Protein AF-0000000074320125 (afdb_homodimer)

Radius of gyration: 31.52 Å; Cα contacts (8 Å, |Δi|>4): 1262; chains: 2; bounding box: 64×93×79 Å

Solvent-accessible surface area (backbone atoms only — not comparable to full-atom values): 26001 Å² total; per-residue (Å²): 129,78,73,54,54,69,70,62,51,50,62,44,65,35,90,92,53,78,64,46,33,68,49,50,44,39,50,60,65,47,46,61,33,33,66,76,58,35,41,43,56,43,52,69,43,10,40,33,32,27,31,62,89,90,48,43,53,56,49,69,42,56,91,44,94,81,51,91,60,44,51,33,33,36,29,40,39,84,85,78,52,28,42,30,40,23,42,62,89,63,49,52,49,35,26,41,39,74,89,41,27,29,9,39,56,24,87,75,44,86,29,42,35,16,33,67,40,74,50,74,35,41,54,58,77,34,73,77,43,68,54,70,43,65,26,60,36,44,80,39,79,74,44,69,78,37,59,41,35,46,35,37,43,38,34,38,37,30,30,46,83,96,70,54,40,22,18,37,38,43,31,45,38,39,32,74,24,29,84,46,95,52,50,70,52,72,50,61,12,23,12,84,56,78,46,43,28,74,46,76,49,78,50,67,38,48,72,45,13,32,38,30,36,25,22,65,34,59,71,61,83,64,34,22,32,36,38,29,24,27,72,74,57,85,63,36,79,50,68,82,70,56,70,76,69,78,121,129,81,77,47,42,65,70,62,52,44,62,43,42,33,77,92,53,78,66,45,76,67,50,56,49,44,53,62,68,15,34,79,43,50,79,87,48,41,45,46,69,44,97,90,68,37,76,43,70,54,53,31,87,90,31,43,23,34,34,20,35,25,74,38,86,82,51,90,59,45,42,31,34,36,27,42,41,86,87,78,60,29,41,31,39,22,30,61,86,63,50,51,35,36,27,41,41,89,88,65,25,31,8,40,51,23,88,74,44,89,40,61,72,24,64,67,67,48,79,40,58,74,41,77,42,30,54,60,42,69,53,69,43,65,26,59,35,44,83,40,78,73,45,67,78,38,60,39,35,47,35,36,41,40,39,38,37,34,68,45,87,94,70,56,41,28,21,40,39,43,32,45,40,32,29,33,25,28,85,35,52,48,36,71,51,76,49,80,45,64,35,86,55,78,48,41,30,74,49,73,48,79,50,67,40,47,74,46,12,32,38,29,39,24,22,64,35,59,71,62,83,96,43,49,31,41,40,29,24,20,34,56,57,86,60,35,71,25,69,80,8,50,56,80,72,82,120

Sequence (494 aa):
MPLQNRETLRGFFRKGNLPTENNFNDLIDSVINRVDDGISKTTDEGLMLSPIGTSEKLVSFYKSIEDKSPAWSFNVNRGNSNLNINNRLGDSIMTLQHDGKVGINNENPEEELDVDGTVGMKSRKGKLHTGKIPADGKWHPVVSELNGCHAFEVVAGAGKKKTGKYALIHALALSTFGKSKSKIRITQAYYGVRCNMIRLRWTGTTYNYQLEMRTRCDYGGDFYVNYHIAGMWDDTFMDDSLGLKDEMPLQNRETLRGFFRKGNLPTENNFNDLIDSVINRVDDGISKTTDEGLMLSPIGTSEKLVSFYKSIEDKSPAWSFNVNRGNSNLNINNRLGDSIMTLQHDGKVGINNENPEEELDVDGTVGMKSRKGKLHTGKIPADGKWHPVVSELNGCHAFEVVAGAGKKKTGKYALIHALALSTFGKSKSKIRITQAYYGVRCNMIRLRWTGTTYNYQLEMRTRCDYGGDFYVNYHIAGMWDDTFMDDSLGLKDE

Structure (mmCIF, N/CA/C/O backbone):
data_AF-0000000074320125-model_v1
#
loop_
_entity.id
_entity.type
_entity.pdbx_description
1 polymer Adhesin
#
loop_
_atom_site.group_PDB
_atom_site.id
_atom_site.type_symbol
_atom_site.label_atom_id
_atom_site.label_alt_id
_atom_site.label_comp_id
_atom_site.label_asym_id
_atom_site.label_entity_id
_atom_site.label_seq_id
_atom_site.pdbx_PDB_ins_code
_atom_site.Cartn_x
_atom_site.Cartn_y
_atom_site.Cartn_z
_atom_site.occupancy
_atom_site.B_iso_or_equiv
_atom_site.auth_seq_id
_atom_site.auth_comp_id
_atom_site.auth_asym_id
_atom_site.auth_atom_id
_atom_site.pdbx_PDB_model_num
ATOM 1 N N . MET A 1 1 ? 16.578 -41.219 -22.578 1 59.53 1 MET A N 1
ATOM 2 C CA . MET A 1 1 ? 16.703 -40.969 -24.016 1 59.53 1 MET A CA 1
ATOM 3 C C . MET A 1 1 ? 16.484 -39.5 -24.328 1 59.53 1 MET A C 1
ATOM 5 O O . MET A 1 1 ? 15.758 -38.812 -23.609 1 59.53 1 MET A O 1
ATOM 9 N N . PRO A 1 2 ? 17.312 -39.031 -25.312 1 66.12 2 PRO A N 1
ATOM 10 C CA . PRO A 1 2 ? 17.219 -37.594 -25.594 1 66.12 2 PRO A CA 1
ATOM 11 C C . PRO A 1 2 ? 15.836 -37.188 -26.078 1 66.12 2 PRO A C 1
ATOM 13 O O . PRO A 1 2 ? 15.141 -37.969 -26.734 1 66.12 2 PRO A O 1
ATOM 16 N N . LEU A 1 3 ? 15.289 -36.156 -25.703 1 77.12 3 LEU A N 1
ATOM 17 C CA . LEU A 1 3 ? 14.055 -35.562 -26.172 1 77.12 3 LEU A CA 1
ATOM 18 C C . LEU A 1 3 ? 14.133 -35.25 -27.672 1 77.12 3 LEU A C 1
ATOM 20 O O . LEU A 1 3 ? 15.188 -34.875 -28.188 1 77.12 3 LEU A O 1
ATOM 24 N N . GLN A 1 4 ? 13.102 -35.719 -28.422 1 78.12 4 GLN A N 1
ATOM 25 C CA . GLN A 1 4 ? 13.055 -35.531 -29.859 1 78.12 4 GLN A CA 1
ATOM 26 C C . GLN A 1 4 ? 12.102 -34.406 -30.234 1 78.12 4 GLN A C 1
ATOM 28 O O . GLN A 1 4 ? 11.094 -34.188 -29.562 1 78.12 4 GLN A O 1
ATOM 33 N N . ASN A 1 5 ? 12.523 -33.656 -31.297 1 78.12 5 ASN A N 1
ATOM 34 C CA . ASN A 1 5 ? 11.633 -32.625 -31.797 1 78.12 5 ASN A CA 1
ATOM 35 C C . ASN A 1 5 ? 10.5 -33.188 -32.625 1 78.12 5 ASN A C 1
ATOM 37 O O . ASN A 1 5 ? 10.484 -34.406 -32.906 1 78.12 5 ASN A O 1
ATOM 41 N N . ARG A 1 6 ? 9.57 -32.312 -32.969 1 78 6 ARG A N 1
ATOM 42 C CA . ARG A 1 6 ? 8.367 -32.75 -33.688 1 78 6 ARG A CA 1
ATOM 43 C C . ARG A 1 6 ? 8.719 -33.344 -35.062 1 78 6 ARG A C 1
ATOM 45 O O . ARG A 1 6 ? 8.133 -34.344 -35.469 1 78 6 ARG A O 1
ATOM 52 N N . GLU A 1 7 ? 9.625 -32.75 -35.781 1 81.38 7 GLU A N 1
ATOM 53 C CA . GLU A 1 7 ? 10.008 -33.219 -37.094 1 81.38 7 GLU A CA 1
ATOM 54 C C . GLU A 1 7 ? 10.562 -34.656 -37.031 1 81.38 7 GLU A C 1
ATOM 56 O O . GLU A 1 7 ? 10.18 -35.5 -37.844 1 81.38 7 GLU A O 1
ATOM 61 N N . THR A 1 8 ? 11.406 -34.844 -36.094 1 84.44 8 THR A N 1
ATOM 62 C CA . THR A 1 8 ? 11.992 -36.188 -35.906 1 84.44 8 THR A CA 1
ATOM 63 C C . THR A 1 8 ? 10.914 -37.219 -35.562 1 84.44 8 THR A C 1
ATOM 65 O O . THR A 1 8 ? 10.898 -38.312 -36.094 1 84.44 8 THR A O 1
ATOM 68 N N . LEU A 1 9 ? 9.977 -36.844 -34.688 1 85.88 9 LEU A N 1
ATOM 69 C CA . LEU A 1 9 ? 8.914 -37.75 -34.25 1 85.88 9 LEU A CA 1
ATOM 70 C C . LEU A 1 9 ? 7.984 -38.094 -35.406 1 85.88 9 LEU A C 1
ATOM 72 O O . LEU A 1 9 ? 7.605 -39.25 -35.594 1 85.88 9 LEU A O 1
ATOM 76 N N . ARG A 1 10 ? 7.695 -37.125 -36.188 1 86.56 10 ARG A N 1
ATOM 77 C CA . ARG A 1 10 ? 6.852 -37.375 -37.344 1 86.56 10 ARG A CA 1
ATOM 78 C C . ARG A 1 10 ? 7.492 -38.375 -38.281 1 86.56 10 ARG A C 1
ATOM 80 O O . ARG A 1 10 ? 6.797 -39.188 -38.906 1 86.56 10 ARG A O 1
ATOM 87 N N . GLY A 1 11 ? 8.719 -38.344 -38.344 1 85.12 11 GLY A N 1
ATOM 88 C CA . GLY A 1 11 ? 9.445 -39.25 -39.219 1 85.12 11 GLY A CA 1
ATOM 89 C C . GLY A 1 11 ? 9.305 -40.719 -38.812 1 85.12 11 GLY A C 1
ATOM 90 O O . GLY A 1 11 ? 9.258 -41.594 -39.656 1 85.12 11 GLY A O 1
ATOM 91 N N . PHE A 1 12 ? 9.102 -41 -37.531 1 85 12 PHE A N 1
ATOM 92 C CA . PHE A 1 12 ? 8.969 -42.375 -37.031 1 85 12 PHE A CA 1
ATOM 93 C C . PHE A 1 12 ? 7.637 -42.969 -37.469 1 85 12 PHE A C 1
ATOM 95 O O . PHE A 1 12 ? 7.516 -44.188 -37.594 1 85 12 PHE A O 1
ATOM 102 N N . PHE A 1 13 ? 6.691 -42.188 -37.719 1 84.5 13 PHE A N 1
ATOM 103 C CA . PHE A 1 13 ? 5.328 -42.688 -37.875 1 84.5 13 PHE A CA 1
ATOM 104 C C . PHE A 1 13 ? 4.793 -42.406 -39.281 1 84.5 13 PHE A C 1
ATOM 106 O O . PHE A 1 13 ? 3.576 -42.375 -39.469 1 84.5 13 PHE A O 1
ATOM 113 N N . ARG A 1 14 ? 5.586 -42.094 -40.156 1 85.5 14 ARG A N 1
ATOM 114 C CA . ARG A 1 14 ? 5.191 -41.875 -41.531 1 85.5 14 ARG A CA 1
ATOM 115 C C . ARG A 1 14 ? 4.57 -43.156 -42.125 1 85.5 14 ARG A C 1
ATOM 117 O O . ARG A 1 14 ? 4.902 -44.25 -41.719 1 85.5 14 ARG A O 1
ATOM 124 N N . LYS A 1 15 ? 3.707 -42.844 -43.062 1 85.88 15 LYS A N 1
ATOM 125 C CA . LYS A 1 15 ? 3.094 -43.969 -43.75 1 85.88 15 LYS A CA 1
ATOM 126 C C . LYS A 1 15 ? 4.152 -44.938 -44.312 1 85.88 15 LYS A C 1
ATOM 128 O O . LYS A 1 15 ? 5.141 -44.5 -44.906 1 85.88 15 LYS A O 1
ATOM 133 N N . GLY A 1 16 ? 3.965 -46.281 -44.062 1 84.06 16 GLY A N 1
ATOM 134 C CA . GLY A 1 16 ? 4.891 -47.312 -44.531 1 84.06 16 GLY A CA 1
ATOM 135 C C . GLY A 1 16 ? 5.93 -47.688 -43.5 1 84.06 16 GLY A C 1
ATOM 136 O O . GLY A 1 16 ? 6.559 -48.75 -43.625 1 84.06 16 GLY A O 1
ATOM 137 N N . ASN A 1 17 ? 6.094 -46.812 -42.531 1 81.5 17 ASN A N 1
ATOM 138 C CA . ASN A 1 17 ? 7.043 -47.125 -41.469 1 81.5 17 ASN A CA 1
ATOM 139 C C . ASN A 1 17 ? 6.406 -48.031 -40.406 1 81.5 17 ASN A C 1
ATOM 141 O O . ASN A 1 17 ? 5.184 -48 -40.219 1 81.5 17 ASN A O 1
ATOM 145 N N . LEU A 1 18 ? 7.195 -48.875 -39.812 1 82.75 18 LEU A N 1
ATOM 146 C CA . LEU A 1 18 ? 6.793 -49.656 -38.656 1 82.75 18 LEU A CA 1
ATOM 147 C C . LEU A 1 18 ? 7.465 -49.125 -37.375 1 82.75 18 LEU A C 1
ATOM 149 O O . LEU A 1 18 ? 8.594 -49.5 -37.062 1 82.75 18 LEU A O 1
ATOM 153 N N . PRO A 1 19 ? 6.727 -48.188 -36.719 1 84.69 19 PRO A N 1
ATOM 154 C CA . PRO A 1 19 ? 7.336 -47.625 -35.531 1 84.69 19 PRO A CA 1
ATOM 155 C C . PRO A 1 19 ? 7.773 -48.688 -34.531 1 84.69 19 PRO A C 1
ATOM 157 O O . PRO A 1 19 ? 7.078 -49.688 -34.344 1 84.69 19 PRO A O 1
ATOM 160 N N . THR A 1 20 ? 9.008 -48.562 -34.031 1 85.94 20 THR A N 1
ATOM 161 C CA . THR A 1 20 ? 9.586 -49.5 -33.062 1 85.94 20 THR A CA 1
ATOM 162 C C . THR A 1 20 ? 9.25 -49.094 -31.641 1 85.94 20 THR A C 1
ATOM 164 O O . THR A 1 20 ? 8.695 -48.031 -31.406 1 85.94 20 THR A O 1
ATOM 167 N N . GLU A 1 21 ? 9.578 -50 -30.781 1 87.44 21 GLU A N 1
ATOM 168 C CA . GLU A 1 21 ? 9.461 -49.719 -29.359 1 87.44 21 GLU A CA 1
ATOM 169 C C . GLU A 1 21 ? 10.203 -48.438 -28.984 1 87.44 21 GLU A C 1
ATOM 171 O O . GLU A 1 21 ? 9.68 -47.625 -28.234 1 87.44 21 GLU A O 1
ATOM 176 N N . ASN A 1 22 ? 11.406 -48.25 -29.562 1 88 22 ASN A N 1
ATOM 177 C CA . ASN A 1 22 ? 12.211 -47.062 -29.25 1 88 22 ASN A CA 1
ATOM 178 C C . ASN A 1 22 ? 11.547 -45.781 -29.75 1 88 22 ASN A C 1
ATOM 180 O O . ASN A 1 22 ? 11.625 -44.75 -29.109 1 88 22 ASN A O 1
ATOM 184 N N . ASN A 1 23 ? 10.812 -45.875 -30.875 1 87.25 23 ASN A N 1
ATOM 185 C CA . ASN A 1 23 ? 10.117 -44.719 -31.406 1 87.25 23 ASN A CA 1
ATOM 186 C C . ASN A 1 23 ? 8.977 -44.25 -30.5 1 87.25 23 ASN A C 1
ATOM 188 O O . ASN A 1 23 ? 8.789 -43.062 -30.266 1 87.25 23 ASN A O 1
ATOM 192 N N . PHE A 1 24 ? 8.273 -45.25 -30.016 1 86.81 24 PHE A N 1
ATOM 193 C CA . PHE A 1 24 ? 7.18 -44.938 -29.109 1 86.81 24 PHE A CA 1
ATOM 194 C C . PHE A 1 24 ? 7.711 -44.375 -27.797 1 86.81 24 PHE A C 1
ATOM 196 O O . PHE A 1 24 ? 7.137 -43.438 -27.234 1 86.81 24 PHE A O 1
ATOM 203 N N . ASN A 1 25 ? 8.82 -44.938 -27.344 1 86.88 25 ASN A N 1
ATOM 204 C CA . ASN A 1 25 ? 9.445 -44.375 -26.125 1 86.88 25 ASN A CA 1
ATOM 205 C C . ASN A 1 25 ? 9.875 -42.938 -26.328 1 86.88 25 ASN A C 1
ATOM 207 O O . ASN A 1 25 ? 9.68 -42.094 -25.438 1 86.88 25 ASN A O 1
ATOM 211 N N . ASP A 1 26 ? 10.422 -42.656 -27.453 1 84.31 26 ASP A N 1
ATOM 212 C CA . ASP A 1 26 ? 10.82 -41.281 -27.781 1 84.31 26 ASP A CA 1
ATOM 213 C C . ASP A 1 26 ? 9.617 -40.344 -27.781 1 84.31 26 ASP A C 1
ATO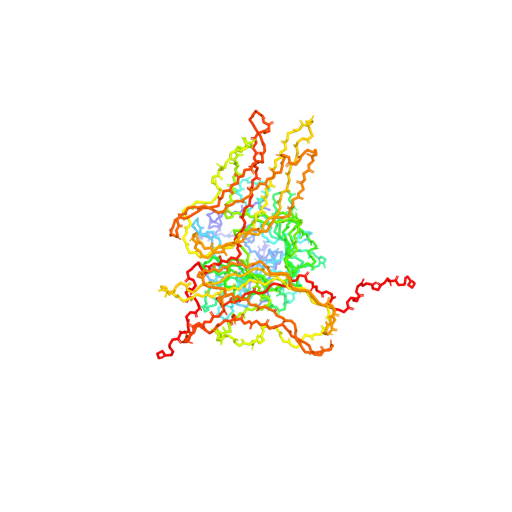M 215 O O . ASP A 1 26 ? 9.711 -39.219 -27.281 1 84.31 26 ASP A O 1
ATOM 219 N N . LEU A 1 27 ? 8.531 -40.781 -28.344 1 84.25 27 LEU A N 1
ATOM 220 C CA . LEU A 1 27 ? 7.316 -39.969 -28.375 1 84.25 27 LEU A CA 1
ATOM 221 C C . LEU A 1 27 ? 6.809 -39.719 -26.953 1 84.25 27 LEU A C 1
ATOM 223 O O . LEU A 1 27 ? 6.547 -38.562 -26.578 1 84.25 27 LEU A O 1
ATOM 227 N N . ILE A 1 28 ? 6.746 -40.75 -26.156 1 82.88 28 ILE A N 1
ATOM 228 C CA . ILE A 1 28 ? 6.215 -40.656 -24.797 1 82.88 28 ILE A CA 1
ATOM 229 C C . ILE A 1 28 ? 7.082 -39.75 -23.953 1 82.88 28 ILE A C 1
ATOM 231 O O . ILE A 1 28 ? 6.566 -38.938 -23.156 1 82.88 28 ILE A O 1
ATOM 235 N N . ASP A 1 29 ? 8.344 -39.781 -24.219 1 80.38 29 ASP A N 1
ATOM 236 C CA . ASP A 1 29 ? 9.266 -39 -23.406 1 80.38 29 ASP A CA 1
ATOM 237 C C . ASP A 1 29 ? 9.281 -37.531 -23.859 1 80.38 29 ASP A C 1
ATOM 239 O O . ASP A 1 29 ? 9.68 -36.656 -23.094 1 80.38 29 ASP A O 1
ATOM 243 N N . SER A 1 30 ? 8.836 -37.25 -25.109 1 76.25 30 SER A N 1
ATOM 244 C CA . SER A 1 30 ? 8.977 -35.906 -25.672 1 76.25 30 SER A CA 1
ATOM 245 C C . SER A 1 30 ? 7.711 -35.094 -25.469 1 76.25 30 SER A C 1
ATOM 247 O O . SER A 1 30 ? 7.656 -33.938 -25.844 1 76.25 30 SER A O 1
ATOM 249 N N . VAL A 1 31 ? 6.668 -35.656 -24.938 1 76 31 VAL A N 1
ATOM 250 C CA . VAL A 1 31 ? 5.441 -34.906 -24.656 1 76 31 VAL A CA 1
ATOM 251 C C . VAL A 1 31 ? 5.281 -34.75 -23.141 1 76 31 VAL A C 1
ATOM 253 O O . VAL A 1 31 ? 5.898 -35.469 -22.359 1 76 31 VAL A O 1
ATOM 256 N N . ILE A 1 32 ? 4.496 -33.656 -22.719 1 74.81 32 ILE A N 1
ATOM 257 C CA . ILE A 1 32 ? 4.219 -33.406 -21.312 1 74.81 32 ILE A CA 1
ATOM 258 C C . ILE A 1 32 ? 3.189 -34.438 -20.812 1 74.81 32 ILE A C 1
ATOM 260 O O . ILE A 1 32 ? 2.09 -34.531 -21.359 1 74.81 32 ILE A O 1
ATOM 264 N N . ASN A 1 33 ? 3.662 -35.344 -19.922 1 75 33 ASN A N 1
ATOM 265 C CA . ASN A 1 33 ? 2.781 -36.312 -19.281 1 75 33 ASN A CA 1
ATOM 266 C C . ASN A 1 33 ? 2.086 -35.719 -18.062 1 75 33 ASN A C 1
ATOM 268 O O . ASN A 1 33 ? 2.744 -35.219 -17.156 1 75 33 ASN A O 1
ATOM 272 N N . ARG A 1 34 ? 0.823 -35.812 -17.938 1 71.75 34 ARG A N 1
ATOM 273 C CA . ARG A 1 34 ? 0.018 -35.219 -16.891 1 71.75 34 ARG A CA 1
ATOM 274 C C . ARG A 1 34 ? 0.398 -35.75 -15.523 1 71.75 34 ARG A C 1
ATOM 276 O O . ARG A 1 34 ? 0.386 -35.031 -14.531 1 71.75 34 ARG A O 1
ATOM 283 N N . VAL A 1 35 ? 0.644 -36.969 -15.438 1 68.69 35 VAL A N 1
ATOM 284 C CA . VAL A 1 35 ? 0.928 -37.625 -14.172 1 68.69 35 VAL A CA 1
ATOM 285 C C . VAL A 1 35 ? 2.381 -37.406 -13.773 1 68.69 35 VAL A C 1
ATOM 287 O O . VAL A 1 35 ? 2.654 -36.875 -12.688 1 68.69 35 VAL A O 1
ATOM 290 N N . ASP A 1 36 ? 3.293 -37.656 -14.727 1 70.25 36 ASP A N 1
ATOM 291 C CA . ASP A 1 36 ? 4.719 -37.625 -14.406 1 70.25 36 ASP A CA 1
ATOM 292 C C . ASP A 1 36 ? 5.223 -36.188 -14.289 1 70.25 36 ASP A C 1
ATOM 294 O O . ASP A 1 36 ? 6.145 -35.906 -13.523 1 70.25 36 ASP A O 1
ATOM 298 N N . ASP A 1 37 ? 4.551 -35.312 -15.031 1 71.56 37 ASP A N 1
ATOM 299 C CA . ASP A 1 37 ? 5.109 -33.969 -15.07 1 71.56 37 ASP A CA 1
ATOM 300 C C . ASP A 1 37 ? 4.293 -33.031 -14.211 1 71.56 37 ASP A C 1
ATOM 302 O O . ASP A 1 37 ? 4.633 -31.844 -14.086 1 71.56 37 ASP A O 1
ATOM 306 N N . GLY A 1 38 ? 3.352 -33.531 -13.547 1 66.38 38 GLY A N 1
ATOM 307 C CA . GLY A 1 38 ? 2.607 -32.75 -12.594 1 66.38 38 GLY A CA 1
ATOM 308 C C . GLY A 1 38 ? 1.889 -31.562 -13.234 1 66.38 38 GLY A C 1
ATOM 309 O O . GLY A 1 38 ? 1.827 -30.484 -12.656 1 66.38 38 GLY A O 1
ATOM 310 N N . ILE A 1 39 ? 1.689 -31.609 -14.461 1 73.12 39 ILE A N 1
ATOM 311 C CA . ILE A 1 39 ? 0.948 -30.578 -15.18 1 73.12 39 ILE A CA 1
ATOM 312 C C . ILE A 1 39 ? -0.377 -31.156 -15.68 1 73.12 39 ILE A C 1
ATOM 314 O O . ILE A 1 39 ? -0.409 -32.219 -16.281 1 73.12 39 ILE A O 1
ATOM 318 N N . SER A 1 40 ? -1.355 -30.703 -15.125 1 72.94 40 SER A N 1
ATOM 319 C CA . SER A 1 40 ? -2.678 -31.062 -15.625 1 72.94 40 SER A CA 1
ATOM 320 C C . SER A 1 40 ? -3.576 -29.844 -15.758 1 72.94 40 SER A C 1
ATOM 322 O O . SER A 1 40 ? -3.258 -28.766 -15.242 1 72.94 40 SER A O 1
ATOM 324 N N . LYS A 1 41 ? -4.43 -29.859 -16.672 1 73.31 41 LYS A N 1
ATOM 325 C CA . LYS A 1 41 ? -5.426 -28.797 -16.812 1 73.31 41 LYS A CA 1
ATOM 326 C C . LYS A 1 41 ? -6.844 -29.359 -16.703 1 73.31 41 LYS A C 1
ATOM 328 O O . LYS A 1 41 ? -7.152 -30.391 -17.312 1 73.31 41 LYS A O 1
ATOM 333 N N . THR A 1 42 ? -7.52 -28.844 -15.812 1 74.31 42 THR A N 1
ATOM 334 C CA . THR A 1 42 ? -8.922 -29.234 -15.695 1 74.31 42 THR A CA 1
ATOM 335 C C . THR A 1 42 ? -9.828 -28.016 -15.875 1 74.31 42 THR A C 1
ATOM 337 O O . THR A 1 42 ? -9.367 -26.875 -15.812 1 74.31 42 THR A O 1
ATOM 340 N N . THR A 1 43 ? -11.094 -28.25 -16.172 1 73.25 43 THR A N 1
ATOM 341 C CA . THR A 1 43 ? -12.07 -27.172 -16.344 1 73.25 43 THR A CA 1
ATOM 342 C C . THR A 1 43 ? -12.258 -26.422 -15.031 1 73.25 43 THR A C 1
ATOM 344 O O . THR A 1 43 ? -12.477 -25.203 -15.039 1 73.25 43 THR A O 1
ATOM 347 N N . ASP A 1 44 ? -12.062 -27.078 -13.914 1 78.62 44 ASP A N 1
ATOM 348 C CA . ASP A 1 44 ? -12.375 -26.484 -12.617 1 78.62 44 ASP A CA 1
ATOM 349 C C . ASP A 1 44 ? -11.172 -25.75 -12.047 1 78.62 44 ASP A C 1
ATOM 351 O O . ASP A 1 44 ? -11.32 -24.703 -11.414 1 78.62 44 ASP A O 1
ATOM 355 N N . GLU A 1 45 ? -9.953 -26.266 -12.359 1 81.81 45 GLU A N 1
ATOM 356 C CA . GLU A 1 45 ? -8.789 -25.734 -11.656 1 81.81 45 GLU A CA 1
ATOM 357 C C . GLU A 1 45 ? -7.84 -25.031 -12.617 1 81.81 45 GLU A C 1
ATOM 359 O O . GLU A 1 45 ? -6.863 -24.406 -12.188 1 81.81 45 GLU A O 1
ATOM 364 N N . GLY A 1 46 ? -8.141 -25.016 -13.914 1 80.31 46 GLY A N 1
ATOM 365 C CA . GLY A 1 46 ? -7.176 -24.516 -14.883 1 80.31 46 GLY A CA 1
ATOM 366 C C . GLY A 1 46 ? -5.902 -25.344 -14.93 1 80.31 46 GLY A C 1
ATOM 367 O O . GLY A 1 46 ? -5.945 -26.578 -14.844 1 80.31 46 GLY A O 1
ATOM 368 N N . LEU A 1 47 ? -4.809 -24.641 -15.203 1 82 47 LEU A N 1
ATOM 369 C CA . LEU A 1 47 ? -3.521 -25.328 -15.18 1 82 47 LEU A CA 1
ATOM 370 C C . LEU A 1 47 ? -3.123 -25.688 -13.75 1 82 47 LEU A C 1
ATOM 372 O O . LEU A 1 47 ? -3.088 -24.828 -12.875 1 82 47 LEU A O 1
ATOM 376 N N . MET A 1 48 ? -2.941 -26.906 -13.523 1 83.12 48 MET A N 1
ATOM 377 C CA . MET A 1 48 ? -2.566 -27.391 -12.195 1 83.12 48 MET A CA 1
ATOM 378 C C . MET A 1 48 ? -1.066 -27.656 -12.117 1 83.12 48 MET A C 1
ATOM 380 O O . MET A 1 48 ? -0.522 -28.406 -12.93 1 83.12 48 MET A O 1
ATOM 384 N N . LEU A 1 49 ? -0.423 -26.984 -11.219 1 85.5 49 LEU A N 1
ATOM 385 C CA . LEU A 1 49 ? 1.017 -27.141 -11.047 1 85.5 49 LEU A CA 1
ATOM 386 C C . LEU A 1 49 ? 1.346 -27.594 -9.625 1 85.5 49 LEU A C 1
ATOM 388 O O . LEU A 1 49 ? 0.795 -27.062 -8.656 1 85.5 49 LEU A O 1
ATOM 392 N N . SER A 1 50 ? 2.113 -28.547 -9.477 1 83.25 50 SER A N 1
ATOM 393 C CA . SER A 1 50 ? 2.637 -29.016 -8.195 1 83.25 50 SER A CA 1
ATOM 394 C C . SER A 1 50 ? 4.137 -29.281 -8.273 1 83.25 50 SER A C 1
ATOM 396 O O . SER A 1 50 ? 4.652 -29.641 -9.336 1 83.25 50 SER A O 1
ATOM 398 N N . PRO A 1 51 ? 4.773 -28.953 -7.082 1 80.12 51 PRO A N 1
ATOM 399 C CA . PRO A 1 51 ? 6.195 -29.312 -7.109 1 80.12 51 PRO A CA 1
ATOM 400 C C . PRO A 1 51 ? 6.43 -30.812 -7.262 1 80.12 51 PRO A C 1
ATOM 402 O O . PRO A 1 51 ? 5.574 -31.609 -6.883 1 80.12 51 PRO A O 1
ATOM 405 N N . ILE A 1 52 ? 7.492 -31.094 -7.922 1 73.75 52 ILE A N 1
ATOM 406 C CA . ILE A 1 52 ? 7.863 -32.5 -8.102 1 73.75 52 ILE A CA 1
ATOM 407 C C . ILE A 1 52 ? 9.109 -32.812 -7.277 1 73.75 52 ILE A C 1
ATOM 409 O O . ILE A 1 52 ? 10.062 -32.031 -7.27 1 73.75 52 ILE A O 1
ATOM 413 N N . GLY A 1 53 ? 9.047 -34 -6.594 1 74.38 53 GLY A N 1
ATOM 414 C CA . GLY A 1 53 ? 10.195 -34.406 -5.812 1 74.38 53 GLY A CA 1
ATOM 415 C C . GLY A 1 53 ? 10.438 -33.562 -4.586 1 74.38 53 GLY A C 1
ATOM 416 O O . GLY A 1 53 ? 9.516 -33.312 -3.805 1 74.38 53 GLY A O 1
ATOM 417 N N . THR A 1 54 ? 11.773 -33.062 -4.469 1 79.62 54 THR A N 1
ATOM 418 C CA . THR A 1 54 ? 12.156 -32.312 -3.279 1 79.62 54 THR A CA 1
ATOM 419 C C . THR A 1 54 ? 12.07 -30.828 -3.529 1 79.62 54 THR A C 1
ATOM 421 O O . THR A 1 54 ? 12.172 -30.031 -2.596 1 79.62 54 THR A O 1
ATOM 424 N N . SER A 1 55 ? 11.844 -30.516 -4.805 1 81.75 55 SER A N 1
ATOM 425 C CA . SER A 1 55 ? 11.805 -29.109 -5.141 1 81.75 55 SER A CA 1
ATOM 426 C C . SER A 1 55 ? 10.469 -28.484 -4.73 1 81.75 55 SER A C 1
ATOM 428 O O . SER A 1 55 ? 9.445 -29.156 -4.707 1 81.75 55 SER A O 1
ATOM 430 N N . GLU A 1 56 ? 10.5 -27.203 -4.336 1 87.19 56 GLU A N 1
ATOM 431 C CA . GLU A 1 56 ? 9.305 -26.438 -3.98 1 87.19 56 GLU A CA 1
ATOM 432 C C . GLU A 1 56 ? 8.883 -25.5 -5.109 1 87.19 56 GLU A C 1
ATOM 434 O O . GLU A 1 56 ? 7.898 -24.781 -4.984 1 87.19 56 GLU A O 1
ATOM 439 N N . LYS A 1 57 ? 9.562 -25.562 -6.211 1 88 57 LYS A N 1
ATOM 440 C CA . LYS A 1 57 ? 9.312 -24.656 -7.324 1 88 57 LYS A CA 1
ATOM 441 C C . LYS A 1 57 ? 8.086 -25.094 -8.125 1 88 57 LYS A C 1
ATOM 443 O O . LYS A 1 57 ? 7.918 -26.281 -8.398 1 88 57 LYS A O 1
ATOM 448 N N . LEU A 1 58 ? 7.277 -24.094 -8.398 1 86.94 58 LEU A N 1
ATOM 449 C CA . LEU A 1 58 ? 6.086 -24.344 -9.211 1 86.94 58 LEU A CA 1
ATOM 450 C C . LEU A 1 58 ? 6.316 -23.922 -10.656 1 86.94 58 LEU A C 1
ATOM 452 O O . LEU A 1 58 ? 6.039 -24.688 -11.586 1 86.94 58 LEU A O 1
ATOM 456 N N . VAL A 1 59 ? 6.82 -22.766 -10.852 1 87.44 59 VAL A N 1
ATOM 457 C CA . VAL A 1 59 ? 7.141 -22.203 -12.164 1 87.44 59 VAL A CA 1
ATOM 458 C C . VAL A 1 59 ? 8.422 -21.375 -12.07 1 87.44 59 VAL A C 1
ATOM 460 O O . VAL A 1 59 ? 8.633 -20.656 -11.086 1 87.44 59 VAL A O 1
ATOM 463 N N . SER A 1 60 ? 9.25 -21.547 -13.086 1 89.5 60 SER A N 1
ATOM 464 C CA . SER A 1 60 ? 10.492 -20.781 -13.18 1 89.5 60 SER A CA 1
ATOM 465 C C . SER A 1 60 ? 10.539 -19.969 -14.469 1 89.5 60 SER A C 1
ATOM 467 O O . SER A 1 60 ? 10.141 -20.453 -15.531 1 89.5 60 SER A O 1
ATOM 469 N N . PHE A 1 61 ? 10.922 -18.781 -14.367 1 88.69 61 PHE A N 1
ATOM 470 C CA . PHE A 1 61 ? 11.062 -17.875 -15.508 1 88.69 61 PHE A CA 1
ATOM 471 C C . PHE A 1 61 ? 12.531 -17.641 -15.844 1 88.69 61 PHE A C 1
ATOM 473 O O . PHE A 1 61 ? 13.305 -17.219 -14.977 1 88.69 61 PHE A O 1
ATOM 480 N N . TYR A 1 62 ? 12.867 -17.938 -17.078 1 86.75 62 TYR A N 1
ATOM 481 C CA . TYR A 1 62 ? 14.242 -17.781 -17.547 1 86.75 62 TYR A CA 1
ATOM 482 C C . TYR A 1 62 ? 14.344 -16.625 -18.531 1 86.75 62 TYR A C 1
ATOM 484 O O . TYR A 1 62 ? 13.398 -16.328 -19.266 1 86.75 62 TYR A O 1
ATOM 492 N N . LYS A 1 63 ? 15.492 -15.836 -18.391 1 85.19 63 LYS A N 1
ATOM 493 C CA . LYS A 1 63 ? 15.727 -14.773 -19.375 1 85.19 63 LYS A CA 1
ATOM 494 C C . LYS A 1 63 ? 15.953 -15.352 -20.766 1 85.19 63 LYS A C 1
ATOM 496 O O . LYS A 1 63 ? 15.508 -14.766 -21.766 1 85.19 63 LYS A O 1
ATOM 501 N N . SER A 1 64 ? 16.688 -16.422 -20.781 1 78.56 64 SER A N 1
ATOM 502 C CA . SER A 1 64 ? 16.969 -17.156 -22.016 1 78.56 64 SER A CA 1
ATOM 503 C C . SER A 1 64 ? 17 -18.656 -21.781 1 78.56 64 SER A C 1
ATOM 505 O O . SER A 1 64 ? 17.234 -19.109 -20.672 1 78.56 64 SER A O 1
ATOM 507 N N . ILE A 1 65 ? 16.656 -19.406 -22.797 1 72.69 65 ILE A N 1
ATOM 508 C CA . ILE A 1 65 ? 16.625 -20.859 -22.703 1 72.69 65 ILE A CA 1
ATOM 509 C C . ILE A 1 65 ? 18.016 -21.391 -22.375 1 72.69 65 ILE A C 1
ATOM 511 O O . ILE A 1 65 ? 18.172 -22.516 -21.906 1 72.69 65 ILE A O 1
ATOM 515 N N . GLU A 1 66 ? 18.953 -20.516 -22.609 1 77.5 66 GLU A N 1
ATOM 516 C CA . GLU A 1 66 ? 20.344 -20.938 -22.406 1 77.5 66 GLU A CA 1
ATOM 517 C C . GLU A 1 66 ? 20.75 -20.781 -20.953 1 77.5 66 GLU A C 1
ATOM 519 O O . GLU A 1 66 ? 21.766 -21.344 -20.516 1 77.5 66 GLU A O 1
ATOM 524 N N . ASP A 1 67 ? 19.906 -20.156 -20.203 1 83.81 67 ASP A N 1
ATOM 525 C CA . ASP A 1 67 ? 20.281 -19.875 -18.828 1 83.81 67 ASP A CA 1
ATOM 526 C C . ASP A 1 67 ? 20.219 -21.125 -17.953 1 83.81 67 ASP A C 1
ATOM 528 O O . ASP A 1 67 ? 19.328 -21.953 -18.125 1 83.81 67 ASP A O 1
ATOM 532 N N . LYS A 1 68 ? 21.141 -21.281 -17.125 1 83.62 68 LYS A N 1
ATOM 533 C CA . LYS A 1 68 ? 21.219 -22.453 -16.25 1 83.62 68 LYS A CA 1
ATOM 534 C C . LYS A 1 68 ? 20.312 -22.281 -15.039 1 83.62 68 LYS A C 1
ATOM 536 O O . LYS A 1 68 ? 19.875 -23.281 -14.453 1 83.62 68 LYS A O 1
ATOM 541 N N . SER A 1 69 ? 20.141 -20.984 -14.68 1 87.25 69 SER A N 1
ATOM 542 C CA . SER A 1 69 ? 19.312 -20.734 -13.508 1 87.25 69 SER A CA 1
ATOM 543 C C . SER A 1 69 ? 18.203 -19.75 -13.82 1 87.25 69 SER A C 1
ATOM 545 O O . SER A 1 69 ? 18.375 -18.859 -14.664 1 87.25 69 SER A O 1
ATOM 547 N N . PRO A 1 70 ? 17.078 -20 -13.242 1 90.94 70 PRO A N 1
ATOM 548 C CA . PRO A 1 70 ? 15.961 -19.094 -13.516 1 90.94 70 PRO A CA 1
ATOM 549 C C . PRO A 1 70 ? 16.188 -17.688 -12.969 1 90.94 70 PRO A C 1
ATOM 551 O O . PRO A 1 70 ? 16.844 -17.531 -11.93 1 90.94 70 PRO A O 1
ATOM 554 N N . ALA A 1 71 ? 15.727 -16.672 -13.688 1 92.69 71 ALA A N 1
ATOM 555 C CA . ALA A 1 71 ? 15.727 -15.289 -13.203 1 92.69 71 ALA A CA 1
ATOM 556 C C . ALA A 1 71 ? 14.766 -15.117 -12.039 1 92.69 71 ALA A C 1
ATOM 558 O O . ALA A 1 71 ? 15.047 -14.375 -11.094 1 92.69 71 ALA A O 1
ATOM 559 N N . TRP A 1 72 ? 13.562 -15.766 -12.117 1 93.88 72 TRP A N 1
ATOM 560 C CA . TRP A 1 72 ? 12.539 -15.75 -11.078 1 93.88 72 TRP A CA 1
ATOM 561 C C . TRP A 1 72 ? 11.883 -17.125 -10.938 1 93.88 72 TRP A C 1
ATOM 563 O O . TRP A 1 72 ? 11.891 -17.922 -11.875 1 93.88 72 TRP A O 1
ATOM 573 N N . SER A 1 73 ? 11.328 -17.375 -9.758 1 93.75 73 SER A N 1
ATOM 574 C CA . SER A 1 73 ? 10.547 -18.594 -9.578 1 93.75 73 SER A CA 1
ATOM 575 C C . SER A 1 73 ? 9.414 -18.391 -8.586 1 93.75 73 SER A C 1
ATOM 577 O O . SER A 1 73 ? 9.508 -17.547 -7.684 1 93.75 73 SER A O 1
ATOM 579 N N . PHE A 1 74 ? 8.312 -19.094 -8.789 1 93.44 74 PHE A N 1
ATOM 580 C CA . PHE A 1 74 ? 7.223 -19.234 -7.828 1 93.44 74 PHE A CA 1
ATOM 581 C C . PHE A 1 74 ? 7.328 -20.562 -7.082 1 93.44 74 PHE A C 1
ATOM 583 O O . PHE A 1 74 ? 7.426 -21.625 -7.699 1 93.44 74 PHE A O 1
ATOM 590 N N . ASN A 1 75 ? 7.297 -20.406 -5.766 1 93 75 ASN A N 1
ATOM 591 C CA . ASN A 1 75 ? 7.473 -21.578 -4.926 1 93 75 ASN A CA 1
ATOM 592 C C . ASN A 1 75 ? 6.375 -21.688 -3.873 1 93 75 ASN A C 1
ATOM 594 O O . ASN A 1 75 ? 5.883 -20.672 -3.379 1 93 75 ASN A O 1
ATOM 598 N N . VAL A 1 76 ? 6.008 -22.906 -3.57 1 92.81 76 VAL A N 1
ATOM 599 C CA . VAL A 1 76 ? 5.117 -23.156 -2.441 1 92.81 76 VAL A CA 1
ATOM 600 C C . VAL A 1 76 ? 5.871 -23.891 -1.337 1 92.81 76 VAL A C 1
ATOM 602 O O . VAL A 1 76 ? 6.449 -24.953 -1.571 1 92.81 76 VAL A O 1
ATOM 605 N N . ASN A 1 77 ? 5.883 -23.25 -0.241 1 90 77 ASN A N 1
ATOM 606 C CA . ASN A 1 77 ? 6.594 -23.859 0.876 1 90 77 ASN A CA 1
ATOM 607 C C . ASN A 1 77 ? 5.906 -25.125 1.348 1 90 77 ASN A C 1
ATOM 609 O O . ASN A 1 77 ? 4.691 -25.141 1.56 1 90 77 ASN A O 1
ATOM 613 N N . ARG A 1 78 ? 6.645 -26.141 1.604 1 83.75 78 ARG A N 1
ATOM 614 C CA . ARG A 1 78 ? 6.098 -27.438 1.963 1 83.75 78 ARG A CA 1
ATOM 615 C C . ARG A 1 78 ? 5.523 -27.422 3.377 1 83.75 78 ARG A C 1
ATOM 617 O O . ARG A 1 78 ? 4.539 -28.109 3.662 1 83.75 78 ARG A O 1
ATOM 624 N N . GLY A 1 79 ? 6.133 -26.672 4.195 1 84.62 79 GLY A N 1
ATOM 625 C CA . GLY A 1 79 ? 5.734 -26.656 5.594 1 84.62 79 GLY A CA 1
ATOM 626 C C . GLY A 1 79 ? 4.492 -25.812 5.848 1 84.62 79 GLY A C 1
ATOM 627 O O . GLY A 1 79 ? 3.516 -26.297 6.418 1 84.62 79 GLY A O 1
ATOM 628 N N . ASN A 1 80 ? 4.461 -24.641 5.344 1 88.06 80 ASN A N 1
ATOM 629 C CA . ASN A 1 80 ? 3.387 -23.719 5.703 1 88.06 80 ASN A CA 1
ATOM 630 C C . ASN A 1 80 ? 2.551 -23.328 4.488 1 88.06 80 ASN A C 1
ATOM 632 O O . ASN A 1 80 ? 1.581 -22.578 4.609 1 88.06 80 ASN A O 1
ATOM 636 N N . SER A 1 81 ? 2.916 -23.844 3.23 1 90 81 SER A N 1
ATOM 637 C CA . SER A 1 81 ? 2.184 -23.625 1.986 1 90 81 SER A CA 1
ATOM 638 C C . SER A 1 81 ? 2.186 -22.156 1.578 1 90 81 SER A C 1
ATOM 640 O O . SER A 1 81 ? 1.335 -21.734 0.801 1 90 81 SER A O 1
ATOM 642 N N . ASN A 1 82 ? 3.102 -21.375 2.176 1 94.75 82 ASN A N 1
ATOM 643 C CA . ASN A 1 82 ? 3.217 -19.984 1.723 1 94.75 82 ASN A CA 1
ATOM 644 C C . ASN A 1 82 ? 3.643 -19.922 0.259 1 94.75 82 ASN A C 1
ATOM 646 O O . ASN A 1 82 ? 4.395 -20.766 -0.218 1 94.75 82 ASN A O 1
ATOM 650 N N . LEU A 1 83 ? 3.109 -18.984 -0.449 1 95.69 83 LEU A N 1
ATOM 651 C CA . LEU A 1 83 ? 3.551 -18.703 -1.812 1 95.69 83 LEU A CA 1
ATOM 652 C C . LEU A 1 83 ? 4.68 -17.688 -1.823 1 95.69 83 LEU A C 1
ATOM 654 O O . LEU A 1 83 ? 4.535 -16.594 -1.28 1 95.69 83 LEU A O 1
ATOM 658 N N . ASN A 1 84 ? 5.754 -18.078 -2.439 1 96.31 84 ASN A N 1
ATOM 659 C CA . ASN A 1 84 ? 6.922 -17.203 -2.486 1 96.31 84 ASN A CA 1
ATOM 660 C C . ASN A 1 84 ? 7.324 -16.875 -3.924 1 96.31 84 ASN A C 1
ATOM 662 O O . ASN A 1 84 ? 7.266 -17.75 -4.797 1 96.31 84 ASN A O 1
ATOM 666 N N . ILE A 1 85 ? 7.672 -15.695 -4.176 1 95.81 85 ILE A N 1
ATOM 667 C CA . ILE A 1 85 ? 8.336 -15.266 -5.398 1 95.81 85 ILE A CA 1
ATOM 668 C C . ILE A 1 85 ? 9.82 -15.016 -5.125 1 95.81 85 ILE A C 1
ATOM 670 O O . ILE A 1 85 ? 10.172 -14.102 -4.375 1 95.81 85 ILE A O 1
ATOM 674 N N . ASN A 1 86 ? 10.656 -15.789 -5.766 1 95.12 86 ASN A N 1
ATOM 675 C CA . ASN A 1 86 ? 12.078 -15.781 -5.449 1 95.12 86 ASN A CA 1
ATOM 676 C C . ASN A 1 86 ? 12.906 -15.234 -6.605 1 95.12 86 ASN A C 1
ATOM 678 O O . ASN A 1 86 ? 12.578 -15.453 -7.773 1 95.12 86 ASN A O 1
ATOM 682 N N . ASN A 1 87 ? 13.969 -14.5 -6.219 1 93.94 87 ASN A N 1
ATOM 683 C CA . ASN A 1 87 ? 14.883 -14.008 -7.246 1 93.94 87 ASN A CA 1
ATOM 684 C C . ASN A 1 87 ? 15.93 -15.055 -7.609 1 93.94 87 ASN A C 1
ATOM 686 O O . ASN A 1 87 ? 15.836 -16.203 -7.18 1 93.94 87 ASN A O 1
ATOM 690 N N . ARG A 1 88 ? 16.797 -14.719 -8.43 1 90.81 88 ARG A N 1
ATOM 691 C CA . ARG A 1 88 ? 17.797 -15.625 -8.977 1 90.81 88 ARG A CA 1
ATOM 692 C C . ARG A 1 88 ? 18.672 -16.219 -7.871 1 90.81 88 ARG A C 1
ATOM 694 O O . ARG A 1 88 ? 19.156 -17.344 -7.992 1 90.81 88 ARG A O 1
ATOM 701 N N . LEU A 1 89 ? 18.859 -15.461 -6.789 1 91.62 89 LEU A N 1
ATOM 702 C CA . LEU A 1 89 ? 19.719 -15.898 -5.688 1 91.62 89 LEU A CA 1
ATOM 703 C C . LEU A 1 89 ? 18.953 -16.797 -4.723 1 91.62 89 LEU A C 1
ATOM 705 O O . LEU A 1 89 ? 19.531 -17.359 -3.793 1 91.62 89 LEU A O 1
ATOM 709 N N . GLY A 1 90 ? 17.625 -16.922 -4.957 1 89.31 90 GLY A N 1
ATOM 710 C CA . GLY A 1 90 ? 16.812 -17.766 -4.102 1 89.31 90 GLY A CA 1
ATOM 711 C C . GLY A 1 90 ? 16.156 -17.016 -2.959 1 89.31 90 GLY A C 1
ATOM 712 O O . GLY A 1 90 ? 15.484 -17.609 -2.109 1 89.31 90 GLY A O 1
ATOM 713 N N . ASP A 1 91 ? 16.422 -15.664 -2.949 1 93.19 91 ASP A N 1
ATOM 714 C CA . ASP A 1 91 ? 15.773 -14.844 -1.921 1 93.19 91 ASP A CA 1
ATOM 715 C C . ASP A 1 91 ? 14.289 -14.656 -2.221 1 93.19 91 ASP A C 1
ATOM 717 O O . ASP A 1 91 ? 13.906 -14.43 -3.369 1 93.19 91 ASP A O 1
ATOM 721 N N . SER A 1 92 ? 13.5 -14.781 -1.168 1 95.19 92 SER A N 1
ATOM 722 C CA . SER A 1 92 ? 12.078 -14.5 -1.343 1 95.19 92 SER A CA 1
ATOM 723 C C . SER A 1 92 ? 11.805 -13 -1.284 1 95.19 92 SER A C 1
ATOM 725 O O . SER A 1 92 ? 11.914 -12.383 -0.223 1 95.19 92 SER A O 1
ATOM 727 N N . ILE A 1 93 ? 11.414 -12.438 -2.355 1 96.19 93 ILE A N 1
ATOM 728 C CA . ILE A 1 93 ? 11.156 -11 -2.449 1 96.19 93 ILE A CA 1
ATOM 729 C C . ILE A 1 93 ? 9.734 -10.695 -1.993 1 96.19 93 ILE A C 1
ATOM 731 O O . ILE A 1 93 ? 9.477 -9.648 -1.394 1 96.19 93 ILE A O 1
ATOM 735 N N . MET A 1 94 ? 8.82 -11.633 -2.232 1 96.38 94 MET A N 1
ATOM 736 C CA . MET A 1 94 ? 7.43 -11.508 -1.812 1 96.38 94 MET A CA 1
ATOM 737 C C . MET A 1 94 ? 6.91 -12.836 -1.265 1 96.38 94 MET A C 1
ATOM 739 O O . MET A 1 94 ? 7.199 -13.898 -1.82 1 96.38 94 MET A O 1
ATOM 743 N N . THR A 1 95 ? 6.23 -12.719 -0.228 1 97.44 95 THR A N 1
ATOM 744 C CA . THR A 1 95 ? 5.641 -13.891 0.407 1 97.44 95 THR A CA 1
ATOM 745 C C . THR A 1 95 ? 4.16 -13.664 0.688 1 97.44 95 THR A C 1
ATOM 747 O O . THR A 1 95 ? 3.773 -12.625 1.224 1 97.44 95 THR A O 1
ATOM 750 N N . LEU A 1 96 ? 3.291 -14.578 0.304 1 96.69 96 LEU A N 1
ATOM 751 C CA . LEU A 1 96 ? 1.87 -14.57 0.633 1 96.69 96 LEU A CA 1
ATOM 752 C C . LEU A 1 96 ? 1.521 -15.727 1.567 1 96.69 96 LEU A C 1
ATOM 754 O O . LEU A 1 96 ? 1.84 -16.875 1.28 1 96.69 96 LEU A O 1
ATOM 758 N N . GLN A 1 97 ? 0.86 -15.406 2.609 1 96.06 97 GLN A N 1
ATOM 759 C CA . GLN A 1 97 ? 0.431 -16.406 3.58 1 96.06 97 GLN A CA 1
ATOM 760 C C . GLN A 1 97 ? -1.069 -16.656 3.477 1 96.06 97 GLN A C 1
ATOM 762 O O . GLN A 1 97 ? -1.837 -15.766 3.119 1 96.06 97 GLN A O 1
ATOM 767 N N . HIS A 1 98 ? -1.414 -17.797 3.893 1 92.38 98 HIS A N 1
ATOM 768 C CA . HIS A 1 98 ? -2.799 -18.25 3.766 1 92.38 98 HIS A CA 1
ATOM 769 C C . HIS A 1 98 ? -3.729 -17.391 4.621 1 92.38 98 HIS A C 1
ATOM 771 O O . HIS A 1 98 ? -4.906 -17.234 4.297 1 92.38 98 HIS A O 1
ATOM 777 N N . ASP A 1 99 ? -3.227 -16.875 5.656 1 92.62 99 ASP A N 1
ATOM 778 C CA . ASP A 1 99 ? -4.082 -16.125 6.57 1 92.62 99 ASP A CA 1
ATOM 779 C C . ASP A 1 99 ? -4.219 -14.672 6.125 1 92.62 99 ASP A C 1
ATOM 781 O O . ASP A 1 99 ? -4.723 -13.828 6.871 1 92.62 99 ASP A O 1
ATOM 785 N N . GLY A 1 100 ? -3.682 -14.336 4.988 1 93.31 100 GLY A N 1
ATOM 786 C CA . GLY A 1 100 ? -3.973 -13.047 4.379 1 93.31 100 GLY A CA 1
ATOM 787 C C . GLY A 1 100 ? -2.846 -12.039 4.539 1 93.31 100 GLY A C 1
ATOM 788 O O . GLY A 1 100 ? -3.035 -10.844 4.305 1 93.31 100 GLY A O 1
ATOM 789 N N . LYS A 1 101 ? -1.704 -12.5 4.941 1 96 101 LYS A N 1
ATOM 790 C CA . LYS A 1 101 ? -0.582 -11.594 5.137 1 96 101 LYS A CA 1
ATOM 791 C C . LYS A 1 101 ? 0.383 -11.641 3.955 1 96 101 LYS A C 1
ATOM 793 O O . LYS A 1 101 ? 0.645 -12.719 3.408 1 96 101 LYS A O 1
ATOM 798 N N . VAL A 1 102 ? 0.836 -10.5 3.566 1 97.44 102 VAL A N 1
ATOM 799 C CA . VAL A 1 102 ? 1.772 -10.352 2.457 1 97.44 102 VAL A CA 1
ATOM 800 C C . VAL A 1 102 ? 3.059 -9.695 2.949 1 97.44 102 VAL A C 1
ATOM 802 O O . VAL A 1 102 ? 3.016 -8.664 3.623 1 97.44 102 VAL A O 1
ATOM 805 N N . GLY A 1 103 ? 4.176 -10.242 2.629 1 97.75 103 GLY A N 1
ATOM 806 C CA . GLY A 1 103 ? 5.465 -9.703 3.025 1 97.75 103 GLY A CA 1
ATOM 807 C C . GLY A 1 103 ? 6.324 -9.281 1.846 1 97.75 103 GLY A C 1
ATOM 808 O O . GLY A 1 103 ? 6.398 -9.992 0.84 1 97.75 103 GLY A O 1
ATOM 809 N N . ILE A 1 104 ? 6.918 -8.172 1.898 1 96.44 104 ILE A N 1
ATOM 810 C CA . ILE A 1 104 ? 7.941 -7.738 0.953 1 96.44 104 ILE A CA 1
ATOM 811 C C . ILE A 1 104 ? 9.3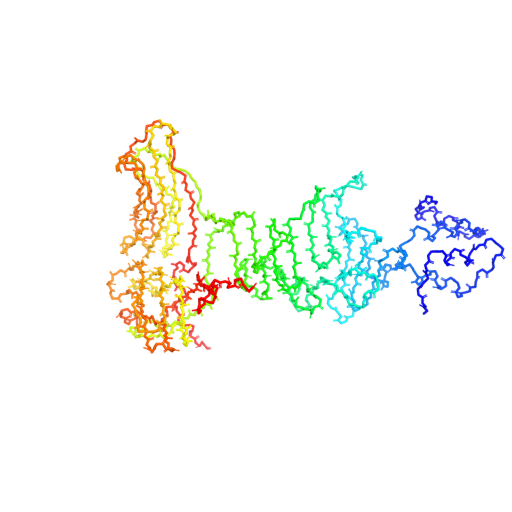12 -7.77 1.624 1 96.44 104 ILE A C 1
ATOM 813 O O . ILE A 1 104 ? 9.555 -7.043 2.592 1 96.44 104 ILE A O 1
ATOM 817 N N . ASN A 1 105 ? 10.203 -8.586 1.104 1 96.56 105 ASN A N 1
ATOM 818 C CA . ASN A 1 105 ? 11.492 -8.867 1.716 1 96.56 105 ASN A CA 1
ATOM 819 C C . ASN A 1 105 ? 11.336 -9.352 3.156 1 96.56 105 ASN A C 1
ATOM 821 O O . ASN A 1 105 ? 12.133 -8.992 4.023 1 96.56 105 ASN A O 1
ATOM 825 N N . ASN A 1 106 ? 10.281 -10 3.424 1 96.12 106 ASN A N 1
ATOM 826 C CA . ASN A 1 106 ? 9.875 -10.539 4.719 1 96.12 106 ASN A CA 1
ATOM 827 C C . ASN A 1 106 ? 9.148 -11.867 4.57 1 96.12 106 ASN A C 1
ATOM 829 O O . ASN A 1 106 ? 7.992 -11.906 4.148 1 96.12 106 ASN A O 1
ATOM 833 N N . GLU A 1 107 ? 9.664 -12.922 4.945 1 94.69 107 GLU A N 1
ATOM 834 C CA . GLU A 1 107 ? 9.086 -14.25 4.75 1 94.69 107 GLU A CA 1
ATOM 835 C C . GLU A 1 107 ? 8.125 -14.602 5.883 1 94.69 107 GLU A C 1
ATOM 837 O O . GLU A 1 107 ? 7.395 -15.594 5.801 1 94.69 107 GLU A O 1
ATOM 842 N N . ASN A 1 108 ? 8.172 -13.828 6.918 1 94.25 108 ASN A N 1
ATOM 843 C CA . ASN A 1 108 ? 7.277 -14.055 8.047 1 94.25 108 ASN A CA 1
ATOM 844 C C . ASN A 1 108 ? 6.512 -12.789 8.422 1 94.25 108 ASN A C 1
ATOM 846 O O . ASN A 1 108 ? 6.637 -12.289 9.539 1 94.25 108 ASN A O 1
ATOM 850 N N . PRO A 1 109 ? 5.707 -12.344 7.496 1 96.25 109 PRO A N 1
ATOM 851 C CA . PRO A 1 109 ? 4.961 -11.117 7.773 1 96.25 109 PRO A CA 1
ATOM 852 C C . PRO A 1 109 ? 4.023 -11.258 8.969 1 96.25 109 PRO A C 1
ATOM 854 O O . PRO A 1 109 ? 3.412 -12.312 9.164 1 96.25 109 PRO A O 1
ATOM 857 N N . GLU A 1 110 ? 3.924 -10.227 9.734 1 94.69 110 GLU A N 1
ATOM 858 C CA . GLU A 1 110 ? 3.072 -10.227 10.922 1 94.69 110 GLU A CA 1
ATOM 859 C C . GLU A 1 110 ? 1.85 -9.336 10.719 1 94.69 110 GLU A C 1
ATOM 861 O O . GLU A 1 110 ? 0.865 -9.453 11.453 1 94.69 110 GLU A O 1
ATOM 866 N N . GLU A 1 111 ? 1.963 -8.453 9.742 1 95.5 111 GLU A N 1
ATOM 867 C CA . GLU A 1 111 ? 0.856 -7.562 9.398 1 95.5 111 GLU A CA 1
ATOM 868 C C . GLU A 1 111 ? 0.305 -7.883 8.016 1 95.5 111 GLU A C 1
ATOM 870 O O . GLU A 1 111 ? 0.927 -8.617 7.246 1 95.5 111 GLU A O 1
ATOM 875 N N . GLU A 1 112 ? -0.864 -7.289 7.699 1 96 112 GLU A N 1
ATOM 876 C CA . GLU A 1 112 ? -1.461 -7.555 6.395 1 96 112 GLU A CA 1
ATOM 877 C C . GLU A 1 112 ? -0.482 -7.246 5.266 1 96 112 GLU A C 1
ATOM 879 O O . GLU A 1 112 ? -0.406 -7.984 4.281 1 96 112 GLU A O 1
ATOM 884 N N . LEU A 1 113 ? 0.192 -6.215 5.328 1 96.56 113 LEU A N 1
ATOM 885 C CA . LEU A 1 113 ? 1.366 -5.914 4.52 1 96.56 113 LEU A CA 1
ATOM 886 C C . LEU A 1 113 ? 2.572 -5.605 5.402 1 96.56 113 LEU A C 1
ATOM 888 O O . LEU A 1 113 ? 2.533 -4.676 6.207 1 96.56 113 LEU A O 1
ATOM 892 N N . ASP A 1 114 ? 3.621 -6.336 5.359 1 96.69 114 ASP A N 1
ATOM 893 C CA . ASP A 1 114 ? 4.812 -6.195 6.195 1 96.69 114 ASP A CA 1
ATOM 894 C C . ASP A 1 114 ? 6.066 -6.055 5.336 1 96.69 114 ASP A C 1
ATOM 896 O O . ASP A 1 114 ? 6.523 -7.02 4.727 1 96.69 114 ASP A O 1
ATOM 900 N N . VAL A 1 115 ? 6.586 -4.887 5.277 1 96.38 115 VAL A N 1
ATOM 901 C CA . VAL A 1 115 ? 7.723 -4.559 4.43 1 96.38 115 VAL A CA 1
ATOM 902 C C . VAL A 1 115 ? 8.992 -4.457 5.273 1 96.38 115 VAL A C 1
ATOM 904 O O . VAL A 1 115 ? 9.086 -3.609 6.164 1 96.38 115 VAL A O 1
ATOM 907 N N . ASP A 1 116 ? 9.992 -5.371 5.125 1 96.56 116 ASP A N 1
ATOM 908 C CA . ASP A 1 116 ? 11.273 -5.285 5.805 1 96.56 116 ASP A CA 1
ATOM 909 C C . ASP A 1 116 ? 12.195 -4.266 5.129 1 96.56 116 ASP A C 1
ATOM 911 O O . ASP A 1 116 ? 13.219 -4.637 4.547 1 96.56 116 ASP A O 1
ATOM 915 N N . GLY A 1 117 ? 11.836 -2.973 5.184 1 96.06 117 GLY A N 1
ATOM 916 C CA . GLY A 1 117 ? 12.531 -1.854 4.578 1 96.06 117 GLY A CA 1
ATOM 917 C C . GLY A 1 117 ? 11.711 -0.581 4.543 1 96.06 117 GLY A C 1
ATOM 918 O O . GLY A 1 117 ? 10.922 -0.32 5.457 1 96.06 117 GLY A O 1
ATOM 919 N N . THR A 1 118 ? 11.938 0.231 3.418 1 95.75 118 THR A N 1
ATOM 920 C CA . THR A 1 118 ? 11.32 1.546 3.318 1 95.75 118 THR A CA 1
ATOM 921 C C . THR A 1 118 ? 10.156 1.521 2.328 1 95.75 118 THR A C 1
ATOM 923 O O . THR A 1 118 ? 10.273 0.939 1.246 1 95.75 118 THR A O 1
ATOM 926 N N . VAL A 1 119 ? 9.039 2.039 2.725 1 94.94 119 VAL A N 1
ATOM 927 C CA . VAL A 1 119 ? 7.922 2.252 1.813 1 94.94 119 VAL A CA 1
ATOM 928 C C . VAL A 1 119 ? 7.914 3.703 1.337 1 94.94 119 VAL A C 1
ATOM 930 O O . VAL A 1 119 ? 7.773 4.629 2.143 1 94.94 119 VAL A O 1
ATOM 933 N N . GLY A 1 120 ? 8.133 3.92 0.025 1 95.38 120 GLY A N 1
ATOM 934 C CA . GLY A 1 120 ? 7.988 5.234 -0.579 1 95.38 120 GLY A CA 1
ATOM 935 C C . GLY A 1 120 ? 6.594 5.496 -1.113 1 95.38 120 GLY A C 1
ATOM 936 O O . GLY A 1 120 ? 6.012 4.645 -1.785 1 95.38 120 GLY A O 1
ATOM 937 N N . MET A 1 121 ? 6.066 6.621 -0.769 1 95.5 121 MET A N 1
ATOM 938 C CA . MET A 1 121 ? 4.727 6.949 -1.24 1 95.5 121 MET A CA 1
ATOM 939 C C . MET A 1 121 ? 4.586 8.445 -1.489 1 95.5 121 MET A C 1
ATOM 941 O O . MET A 1 121 ? 5.141 9.258 -0.748 1 95.5 121 MET A O 1
ATOM 945 N N . LYS A 1 122 ? 3.875 8.781 -2.504 1 95.38 122 LYS A N 1
ATOM 946 C CA . LYS A 1 122 ? 3.611 10.188 -2.779 1 95.38 122 LYS A CA 1
ATOM 947 C C . LYS A 1 122 ? 2.656 10.781 -1.749 1 95.38 122 LYS A C 1
ATOM 949 O O . LYS A 1 122 ? 2.816 11.938 -1.334 1 95.38 122 LYS A O 1
ATOM 954 N N . SER A 1 123 ? 1.68 10.023 -1.408 1 95.19 123 SER A N 1
ATOM 955 C CA . SER A 1 123 ? 0.675 10.461 -0.442 1 95.19 123 SER A CA 1
ATOM 956 C C . SER A 1 123 ? 0.106 9.273 0.332 1 95.19 123 SER A C 1
ATOM 958 O O . SER A 1 123 ? 0.329 8.117 -0.039 1 95.19 123 SER A O 1
ATOM 960 N N . ARG A 1 124 ? -0.486 9.57 1.434 1 94.19 124 ARG A N 1
ATOM 961 C CA . ARG A 1 124 ? -1.171 8.547 2.211 1 94.19 124 ARG A CA 1
ATOM 962 C C . ARG A 1 124 ? -2.562 9.008 2.625 1 94.19 124 ARG A C 1
ATOM 964 O O . ARG A 1 124 ? -2.795 10.203 2.816 1 94.19 124 ARG A O 1
ATOM 971 N N . LYS A 1 125 ? -3.479 8.078 2.721 1 95.06 125 LYS A N 1
ATOM 972 C CA . LYS A 1 125 ? -4.875 8.305 3.086 1 95.06 125 LYS A CA 1
ATOM 973 C C . LYS A 1 125 ? -5.344 7.285 4.125 1 95.06 125 LYS A C 1
ATOM 975 O O . LYS A 1 125 ? -5.129 6.082 3.961 1 95.06 125 LYS A O 1
ATOM 980 N N . GLY A 1 126 ? -5.922 7.816 5.16 1 95.31 126 GLY A N 1
ATOM 981 C CA . GLY A 1 126 ? -6.492 6.898 6.137 1 95.31 126 GLY A CA 1
ATOM 982 C C . GLY A 1 126 ? -7.762 6.227 5.652 1 95.31 126 GLY A C 1
ATOM 983 O O . GLY A 1 126 ? -8.641 6.879 5.086 1 95.31 126 GLY A O 1
ATOM 984 N N . LYS A 1 127 ? -7.926 4.93 5.949 1 95.06 127 LYS A N 1
ATOM 985 C CA . LYS A 1 127 ? -9.07 4.191 5.43 1 95.06 127 LYS A CA 1
ATOM 986 C C . LYS A 1 127 ? -9.891 3.582 6.566 1 95.06 127 LYS A C 1
ATOM 988 O O . LYS A 1 127 ? -10.906 2.928 6.32 1 95.06 127 LYS A O 1
ATOM 993 N N . LEU A 1 128 ? -9.453 3.732 7.773 1 95.56 128 LEU A N 1
ATOM 994 C CA . LEU A 1 128 ? -10.203 3.166 8.891 1 95.56 128 LEU A CA 1
ATOM 995 C C . LEU A 1 128 ? -11.617 3.74 8.945 1 95.56 128 LEU A C 1
ATOM 997 O O . LEU A 1 128 ? -12.586 2.994 9.07 1 95.56 128 LEU A O 1
ATOM 1001 N N . HIS A 1 129 ? -11.734 5.098 8.852 1 96 129 HIS A N 1
ATOM 1002 C CA . HIS A 1 129 ? -13.008 5.805 8.711 1 96 129 HIS A CA 1
ATOM 1003 C C . HIS A 1 129 ? -12.914 6.902 7.656 1 96 129 HIS A C 1
ATOM 1005 O O . HIS A 1 129 ? -12.008 7.738 7.703 1 96 129 HIS A O 1
ATOM 1011 N N . THR A 1 130 ? -13.773 6.789 6.723 1 95.69 130 THR A N 1
ATOM 1012 C CA . THR A 1 130 ? -13.891 7.824 5.699 1 95.69 130 THR A CA 1
ATOM 1013 C C . THR A 1 130 ? -15.336 8.281 5.551 1 95.69 130 THR A C 1
ATOM 1015 O O . THR A 1 130 ? -16.266 7.496 5.746 1 95.69 130 THR A O 1
ATOM 1018 N N . GLY A 1 131 ? -15.531 9.586 5.277 1 95.38 131 GLY A N 1
ATOM 1019 C CA . GLY A 1 131 ? -16.891 10.047 5.102 1 95.38 131 GLY A CA 1
ATOM 1020 C C . GLY A 1 131 ? -17 11.555 4.949 1 95.38 131 GLY A C 1
ATOM 1021 O O . GLY A 1 131 ? -16.016 12.211 4.594 1 95.38 131 GLY A O 1
ATOM 1022 N N . LYS A 1 132 ? -18.203 11.969 5.09 1 96.5 132 LYS A N 1
ATOM 1023 C CA . LYS A 1 132 ? -18.5 13.391 5 1 96.5 132 LYS A CA 1
ATOM 1024 C C . LYS A 1 132 ? -19.547 13.805 6.035 1 96.5 132 LYS A C 1
ATOM 1026 O O . LYS A 1 132 ? -20.422 13.008 6.383 1 96.5 132 LYS A O 1
ATOM 1031 N N . ILE A 1 133 ? -19.406 14.914 6.516 1 97 133 ILE A N 1
ATOM 1032 C CA . ILE A 1 133 ? -20.406 15.492 7.414 1 97 133 ILE A CA 1
ATOM 1033 C C . ILE A 1 133 ? -20.812 16.875 6.918 1 97 133 ILE A C 1
ATOM 1035 O O . ILE A 1 133 ? -20.016 17.562 6.254 1 97 133 ILE A O 1
ATOM 1039 N N . PRO A 1 134 ? -21.984 17.328 7.266 1 96.81 134 PRO A N 1
ATOM 1040 C CA . PRO A 1 134 ? -22.375 18.672 6.859 1 96.81 134 PRO A CA 1
ATOM 1041 C C . PRO A 1 134 ? -21.484 19.75 7.465 1 96.81 134 PRO A C 1
ATOM 1043 O O . PRO A 1 134 ? -21.078 19.656 8.625 1 96.81 134 PRO A O 1
ATOM 1046 N N . ALA A 1 135 ? -21.141 20.75 6.656 1 96.94 135 ALA A N 1
ATOM 1047 C CA . ALA A 1 135 ? -20.438 21.938 7.148 1 96.94 135 ALA A CA 1
ATOM 1048 C C . ALA A 1 135 ? -21.422 23 7.633 1 96.94 135 ALA A C 1
ATOM 1050 O O . ALA A 1 135 ? -21.438 24.109 7.109 1 96.94 135 ALA A O 1
ATOM 1051 N N . ASP A 1 136 ? -22.172 22.703 8.703 1 96.25 136 ASP A N 1
ATOM 1052 C CA . ASP A 1 136 ? -23.312 23.531 9.102 1 96.25 136 ASP A CA 1
ATOM 1053 C C . ASP A 1 136 ? -23.078 24.156 10.477 1 96.25 136 ASP A C 1
ATOM 1055 O O . ASP A 1 136 ? -24.016 24.672 11.102 1 96.25 136 ASP A O 1
ATOM 1059 N N . GLY A 1 137 ? -21.922 24.047 11 1 97.06 137 GLY A N 1
ATOM 1060 C CA . GLY A 1 137 ? -21.578 24.656 12.273 1 97.06 137 GLY A CA 1
ATOM 1061 C C . GLY A 1 137 ? -22.031 23.812 13.461 1 97.06 137 GLY A C 1
ATOM 1062 O O . GLY A 1 137 ? -21.859 24.234 14.617 1 97.06 137 GLY A O 1
ATOM 1063 N N . LYS A 1 138 ? -22.578 22.656 13.188 1 97.88 138 LYS A N 1
ATOM 1064 C CA . LYS A 1 138 ? -23.047 21.766 14.25 1 97.88 138 LYS A CA 1
ATOM 1065 C C . LYS A 1 138 ? -22.109 20.562 14.398 1 97.88 138 LYS A C 1
ATOM 1067 O O . LYS A 1 138 ? -21.422 20.188 13.453 1 97.88 138 LYS A O 1
ATOM 1072 N N . TRP A 1 139 ? -22.125 20.047 15.586 1 98.31 139 TRP A N 1
ATOM 1073 C CA . TRP A 1 139 ? -21.297 18.891 15.859 1 98.31 139 TRP A CA 1
ATOM 1074 C C . TRP A 1 139 ? -21.906 17.625 15.258 1 98.31 139 TRP A C 1
ATOM 1076 O O . TRP A 1 139 ? -23.094 17.375 15.406 1 98.31 139 TRP A O 1
ATOM 1086 N N . HIS A 1 140 ? -21.094 16.828 14.539 1 98.38 140 HIS A N 1
ATOM 1087 C CA . HIS A 1 140 ? -21.484 15.555 13.945 1 98.38 140 HIS A CA 1
ATOM 1088 C C . HIS A 1 140 ? -20.5 14.445 14.32 1 98.38 140 HIS A C 1
ATOM 1090 O O . HIS A 1 140 ? -19.297 14.672 14.352 1 98.38 140 HIS A O 1
ATOM 1096 N N . PRO A 1 141 ? -21.016 13.258 14.617 1 98.31 141 PRO A N 1
ATOM 1097 C CA . PRO A 1 141 ? -20.094 12.156 14.898 1 98.31 141 PRO A CA 1
ATOM 1098 C C . PRO A 1 141 ? -19.328 11.688 13.656 1 98.31 141 PRO A C 1
ATOM 1100 O O . PRO A 1 141 ? -19.906 11.617 12.57 1 98.31 141 PRO A O 1
ATOM 1103 N N . VAL A 1 142 ? -18.031 11.445 13.82 1 98.12 142 VAL A N 1
ATOM 1104 C CA . VAL A 1 142 ? -17.234 10.898 12.719 1 98.12 142 VAL A CA 1
ATOM 1105 C C . VAL A 1 142 ? -16.766 9.492 13.062 1 98.12 142 VAL A C 1
ATOM 1107 O O . VAL A 1 142 ? -16.547 8.672 12.172 1 98.12 142 VAL A O 1
ATOM 1110 N N . VAL A 1 143 ? -16.562 9.141 14.305 1 98 143 VAL A N 1
ATOM 1111 C CA . VAL A 1 143 ? -16.312 7.805 14.836 1 98 143 VAL A CA 1
ATOM 1112 C C . VAL A 1 143 ? -17.141 7.586 16.094 1 98 143 VAL A C 1
ATOM 1114 O O . VAL A 1 143 ? -17.031 8.336 17.062 1 98 143 VAL A O 1
ATOM 1117 N N . SER A 1 144 ? -17.922 6.551 16.062 1 97.88 144 SER A N 1
ATOM 1118 C CA . SER A 1 144 ? -18.859 6.371 17.172 1 97.88 144 SER A CA 1
ATOM 1119 C C . SER A 1 144 ? -18.641 5.031 17.875 1 97.88 144 SER A C 1
ATOM 1121 O O . SER A 1 144 ? -17.844 4.211 17.422 1 97.88 144 SER A O 1
ATOM 1123 N N . GLU A 1 145 ? -19.266 4.898 18.969 1 97.56 145 GLU A N 1
ATOM 1124 C CA . GLU A 1 145 ? -19.344 3.648 19.719 1 97.56 145 GLU A CA 1
ATOM 1125 C C . GLU A 1 145 ? -17.938 3.152 20.094 1 97.56 145 GLU A C 1
ATOM 1127 O O . GLU A 1 145 ? -17.625 1.975 19.906 1 97.56 145 GLU A O 1
ATOM 1132 N N . LEU A 1 146 ? -17.203 4.051 20.547 1 97.62 146 LEU A N 1
ATOM 1133 C CA . LEU A 1 146 ? -15.836 3.711 20.922 1 97.62 146 LEU A CA 1
ATOM 1134 C C . LEU A 1 146 ? -15.781 3.232 22.375 1 97.62 146 LEU A C 1
ATOM 1136 O O . LEU A 1 146 ? -16.5 3.754 23.234 1 97.62 146 LEU A O 1
ATOM 1140 N N . ASN A 1 147 ? -14.977 2.252 22.562 1 97.38 147 ASN A N 1
ATOM 1141 C CA . ASN A 1 147 ? -14.625 1.721 23.875 1 97.38 147 ASN A CA 1
ATOM 1142 C C . ASN A 1 147 ? -13.133 1.395 23.953 1 97.38 147 ASN A C 1
ATOM 1144 O O . ASN A 1 147 ? -12.547 0.889 23 1 97.38 147 ASN A O 1
ATOM 1148 N N . GLY A 1 148 ? -12.547 1.772 25.125 1 96.94 148 GLY A N 1
ATOM 1149 C CA . GLY A 1 148 ? -11.125 1.494 25.297 1 96.94 148 GLY A CA 1
ATOM 1150 C C . GLY A 1 148 ? -10.234 2.619 24.797 1 96.94 148 GLY A C 1
ATOM 1151 O O . GLY A 1 148 ? -10.641 3.785 24.812 1 96.94 148 GLY A O 1
ATOM 1152 N N . CYS A 1 149 ? -8.93 2.295 24.516 1 97.56 149 CYS A N 1
ATOM 1153 C CA . CYS A 1 149 ? -7.922 3.27 24.125 1 97.56 149 CYS A CA 1
ATOM 1154 C C . CYS A 1 149 ? -7.801 3.361 22.609 1 97.56 149 CYS A C 1
ATOM 1156 O O . CYS A 1 149 ? -7.691 2.34 21.938 1 97.56 149 CYS A O 1
ATOM 1158 N N . HIS A 1 150 ? -7.922 4.586 22.109 1 97.75 150 HIS A N 1
ATOM 1159 C CA . HIS A 1 150 ? -7.84 4.797 20.672 1 97.75 150 HIS A CA 1
ATOM 1160 C C . HIS A 1 150 ? -6.895 5.941 20.328 1 97.75 150 HIS A C 1
ATOM 1162 O O . HIS A 1 150 ? -6.742 6.879 21.125 1 97.75 150 HIS A O 1
ATOM 1168 N N . ALA A 1 151 ? -6.18 5.848 19.25 1 98.06 151 ALA A N 1
ATOM 1169 C CA . ALA A 1 151 ? -5.34 6.887 18.656 1 98.06 151 ALA A CA 1
ATOM 1170 C C . ALA A 1 151 ? -5.609 7.031 17.156 1 98.06 151 ALA A C 1
ATOM 1172 O O . ALA A 1 151 ? -5.457 6.07 16.406 1 98.06 151 ALA A O 1
ATOM 1173 N N . PHE A 1 152 ? -6.039 8.281 16.719 1 97.94 152 PHE A N 1
ATOM 1174 C CA . PHE A 1 152 ? -6.426 8.5 15.336 1 97.94 152 PHE A CA 1
ATOM 1175 C C . PHE A 1 152 ? -5.605 9.625 14.719 1 97.94 152 PHE A C 1
ATOM 1177 O O . PHE A 1 152 ? -5.324 10.625 15.383 1 97.94 152 PHE A O 1
ATOM 1184 N N . GLU A 1 153 ? -5.172 9.492 13.461 1 98.25 153 GLU A N 1
ATOM 1185 C CA . GLU A 1 153 ? -4.75 10.578 12.586 1 98.25 153 GLU A CA 1
ATOM 1186 C C . GLU A 1 153 ? -5.891 11.039 11.68 1 98.25 153 GLU A C 1
ATOM 1188 O O . GLU A 1 153 ? -6.402 10.258 10.875 1 98.25 153 GLU A O 1
ATOM 1193 N N . VAL A 1 154 ? -6.285 12.258 11.797 1 98.44 154 VAL A N 1
ATOM 1194 C CA . VAL A 1 154 ? -7.457 12.781 11.094 1 98.44 154 VAL A CA 1
ATOM 1195 C C . VAL A 1 154 ? -7.023 13.844 10.094 1 98.44 154 VAL A C 1
ATOM 1197 O O . VAL A 1 154 ? -6.281 14.766 10.438 1 98.44 154 VAL A O 1
ATOM 1200 N N . VAL A 1 155 ? -7.383 13.742 8.891 1 98.56 155 VAL A N 1
ATOM 1201 C CA . VAL A 1 155 ? -7.266 14.797 7.891 1 98.56 155 VAL A CA 1
ATOM 1202 C C . VAL A 1 155 ? -8.648 15.148 7.344 1 98.56 155 VAL A C 1
ATOM 1204 O O . VAL A 1 155 ? -9.422 14.266 6.973 1 98.56 155 VAL A O 1
ATOM 1207 N N . ALA A 1 156 ? -9.008 16.375 7.336 1 98.5 156 ALA A N 1
ATOM 1208 C CA . ALA A 1 156 ? -10.344 16.812 6.926 1 98.5 156 ALA A CA 1
ATOM 1209 C C . ALA A 1 156 ? -10.289 18.188 6.25 1 98.5 156 ALA A C 1
ATOM 1211 O O . ALA A 1 156 ? -9.438 19.016 6.582 1 98.5 156 ALA A O 1
ATOM 1212 N N . GLY A 1 157 ? -11.148 18.391 5.301 1 97.81 157 GLY A N 1
ATOM 1213 C CA . GLY A 1 157 ? -11.195 19.641 4.562 1 97.81 157 GLY A CA 1
ATOM 1214 C C . GLY A 1 157 ? -12.594 20.031 4.129 1 97.81 157 GLY A C 1
ATOM 1215 O O . GLY A 1 157 ? -13.43 19.156 3.857 1 97.81 157 GLY A O 1
ATOM 1216 N N . ALA A 1 158 ? -12.82 21.281 4.055 1 96.69 158 ALA A N 1
ATOM 1217 C CA . ALA A 1 158 ? -14.062 21.859 3.551 1 96.69 158 ALA A CA 1
ATOM 1218 C C . ALA A 1 158 ? -13.789 23.109 2.734 1 96.69 158 ALA A C 1
ATOM 1220 O O . ALA A 1 158 ? -12.867 23.875 3.043 1 96.69 158 ALA A O 1
ATOM 1221 N N . GLY A 1 159 ? -14.594 23.234 1.698 1 94.69 159 GLY A N 1
ATOM 1222 C CA . GLY A 1 159 ? -14.43 24.438 0.895 1 94.69 159 GLY A CA 1
ATOM 1223 C C . GLY A 1 159 ? -15.656 24.766 0.064 1 94.69 159 GLY A C 1
ATOM 1224 O O . GLY A 1 159 ? -16.328 23.859 -0.451 1 94.69 159 GLY A O 1
ATOM 1225 N N . LYS A 1 160 ? -15.984 25.969 0.033 1 90.75 160 LYS A N 1
ATOM 1226 C CA . LYS A 1 160 ? -17 26.516 -0.866 1 90.75 160 LYS A CA 1
ATOM 1227 C C . LYS A 1 160 ? -16.359 27.375 -1.961 1 90.75 160 LYS A C 1
ATOM 1229 O O . LYS A 1 160 ? -15.945 28.5 -1.715 1 90.75 160 LYS A O 1
ATOM 1234 N N . LYS A 1 161 ? -16.406 26.812 -3.088 1 87 161 LYS A N 1
ATOM 1235 C CA . LYS A 1 161 ? -15.672 27.391 -4.199 1 87 161 LYS A CA 1
ATOM 1236 C C . LYS A 1 161 ? -16.109 28.828 -4.457 1 87 161 LYS A C 1
ATOM 1238 O O . LYS A 1 161 ? -17.312 29.141 -4.441 1 87 161 LYS A O 1
ATOM 1243 N N . LYS A 1 162 ? -15.148 29.719 -4.617 1 84.19 162 LYS A N 1
ATOM 1244 C CA . LYS A 1 162 ? -15.305 31.094 -5.047 1 84.19 162 LYS A CA 1
ATOM 1245 C C . LYS A 1 162 ? -15.93 31.953 -3.939 1 84.19 162 LYS A C 1
ATOM 1247 O O . LYS A 1 162 ? -16.484 33.031 -4.207 1 84.19 162 LYS A O 1
ATOM 1252 N N . THR A 1 163 ? -15.984 31.531 -2.701 1 86.25 163 THR A N 1
ATOM 1253 C CA . THR A 1 163 ? -16.547 32.312 -1.61 1 86.25 163 THR A CA 1
ATOM 1254 C C . THR A 1 163 ? -15.477 32.656 -0.579 1 86.25 163 THR A C 1
ATOM 1256 O O . THR A 1 163 ? -15.711 33.469 0.325 1 86.25 163 THR A O 1
ATOM 1259 N N . GLY A 1 164 ? -14.352 31.969 -0.718 1 86.31 164 GLY A N 1
ATOM 1260 C CA . GLY A 1 164 ? -13.281 32.188 0.238 1 86.31 164 GLY A CA 1
ATOM 1261 C C . GLY A 1 164 ? -13.43 31.391 1.512 1 86.31 164 GLY A C 1
ATOM 1262 O O . GLY A 1 164 ? -12.719 31.625 2.49 1 86.31 164 GLY A O 1
ATOM 1263 N N . LYS A 1 165 ? -14.367 30.531 1.541 1 93.12 165 LYS A N 1
ATOM 1264 C CA . LYS A 1 165 ? -14.547 29.672 2.705 1 93.12 165 LYS A CA 1
ATOM 1265 C C . LYS A 1 165 ? -13.828 28.344 2.516 1 93.12 165 LYS A C 1
ATOM 1267 O O . LYS A 1 165 ? -14.328 27.453 1.814 1 93.12 165 LYS A O 1
ATOM 1272 N N . TYR A 1 166 ? -12.664 28.188 3.133 1 95.5 166 TYR A N 1
ATOM 1273 C CA . TYR A 1 166 ? -11.883 26.953 3.061 1 95.5 166 TYR A CA 1
ATOM 1274 C C . TYR A 1 166 ? -11.25 26.641 4.41 1 95.5 166 TYR A C 1
ATOM 1276 O O . TYR A 1 166 ? -10.844 27.547 5.148 1 95.5 166 TYR A O 1
ATOM 1284 N N . ALA A 1 167 ? -11.188 25.406 4.664 1 97.56 167 ALA A N 1
ATOM 1285 C CA . ALA A 1 167 ? -10.453 24.938 5.836 1 97.56 167 ALA A CA 1
ATOM 1286 C C . ALA A 1 167 ? -9.852 23.562 5.594 1 97.56 167 ALA A C 1
ATOM 1288 O O . ALA A 1 167 ? -10.406 22.766 4.824 1 97.56 167 ALA A O 1
ATOM 1289 N N . LEU A 1 168 ? -8.742 23.281 6.141 1 98 168 LEU A N 1
ATOM 1290 C CA . LEU A 1 168 ? -8.023 22.016 6.09 1 98 168 LEU A CA 1
ATOM 1291 C C . LEU A 1 168 ? -7.316 21.734 7.41 1 98 168 LEU A C 1
ATOM 1293 O O . LEU A 1 168 ? -6.656 22.609 7.965 1 98 168 LEU A O 1
ATOM 1297 N N . ILE A 1 169 ? -7.504 20.516 7.914 1 98.44 169 ILE A N 1
ATOM 1298 C CA . ILE A 1 169 ? -6.832 20.25 9.18 1 98.44 169 ILE A CA 1
ATOM 1299 C C . ILE A 1 169 ? -6.105 18.906 9.102 1 98.44 169 ILE A C 1
ATOM 1301 O O . ILE A 1 169 ? -6.496 18.031 8.32 1 98.44 169 ILE A O 1
ATOM 1305 N N . HIS A 1 170 ? -5.078 18.75 9.828 1 98.44 170 HIS A N 1
ATOM 1306 C CA . HIS A 1 170 ? -4.445 17.516 10.289 1 98.44 170 HIS A CA 1
ATOM 1307 C C . HIS A 1 170 ? -4.48 17.422 11.812 1 98.44 170 HIS A C 1
ATOM 1309 O O . HIS A 1 170 ? -4.109 18.375 12.508 1 98.44 170 HIS A O 1
ATOM 1315 N N . ALA A 1 171 ? -4.934 16.281 12.32 1 98.56 171 ALA A N 1
ATOM 1316 C CA . ALA A 1 171 ? -5.055 16.203 13.773 1 98.56 171 ALA A CA 1
ATOM 1317 C C . ALA A 1 171 ? -4.645 14.82 14.281 1 98.56 171 ALA A C 1
ATOM 1319 O O . ALA A 1 171 ? -4.793 13.82 13.57 1 98.56 171 ALA A O 1
ATOM 1320 N N . LEU A 1 172 ? -4.113 14.836 15.438 1 98 172 LEU A N 1
ATOM 1321 C CA . LEU A 1 172 ? -3.898 13.633 16.234 1 98 172 LEU A CA 1
ATOM 1322 C C . LEU A 1 172 ? -4.855 13.586 17.422 1 98 172 LEU A C 1
ATOM 1324 O O . LEU A 1 172 ? -4.832 14.477 18.281 1 98 172 LEU A O 1
ATOM 1328 N N . ALA A 1 173 ? -5.691 12.586 17.453 1 98.38 173 ALA A N 1
ATOM 1329 C CA . ALA A 1 173 ? -6.699 12.461 18.516 1 98.38 173 ALA A CA 1
ATOM 1330 C C . ALA A 1 173 ? -6.484 11.195 19.328 1 98.38 173 ALA A C 1
ATOM 1332 O O . ALA A 1 173 ? -6.613 10.086 18.797 1 98.38 173 ALA A O 1
ATOM 1333 N N . LEU A 1 174 ? -6.25 11.32 20.625 1 98.12 174 LEU A N 1
ATOM 1334 C CA . LEU A 1 174 ? -5.977 10.195 21.516 1 98.12 174 LEU A CA 1
ATOM 1335 C C . LEU A 1 174 ? -6.934 10.203 22.703 1 98.12 174 LEU A C 1
ATOM 1337 O O . LEU A 1 174 ? -7.23 11.258 23.266 1 98.12 174 LEU A O 1
ATOM 1341 N N . SER A 1 175 ? -7.398 9.055 23.094 1 97.81 175 SER A N 1
ATOM 1342 C CA . SER A 1 175 ? -8.219 8.945 24.297 1 97.81 175 SER A CA 1
ATOM 1343 C C . SER A 1 175 ? -8.023 7.59 24.984 1 97.81 175 SER A C 1
ATOM 1345 O O . SER A 1 175 ? -7.875 6.57 24.312 1 97.81 175 SER A O 1
ATOM 1347 N N . THR A 1 176 ? -7.918 7.562 26.219 1 97.25 176 THR A N 1
ATOM 1348 C CA . THR A 1 176 ? -7.887 6.348 27.016 1 97.25 176 THR A CA 1
ATOM 1349 C C . THR A 1 176 ? -9.227 6.117 27.703 1 97.25 176 THR A C 1
ATOM 1351 O O . THR A 1 176 ? -9.312 6.129 28.938 1 97.25 176 THR A O 1
ATOM 1354 N N . PHE A 1 177 ? -10.227 5.844 26.938 1 96.25 177 PHE A N 1
ATOM 1355 C CA . PHE A 1 177 ? -11.625 5.73 27.312 1 96.25 177 PHE A CA 1
ATOM 1356 C C . PHE A 1 177 ? -12.305 7.098 27.297 1 96.25 177 PHE A C 1
ATOM 1358 O O . PHE A 1 177 ? -11.641 8.125 27.141 1 96.25 177 PHE A O 1
ATOM 1365 N N . GLY A 1 178 ? -13.641 7.059 27.391 1 94.75 178 GLY A N 1
ATOM 1366 C CA . GLY A 1 178 ? -14.391 8.305 27.453 1 94.75 178 GLY A CA 1
ATOM 1367 C C . GLY A 1 178 ? -14.281 8.992 28.797 1 94.75 178 GLY A C 1
ATOM 1368 O O . GLY A 1 178 ? -14.062 8.336 29.828 1 94.75 178 GLY A O 1
ATOM 1369 N N . LYS A 1 179 ? -14.492 10.367 28.797 1 94.56 179 LYS A N 1
ATOM 1370 C CA . LYS A 1 179 ? -14.438 11.195 30 1 94.56 179 LYS A CA 1
ATOM 1371 C C . LYS A 1 179 ? -13.055 11.133 30.641 1 94.56 179 LYS A C 1
ATOM 1373 O O . LYS A 1 179 ? -12.93 11.242 31.859 1 94.56 179 LYS A O 1
ATOM 1378 N N . SER A 1 180 ? -12.102 10.758 29.969 1 95.69 180 SER A N 1
ATOM 1379 C CA . SER A 1 180 ? -10.719 10.758 30.422 1 95.69 180 SER A CA 1
ATOM 1380 C C . SER A 1 180 ? -10.023 12.078 30.094 1 95.69 180 SER A C 1
ATOM 1382 O O . SER A 1 180 ? -10.672 13.023 29.641 1 95.69 180 SER A O 1
ATOM 1384 N N . LYS A 1 181 ? -8.742 12.211 30.422 1 96.56 181 LYS A N 1
ATOM 1385 C CA . LYS A 1 181 ? -7.973 13.375 30.016 1 96.56 181 LYS A CA 1
ATOM 1386 C C . LYS A 1 181 ? -7.422 13.211 28.594 1 96.56 181 LYS A C 1
ATOM 1388 O O . LYS A 1 181 ? -6.207 13.117 28.406 1 96.56 181 LYS A O 1
ATOM 1393 N N . SER A 1 182 ? -8.391 13.148 27.672 1 95.38 182 SER A N 1
ATOM 1394 C CA . SER A 1 182 ? -8.086 12.961 26.266 1 95.38 182 SER A CA 1
ATOM 1395 C C . SER A 1 182 ? -7.477 14.219 25.656 1 95.38 182 SER A C 1
ATOM 1397 O O . SER A 1 182 ? -7.582 15.305 26.234 1 95.38 182 SER A O 1
ATOM 1399 N N . LYS A 1 183 ? -6.766 14.023 24.562 1 97.12 183 LYS A N 1
ATOM 1400 C CA . LYS A 1 183 ? -6.129 15.164 23.922 1 97.12 183 LYS A CA 1
ATOM 1401 C C . LYS A 1 183 ? -6.27 15.086 22.406 1 97.12 183 LYS A C 1
ATOM 1403 O O . LYS A 1 183 ? -6.125 14.016 21.812 1 97.12 183 LYS A O 1
ATOM 1408 N N . ILE A 1 184 ? -6.586 16.172 21.781 1 97.75 184 ILE A N 1
ATOM 1409 C CA . ILE A 1 184 ? -6.578 16.344 20.328 1 97.75 184 ILE A CA 1
ATOM 1410 C C . ILE A 1 184 ? -5.637 17.484 19.953 1 97.75 184 ILE A C 1
ATOM 1412 O O . ILE A 1 184 ? -5.812 18.609 20.391 1 97.75 184 ILE A O 1
ATOM 1416 N N . ARG A 1 185 ? -4.648 17.203 19.25 1 97.38 185 ARG A N 1
ATOM 1417 C CA . ARG A 1 185 ? -3.768 18.219 18.688 1 97.38 185 ARG A CA 1
ATOM 1418 C C . ARG A 1 185 ? -4.098 18.5 17.219 1 97.38 185 ARG A C 1
ATOM 1420 O O . ARG A 1 185 ? -4.004 17.594 16.391 1 97.38 185 ARG A O 1
ATOM 1427 N N . ILE A 1 186 ? -4.477 19.703 16.891 1 97.38 186 ILE A N 1
ATOM 1428 C CA . ILE A 1 186 ? -4.938 20.047 15.547 1 97.38 186 ILE A CA 1
ATOM 1429 C C . ILE A 1 186 ? -3.971 21.047 14.906 1 97.38 186 ILE A C 1
ATOM 1431 O O . ILE A 1 186 ? -3.586 22.031 15.531 1 97.38 186 ILE A O 1
ATOM 1435 N N . THR A 1 187 ? -3.434 20.75 13.758 1 97 187 THR A N 1
ATOM 1436 C CA . THR A 1 187 ? -2.844 21.719 12.844 1 97 187 THR A CA 1
ATOM 1437 C C . THR A 1 187 ? -3.893 22.266 11.875 1 97 187 THR A C 1
ATOM 1439 O O . THR A 1 187 ? -4.441 21.5 11.07 1 97 187 THR A O 1
ATOM 1442 N N . GLN A 1 188 ? -4.141 23.594 11.938 1 96.38 188 GLN A N 1
ATOM 1443 C CA . GLN A 1 188 ? -5.305 24.203 11.305 1 96.38 188 GLN A CA 1
ATOM 1444 C C . GLN A 1 188 ? -4.887 25.203 10.234 1 96.38 188 GLN A C 1
ATOM 1446 O O . GLN A 1 188 ? -4.086 26.109 10.5 1 96.38 188 GLN A O 1
ATOM 1451 N N . ALA A 1 189 ? -5.34 25 9.039 1 96.94 189 ALA A N 1
ATOM 1452 C CA . ALA A 1 189 ? -5.27 26.031 8 1 96.94 189 ALA A CA 1
ATOM 1453 C C . ALA A 1 189 ? -6.664 26.453 7.555 1 96.94 189 ALA A C 1
ATOM 1455 O O . ALA A 1 189 ? -7.578 25.625 7.469 1 96.94 189 ALA A O 1
ATOM 1456 N N . TYR A 1 190 ? -6.875 27.75 7.309 1 96.88 190 TYR A N 1
ATOM 1457 C CA . TYR A 1 190 ? -8.164 28.219 6.82 1 96.88 190 TYR A CA 1
ATOM 1458 C C . TYR A 1 190 ? -7.996 29.484 5.98 1 96.88 190 TYR A C 1
ATOM 1460 O O . TYR A 1 190 ? -6.945 30.125 6.012 1 96.88 190 TYR A O 1
ATOM 1468 N N . TYR A 1 191 ? -8.898 29.75 5.215 1 94.25 191 TYR A N 1
ATOM 1469 C CA . TYR A 1 191 ? -8.945 30.938 4.387 1 94.25 191 TYR A CA 1
ATOM 1470 C C . TYR A 1 191 ? -10.086 31.859 4.816 1 94.25 191 TYR A C 1
ATOM 1472 O O . TYR A 1 191 ? -11.195 31.391 5.074 1 94.25 191 TYR A O 1
ATOM 1480 N N . GLY A 1 192 ? -9.797 33.188 4.863 1 90.5 192 GLY A N 1
ATOM 1481 C CA . GLY A 1 192 ? -10.828 34.156 5.227 1 90.5 192 GLY A CA 1
ATOM 1482 C C . GLY A 1 192 ? -10.922 34.375 6.723 1 90.5 192 GLY A C 1
ATOM 1483 O O . GLY A 1 192 ? -9.953 34.812 7.348 1 90.5 192 GLY A O 1
ATOM 1484 N N . VAL A 1 193 ? -12.172 33.938 7.25 1 92.69 193 VAL A N 1
ATOM 1485 C CA . VAL A 1 193 ? -12.43 34.281 8.648 1 92.69 193 VAL A CA 1
ATOM 1486 C C . VAL A 1 193 ? -12.25 33.031 9.516 1 92.69 193 VAL A C 1
ATOM 1488 O O . VAL A 1 193 ? -12.391 31.891 9.031 1 92.69 193 VAL A O 1
ATOM 1491 N N . ARG A 1 194 ? -12.094 33.188 10.828 1 93.88 194 ARG A N 1
ATOM 1492 C CA . ARG A 1 194 ? -11.82 32.125 11.781 1 93.88 194 ARG A CA 1
ATOM 1493 C C . ARG A 1 194 ? -13 31.172 11.883 1 93.88 194 ARG A C 1
ATOM 1495 O O . ARG A 1 194 ? -12.836 30 12.258 1 93.88 194 ARG A O 1
ATOM 1502 N N . CYS A 1 195 ? -14.102 31.734 11.547 1 93.62 195 CYS A N 1
ATOM 1503 C CA . CYS A 1 195 ? -15.297 30.906 11.68 1 93.62 195 CYS A CA 1
ATOM 1504 C C . CYS A 1 195 ? -15.289 29.766 10.672 1 93.62 195 CYS A C 1
ATOM 1506 O O . CYS A 1 195 ? -16.062 28.812 10.797 1 93.62 195 CYS A O 1
ATOM 1508 N N . ASN A 1 196 ? -14.414 29.766 9.609 1 93.94 196 ASN A N 1
ATOM 1509 C CA . ASN A 1 196 ? -14.312 28.734 8.594 1 93.94 196 ASN A CA 1
ATOM 1510 C C . ASN A 1 196 ? -13.57 27.5 9.125 1 93.94 196 ASN A C 1
ATOM 1512 O O . ASN A 1 196 ? -13.594 26.438 8.492 1 93.94 196 ASN A O 1
ATOM 1516 N N . MET A 1 197 ? -13.039 27.562 10.266 1 97.69 197 MET A N 1
ATOM 1517 C CA . MET A 1 197 ? -12.164 26.531 10.828 1 97.69 197 MET A CA 1
ATOM 1518 C C . MET A 1 197 ? -12.945 25.25 11.125 1 97.69 197 MET A C 1
ATOM 1520 O O . MET A 1 197 ? -14.172 25.281 11.227 1 97.69 197 MET A O 1
ATOM 1524 N N . ILE A 1 198 ? -12.203 24.172 11.242 1 98 198 ILE A N 1
ATOM 1525 C CA . ILE A 1 198 ? -12.766 22.875 11.609 1 98 198 ILE A CA 1
ATOM 1526 C C . ILE A 1 198 ? -12.32 22.5 13.023 1 98 198 ILE A C 1
ATOM 1528 O O . ILE A 1 198 ? -11.148 22.688 13.383 1 98 198 ILE A O 1
ATOM 1532 N N . ARG A 1 199 ? -13.289 22 13.82 1 98.31 199 ARG A N 1
ATOM 1533 C CA . ARG A 1 199 ? -13.016 21.625 15.211 1 98.31 199 ARG A CA 1
ATOM 1534 C C . ARG A 1 199 ? -13.305 20.141 15.445 1 98.31 199 ARG A C 1
ATOM 1536 O O . ARG A 1 199 ? -14.102 19.547 14.727 1 98.31 199 ARG A O 1
ATOM 1543 N N . LEU A 1 200 ? -12.656 19.609 16.422 1 98.62 200 LEU A N 1
ATOM 1544 C CA . LEU A 1 200 ? -12.859 18.234 16.875 1 98.62 200 LEU A CA 1
ATOM 1545 C C . LEU A 1 200 ? -13.062 18.188 18.391 1 98.62 200 LEU A C 1
ATOM 1547 O O . LEU A 1 200 ? -12.508 19.016 19.125 1 98.62 200 LEU A O 1
ATOM 1551 N N . ARG A 1 201 ? -13.797 17.219 18.844 1 98.31 201 ARG A N 1
ATOM 1552 C CA . ARG A 1 201 ? -13.906 17 20.281 1 98.31 201 ARG A CA 1
ATOM 1553 C C . ARG A 1 201 ? -14.289 15.555 20.578 1 98.31 201 ARG A C 1
ATOM 1555 O O . ARG A 1 201 ? -14.852 14.867 19.734 1 98.31 201 ARG A O 1
ATOM 1562 N N . TRP A 1 202 ? -13.961 15.109 21.734 1 98.12 202 TRP A N 1
ATOM 1563 C CA . TRP A 1 202 ? -14.445 13.844 22.281 1 98.12 202 TRP A CA 1
ATOM 1564 C C . TRP A 1 202 ? -15.703 14.062 23.109 1 98.12 202 TRP A C 1
ATOM 1566 O O . TRP A 1 202 ? -15.789 15.023 23.875 1 98.12 202 TRP A O 1
ATOM 1576 N N . THR A 1 203 ? -16.719 13.25 22.922 1 98.06 203 THR A N 1
ATOM 1577 C CA . THR A 1 203 ? -17.922 13.297 23.75 1 98.06 203 THR A CA 1
ATOM 1578 C C . THR A 1 203 ? -18.406 11.891 24.094 1 98.06 203 THR A C 1
ATOM 1580 O O . THR A 1 203 ? -17.953 10.914 23.484 1 98.06 203 THR A O 1
ATOM 1583 N N . GLY A 1 204 ? -19.328 11.82 25.078 1 97.62 204 GLY A N 1
ATOM 1584 C CA . GLY A 1 204 ? -19.922 10.547 25.469 1 97.62 204 GLY A CA 1
ATOM 1585 C C . GLY A 1 204 ? -19.562 10.117 26.875 1 97.62 204 GLY A C 1
ATOM 1586 O O . GLY A 1 204 ? -19.203 10.953 27.703 1 97.62 204 GLY A O 1
ATOM 1587 N N . THR A 1 205 ? -19.766 8.766 27.078 1 97.75 205 THR A N 1
ATOM 1588 C CA . THR A 1 205 ? -19.5 8.211 28.406 1 97.75 205 THR A CA 1
ATOM 1589 C C . THR A 1 205 ? -18.188 7.426 28.406 1 97.75 205 THR A C 1
ATOM 1591 O O . THR A 1 205 ? -17.547 7.281 27.359 1 97.75 205 THR A O 1
ATOM 1594 N N . THR A 1 206 ? -17.781 6.941 29.562 1 97.75 206 THR A N 1
ATOM 1595 C CA . THR A 1 206 ? -16.516 6.246 29.734 1 97.75 206 THR A CA 1
ATOM 1596 C C . THR A 1 206 ? -16.422 5.043 28.797 1 97.75 206 THR A C 1
ATOM 1598 O O . THR A 1 206 ? -15.383 4.801 28.188 1 97.75 206 THR A O 1
ATOM 1601 N N . TYR A 1 207 ? -17.453 4.273 28.656 1 97.44 207 TYR A N 1
ATOM 1602 C CA . TYR A 1 207 ? -17.375 3.014 27.938 1 97.44 207 TYR A CA 1
ATOM 1603 C C . TYR A 1 207 ? -18.141 3.105 26.609 1 97.44 207 TYR A C 1
ATOM 1605 O O . TYR A 1 207 ? -18.344 2.096 25.938 1 97.44 207 TYR A O 1
ATOM 1613 N N . ASN A 1 208 ? -18.672 4.207 26.25 1 98.12 208 ASN A N 1
ATOM 1614 C CA . ASN A 1 208 ? -19.344 4.516 25 1 98.12 208 ASN A CA 1
ATOM 1615 C C . ASN A 1 208 ? -19.172 5.984 24.609 1 98.12 208 ASN A C 1
ATOM 1617 O O . ASN A 1 208 ? -20.031 6.812 24.938 1 98.12 208 ASN A O 1
ATOM 1621 N N . TYR A 1 209 ? -18.125 6.285 23.953 1 98.06 209 TYR A N 1
ATOM 1622 C CA . TYR A 1 209 ? -17.812 7.664 23.594 1 98.06 209 TYR A CA 1
ATOM 1623 C C . TYR A 1 209 ? -17.547 7.793 22.094 1 98.06 209 TYR A C 1
ATOM 1625 O O . TYR A 1 209 ? -17.672 6.816 21.359 1 98.06 209 TYR A O 1
ATOM 1633 N N . GLN A 1 210 ? -17.328 8.969 21.578 1 98.5 210 GLN A N 1
ATOM 1634 C CA . GLN A 1 210 ? -17.203 9.172 20.141 1 98.5 210 GLN A CA 1
ATOM 1635 C C . GLN A 1 210 ? -16.391 10.422 19.828 1 98.5 210 GLN A C 1
ATOM 1637 O O . GLN A 1 210 ? -16.188 11.266 20.703 1 98.5 210 GLN A O 1
ATOM 1642 N N . LEU A 1 211 ? -15.828 10.469 18.703 1 98.56 211 LEU A N 1
ATOM 1643 C CA . LEU A 1 211 ? -15.172 11.648 18.141 1 98.56 211 LEU A CA 1
ATOM 1644 C C . LEU A 1 211 ? -16.125 12.445 17.266 1 98.56 211 LEU A C 1
ATOM 1646 O O . LEU A 1 211 ? -16.781 11.875 16.375 1 98.56 211 LEU A O 1
ATOM 1650 N N . GLU A 1 212 ? -16.219 13.711 17.5 1 98.75 212 GLU A N 1
ATOM 1651 C CA . GLU A 1 212 ? -17.109 14.578 16.734 1 98.75 212 GLU A CA 1
ATOM 1652 C C . GLU A 1 212 ? -16.344 15.68 16.016 1 98.75 212 GLU A C 1
ATOM 1654 O O . GLU A 1 212 ? -15.227 16.031 16.422 1 98.75 212 GLU A O 1
ATOM 1659 N N . MET A 1 213 ? -16.922 16.203 14.992 1 98.5 213 MET A N 1
ATOM 1660 C CA . MET A 1 213 ? -16.312 17.234 14.156 1 98.5 213 MET A CA 1
ATOM 1661 C C . MET A 1 213 ? -17.344 18.281 13.734 1 98.5 213 MET A C 1
ATOM 1663 O O . MET A 1 213 ? -18.531 17.953 13.578 1 98.5 213 MET A O 1
ATOM 1667 N N . ARG A 1 214 ? -16.938 19.469 13.57 1 98.25 214 ARG A N 1
ATOM 1668 C CA . ARG A 1 214 ? -17.812 20.531 13.055 1 98.25 214 ARG A CA 1
ATOM 1669 C C . ARG A 1 214 ? -16.984 21.641 12.398 1 98.25 214 ARG A C 1
ATOM 1671 O O . ARG A 1 214 ? -15.789 21.766 12.656 1 98.25 214 ARG A O 1
ATOM 1678 N N . THR A 1 215 ? -17.641 22.375 11.531 1 97.5 215 THR A N 1
ATOM 1679 C CA . THR A 1 215 ? -17.125 23.703 11.211 1 97.5 215 THR A CA 1
ATOM 1680 C C . THR A 1 215 ? -17.531 24.719 12.273 1 97.5 215 THR A C 1
ATOM 1682 O O . THR A 1 215 ? -18.578 24.562 12.922 1 97.5 215 THR A O 1
ATOM 1685 N N . ARG A 1 216 ? -16.75 25.719 12.508 1 97.12 216 ARG A N 1
ATOM 1686 C CA . ARG A 1 216 ? -17.094 26.688 13.547 1 97.12 216 ARG A CA 1
ATOM 1687 C C . ARG A 1 216 ? -18.344 27.484 13.156 1 97.12 216 ARG A C 1
ATOM 1689 O O . ARG A 1 216 ? -19.094 27.938 14.031 1 97.12 216 ARG A O 1
ATOM 1696 N N . CYS A 1 217 ? -18.547 27.75 11.828 1 94.38 217 CYS A N 1
ATOM 1697 C CA . CYS A 1 217 ? -19.75 28.422 11.344 1 94.38 217 CYS A CA 1
ATOM 1698 C C . CYS A 1 217 ? -20.375 27.641 10.18 1 94.38 217 CYS A C 1
ATOM 1700 O O . CYS A 1 217 ? -19.766 26.688 9.672 1 94.38 217 CYS A O 1
ATOM 1702 N N . ASP A 1 218 ? -21.609 28.016 9.859 1 95.19 218 ASP A N 1
ATOM 1703 C CA . ASP A 1 218 ? -22.344 27.406 8.758 1 95.19 218 ASP A CA 1
ATOM 1704 C C . ASP A 1 218 ? -21.844 27.922 7.41 1 95.19 218 ASP A C 1
ATOM 1706 O O . ASP A 1 218 ? -21.828 29.125 7.16 1 95.19 218 ASP A O 1
ATOM 1710 N N . TYR A 1 219 ? -21.328 27.031 6.582 1 93.5 219 TYR A N 1
ATOM 1711 C CA . TYR A 1 219 ? -20.859 27.375 5.246 1 93.5 219 TYR A CA 1
ATOM 1712 C C . TYR A 1 219 ? -22.016 27.766 4.336 1 93.5 219 TYR A C 1
ATOM 1714 O O . TYR A 1 219 ? -21.812 28.375 3.289 1 93.5 219 TYR A O 1
ATOM 1722 N N . GLY A 1 220 ? -23.234 27.438 4.793 1 88.38 220 GLY A N 1
ATOM 1723 C CA . GLY A 1 220 ? -24.422 27.719 3.992 1 88.38 220 GLY A CA 1
ATOM 1724 C C . GLY A 1 220 ? -24.609 26.75 2.842 1 88.38 220 GLY A C 1
ATOM 1725 O O . GLY A 1 220 ? -23.641 26.375 2.178 1 88.38 220 GLY A O 1
ATOM 1726 N N . GLY A 1 221 ? -25.797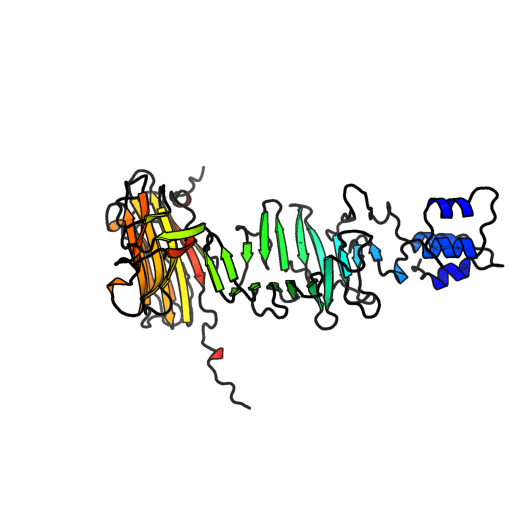 26.297 2.645 1 86.81 221 GLY A N 1
ATOM 1727 C CA . GLY A 1 221 ? -26.078 25.375 1.555 1 86.81 221 GLY A CA 1
ATOM 1728 C C . GLY A 1 221 ? -25.734 23.938 1.88 1 86.81 221 GLY A C 1
ATOM 1729 O O . GLY A 1 221 ? -25.719 23.547 3.047 1 86.81 221 GLY A O 1
ATOM 1730 N N . ASP A 1 222 ? -25.5 23.203 0.718 1 91.25 222 ASP A N 1
ATOM 1731 C CA . ASP A 1 222 ? -25.219 21.781 0.847 1 91.25 222 ASP A CA 1
ATOM 1732 C C . ASP A 1 222 ? -23.734 21.5 0.68 1 91.25 222 ASP A C 1
ATOM 1734 O O . ASP A 1 222 ? -23.312 20.906 -0.315 1 91.25 222 ASP A O 1
ATOM 1738 N N . PHE A 1 223 ? -23.031 21.969 1.678 1 94.31 223 PHE A N 1
ATOM 1739 C CA . PHE A 1 223 ? -21.594 21.734 1.654 1 94.31 223 PHE A CA 1
ATOM 1740 C C . PHE A 1 223 ? -21.172 20.828 2.801 1 94.31 223 PHE A C 1
ATOM 1742 O O . PHE A 1 223 ? -21.797 20.844 3.867 1 94.31 223 PHE A O 1
ATOM 1749 N N . TYR A 1 224 ? -20.062 20.109 2.531 1 96.88 224 TYR A N 1
ATOM 1750 C CA . TYR A 1 224 ? -19.672 19.062 3.461 1 96.88 224 TYR A CA 1
ATOM 1751 C C . TYR A 1 224 ? -18.203 19.156 3.811 1 96.88 224 TYR A C 1
ATOM 1753 O O . TYR A 1 224 ? -17.391 19.641 3.014 1 96.88 224 TYR A O 1
ATOM 1761 N N . VAL A 1 225 ? -17.891 18.719 5.008 1 97.62 225 VAL A N 1
ATOM 1762 C CA . VAL A 1 225 ? -16.516 18.422 5.383 1 97.62 225 VAL A CA 1
ATOM 1763 C C . VAL A 1 225 ? -16.172 16.984 5 1 97.62 225 VAL A C 1
ATOM 1765 O O . VAL A 1 225 ? -16.828 16.047 5.449 1 97.62 225 VAL A O 1
ATOM 1768 N N . ASN A 1 226 ? -15.195 16.844 4.152 1 97.56 226 ASN A N 1
ATOM 1769 C CA . ASN A 1 226 ? -14.68 15.523 3.846 1 97.56 226 ASN A CA 1
ATOM 1770 C C . ASN A 1 226 ? -13.531 15.141 4.773 1 97.56 226 ASN A C 1
ATOM 1772 O O . ASN A 1 226 ? -12.695 15.984 5.109 1 97.56 226 ASN A O 1
ATOM 1776 N N . TYR A 1 227 ? -13.586 13.891 5.191 1 97.94 227 TYR A N 1
ATOM 1777 C CA . TYR A 1 227 ? -12.516 13.508 6.102 1 97.94 227 TYR A CA 1
ATOM 1778 C C . TYR A 1 227 ? -12.07 12.07 5.855 1 97.94 227 TYR A C 1
ATOM 1780 O O . TYR A 1 227 ? -12.828 11.273 5.293 1 97.94 227 TYR A O 1
ATOM 1788 N N . HIS A 1 228 ? -10.797 11.758 6.152 1 97.69 228 HIS A N 1
ATOM 1789 C CA . HIS A 1 228 ? -10.273 10.398 6.242 1 97.69 228 HIS A CA 1
ATOM 1790 C C . HIS A 1 228 ? -9.438 10.219 7.5 1 97.69 228 HIS A C 1
ATOM 1792 O O . HIS A 1 228 ? -8.711 11.125 7.91 1 97.69 228 HIS A O 1
ATOM 1798 N N . ILE A 1 229 ? -9.625 9.023 8.117 1 97.88 229 ILE A N 1
ATOM 1799 C CA . ILE A 1 229 ? -9.008 8.758 9.414 1 97.88 229 ILE A CA 1
ATOM 1800 C C . ILE A 1 229 ? -8.211 7.465 9.352 1 97.88 229 ILE A C 1
ATOM 1802 O O . ILE A 1 229 ? -8.68 6.461 8.812 1 97.88 229 ILE A O 1
ATOM 1806 N N . ALA A 1 230 ? -6.973 7.5 9.797 1 97 230 ALA A N 1
ATOM 1807 C CA . ALA A 1 230 ? -6.137 6.316 9.984 1 97 230 ALA A CA 1
ATOM 1808 C C . ALA A 1 230 ? -6.004 5.977 11.469 1 97 230 ALA A C 1
ATOM 1810 O O . ALA A 1 230 ? -5.898 6.871 12.312 1 97 230 ALA A O 1
ATOM 1811 N N . GLY A 1 231 ? -6.027 4.68 11.758 1 96.06 231 GLY A N 1
ATOM 1812 C CA . GLY A 1 231 ? -5.707 4.258 13.109 1 96.06 231 GLY A CA 1
ATOM 1813 C C . GLY A 1 231 ? -4.215 4.191 13.375 1 96.06 231 GLY A C 1
ATOM 1814 O O . GLY A 1 231 ? -3.434 3.838 12.492 1 96.06 231 GLY A O 1
ATOM 1815 N N . MET A 1 232 ? -3.855 4.449 14.617 1 95.56 232 MET A N 1
ATOM 1816 C CA . MET A 1 232 ? -2.438 4.426 14.969 1 95.56 232 MET A CA 1
ATOM 1817 C C . MET A 1 232 ? -2.18 3.484 16.141 1 95.56 232 MET A C 1
ATOM 1819 O O . MET A 1 232 ? -1.04 3.34 16.578 1 95.56 232 MET A O 1
ATOM 1823 N N . TRP A 1 233 ? -3.197 2.832 16.641 1 94.62 233 TRP A N 1
ATOM 1824 C CA . TRP A 1 233 ? -3.102 1.958 17.812 1 94.62 233 TRP A CA 1
ATOM 1825 C C . TRP A 1 233 ? -4.066 0.781 17.688 1 94.62 233 TRP A C 1
ATOM 1827 O O . TRP A 1 233 ? -5.254 0.969 17.422 1 94.62 233 TRP A O 1
ATOM 1837 N N . ASP A 1 234 ? -3.615 -0.465 17.984 1 92.06 234 ASP A N 1
ATOM 1838 C CA . ASP A 1 234 ? -4.449 -1.639 17.734 1 92.06 234 ASP A CA 1
ATOM 1839 C C . ASP A 1 234 ? -4.727 -2.395 19.031 1 92.06 234 ASP A C 1
ATOM 1841 O O . ASP A 1 234 ? -5.543 -3.318 19.047 1 92.06 234 ASP A O 1
ATOM 1845 N N . ASP A 1 235 ? -4.078 -2.062 20.094 1 92.88 235 ASP A N 1
ATOM 1846 C CA . ASP A 1 235 ? -4.289 -2.717 21.391 1 92.88 235 ASP A CA 1
ATOM 1847 C C . ASP A 1 235 ? -5.242 -1.907 22.266 1 92.88 235 ASP A C 1
ATOM 1849 O O . ASP A 1 235 ? -4.828 -1.343 23.281 1 92.88 235 ASP A O 1
ATOM 1853 N N . THR A 1 236 ? -6.531 -1.939 21.953 1 94.19 236 THR A N 1
ATOM 1854 C CA . THR A 1 236 ? -7.547 -1.046 22.484 1 94.19 236 THR A CA 1
ATOM 1855 C C . THR A 1 236 ? -7.676 -1.226 24 1 94.19 236 THR A C 1
ATOM 1857 O O . THR A 1 236 ? -7.895 -0.256 24.734 1 94.19 236 THR A O 1
ATOM 1860 N N . PHE A 1 237 ? -7.492 -2.426 24.547 1 93.81 237 PHE A N 1
ATOM 1861 C CA . PHE A 1 237 ? -7.688 -2.67 25.969 1 93.81 237 PHE A CA 1
ATOM 1862 C C . PHE A 1 237 ? -6.359 -2.963 26.656 1 93.81 237 PHE A C 1
ATOM 1864 O O . PHE A 1 237 ? -6.336 -3.426 27.797 1 93.81 237 PHE A O 1
ATOM 1871 N N . MET A 1 238 ? -5.254 -2.793 25.984 1 92.5 238 MET A N 1
ATOM 1872 C CA . MET A 1 238 ? -3.9 -2.941 26.5 1 92.5 238 MET A CA 1
ATOM 1873 C C . MET A 1 238 ? -3.65 -4.371 26.969 1 92.5 238 MET A C 1
ATOM 1875 O O . MET A 1 238 ? -3.039 -4.586 28.016 1 92.5 238 MET A O 1
ATOM 1879 N N . ASP A 1 239 ? -4.16 -5.309 26.312 1 90.44 239 ASP A N 1
ATOM 1880 C CA . ASP A 1 239 ? -4.008 -6.727 26.625 1 90.44 239 ASP A CA 1
ATOM 1881 C C . ASP A 1 239 ? -2.543 -7.152 26.547 1 90.44 239 ASP A C 1
ATOM 1883 O O . ASP A 1 239 ? -2.1 -8.023 27.297 1 90.44 239 ASP A O 1
ATOM 1887 N N . ASP A 1 240 ? -1.854 -6.691 25.734 1 88.81 240 ASP A N 1
ATOM 1888 C CA . ASP A 1 240 ? -0.463 -7.082 25.516 1 88.81 240 ASP A CA 1
ATOM 1889 C C . ASP A 1 240 ? 0.449 -6.48 26.578 1 88.81 240 ASP A C 1
ATOM 1891 O O . ASP A 1 240 ? 1.65 -6.758 26.594 1 88.81 240 ASP A O 1
ATOM 1895 N N . SER A 1 241 ? -0.104 -5.617 27.391 1 89.31 241 SER A N 1
ATOM 1896 C CA . SER A 1 241 ? 0.664 -5.02 28.469 1 89.31 241 SER A CA 1
ATOM 1897 C C . SER A 1 241 ? 0.805 -5.984 29.641 1 89.31 241 SER A C 1
ATOM 1899 O O . SER A 1 241 ? 1.591 -5.742 30.562 1 89.31 241 SER A O 1
ATOM 1901 N N . LEU A 1 242 ? 0.03 -7.02 29.547 1 83.75 242 LEU A N 1
ATOM 1902 C CA . LEU A 1 242 ? 0.098 -8.008 30.625 1 83.75 242 LEU A CA 1
ATOM 1903 C C . LEU A 1 242 ? 1.391 -8.812 30.531 1 83.75 242 LEU A C 1
ATOM 1905 O O . LEU A 1 242 ? 1.775 -9.266 29.453 1 83.75 242 LEU A O 1
ATOM 1909 N N . GLY A 1 243 ? 2.307 -8.711 31.422 1 73 243 GLY A N 1
ATOM 1910 C CA . GLY A 1 243 ? 3.521 -9.508 31.484 1 73 243 GLY A CA 1
ATOM 1911 C C . GLY A 1 243 ? 3.256 -11 31.578 1 73 243 GLY A C 1
ATOM 1912 O O . GLY A 1 243 ? 2.217 -11.422 32.094 1 73 243 GLY A O 1
ATOM 1913 N N . LEU A 1 244 ? 3.43 -11.727 30.516 1 59.53 244 LEU A N 1
ATOM 1914 C CA . LEU A 1 244 ? 3.299 -13.172 30.641 1 59.53 244 LEU A CA 1
ATOM 1915 C C . LEU A 1 244 ? 3.92 -13.672 31.938 1 59.53 244 LEU A C 1
ATOM 1917 O O . LEU A 1 244 ? 5.07 -13.352 32.25 1 59.53 244 LEU A O 1
ATOM 1921 N N . LYS A 1 245 ? 3.053 -13.805 32.969 1 52.09 245 LYS A N 1
ATOM 1922 C CA . LYS A 1 245 ? 3.562 -14.602 34.094 1 52.09 245 LYS A CA 1
ATOM 1923 C C . LYS A 1 245 ? 4.105 -15.938 33.594 1 52.09 245 LYS A C 1
ATOM 1925 O O . LYS A 1 245 ? 3.494 -16.594 32.75 1 52.09 245 LYS A O 1
ATOM 1930 N N . ASP A 1 246 ? 5.375 -15.828 33.375 1 49.38 246 ASP A N 1
ATOM 1931 C CA . ASP A 1 246 ? 5.938 -17.172 33.25 1 49.38 246 ASP A CA 1
ATOM 1932 C C . ASP A 1 246 ? 5.145 -18.188 34.062 1 49.38 246 ASP A C 1
ATOM 1934 O O . ASP A 1 246 ? 5.004 -18.031 35.281 1 49.38 246 ASP A O 1
ATOM 1938 N N . GLU A 1 247 ? 4.121 -18.656 33.469 1 39 247 GLU A N 1
ATOM 1939 C CA . GLU A 1 247 ? 3.787 -19.891 34.188 1 39 247 GLU A CA 1
ATOM 1940 C C . GLU A 1 247 ? 4.949 -20.875 34.125 1 39 247 GLU A C 1
ATOM 1942 O O . GLU A 1 247 ? 5.629 -21.016 33.125 1 39 247 GLU A O 1
ATOM 1947 N N . MET B 1 1 ? -11.055 -42.75 -18.516 1 58.94 1 MET B N 1
ATOM 1948 C CA . MET B 1 1 ? -10.016 -43.688 -18.156 1 58.94 1 MET B CA 1
ATOM 1949 C C . MET B 1 1 ? -8.938 -43.031 -17.312 1 58.94 1 MET B C 1
ATOM 1951 O O . MET B 1 1 ? -8.68 -41.844 -17.453 1 58.94 1 MET B O 1
ATOM 1955 N N . PRO B 1 2 ? -8.391 -43.812 -16.406 1 70.12 2 PRO B N 1
ATOM 1956 C CA . PRO B 1 2 ? -7.395 -43.219 -15.516 1 70.12 2 PRO B CA 1
ATOM 1957 C C . PRO B 1 2 ? -6.137 -42.781 -16.25 1 70.12 2 PRO B C 1
ATOM 1959 O O . PRO B 1 2 ? -5.738 -43.406 -17.25 1 70.12 2 PRO B O 1
ATOM 1962 N N . LEU B 1 3 ? -5.605 -41.688 -16.047 1 77 3 LEU B N 1
ATOM 1963 C CA . LEU B 1 3 ? -4.359 -41.188 -16.594 1 77 3 LEU B CA 1
ATOM 1964 C C . LEU B 1 3 ? -3.193 -42.094 -16.281 1 77 3 LEU B C 1
ATOM 1966 O O . LEU B 1 3 ? -3.15 -42.719 -15.195 1 77 3 LEU B O 1
ATOM 1970 N N . GLN B 1 4 ? -2.35 -42.469 -17.312 1 79.56 4 GLN B N 1
ATOM 1971 C CA . GLN B 1 4 ? -1.226 -43.375 -17.156 1 79.56 4 GLN B CA 1
ATOM 1972 C C . GLN B 1 4 ? 0.098 -42.625 -17.109 1 79.56 4 GLN B C 1
ATOM 1974 O O . GLN B 1 4 ? 0.253 -41.594 -17.766 1 79.56 4 GLN B O 1
ATOM 1979 N N . ASN B 1 5 ? 0.993 -43.125 -16.25 1 81.44 5 ASN B N 1
ATOM 1980 C CA . ASN B 1 5 ? 2.338 -42.562 -16.234 1 81.44 5 ASN B CA 1
ATOM 1981 C C . ASN B 1 5 ? 3.17 -43.062 -17.422 1 81.44 5 ASN B C 1
ATOM 1983 O O . ASN B 1 5 ? 2.729 -43.938 -18.172 1 81.44 5 ASN B O 1
ATOM 1987 N N . ARG B 1 6 ? 4.434 -42.562 -17.594 1 83.38 6 ARG B N 1
ATOM 1988 C CA . ARG B 1 6 ? 5.285 -42.844 -18.734 1 83.38 6 ARG B CA 1
ATOM 1989 C C . ARG B 1 6 ? 5.672 -44.344 -18.75 1 83.38 6 ARG B C 1
ATOM 1991 O O . ARG B 1 6 ? 5.684 -44.969 -19.812 1 83.38 6 ARG B O 1
ATOM 1998 N N . GLU B 1 7 ? 5.969 -44.844 -17.547 1 85.94 7 GLU B N 1
ATOM 1999 C CA . GLU B 1 7 ? 6.395 -46.219 -17.469 1 85.94 7 GLU B CA 1
ATOM 2000 C C . GLU B 1 7 ? 5.305 -47.156 -17.969 1 85.94 7 GLU B C 1
ATOM 2002 O O . GLU B 1 7 ? 5.586 -48.094 -18.734 1 85.94 7 GLU B O 1
ATOM 2007 N N . THR B 1 8 ? 4.109 -46.969 -17.516 1 87.19 8 THR B N 1
ATOM 2008 C CA . THR B 1 8 ? 2.98 -47.75 -17.953 1 87.19 8 THR B CA 1
ATOM 2009 C C . THR B 1 8 ? 2.773 -47.625 -19.469 1 87.19 8 THR B C 1
ATOM 2011 O O . THR B 1 8 ? 2.549 -48.625 -20.156 1 87.19 8 THR B O 1
ATOM 2014 N N . LEU B 1 9 ? 2.869 -46.406 -20.016 1 87.81 9 LEU B N 1
ATOM 2015 C CA . LEU B 1 9 ? 2.672 -46.156 -21.438 1 87.81 9 LEU B CA 1
ATOM 2016 C C . LEU B 1 9 ? 3.74 -46.875 -22.266 1 87.81 9 LEU B C 1
ATOM 2018 O O . LEU B 1 9 ? 3.438 -47.469 -23.297 1 87.81 9 LEU B O 1
ATOM 2022 N N . ARG B 1 10 ? 4.973 -46.875 -21.781 1 88.31 10 ARG B N 1
ATOM 2023 C CA . ARG B 1 10 ? 6.055 -47.562 -22.469 1 88.31 10 ARG B CA 1
ATOM 2024 C C . ARG B 1 10 ? 5.758 -49.062 -22.578 1 88.31 10 ARG B C 1
ATOM 2026 O O . ARG B 1 10 ? 6.086 -49.688 -23.594 1 88.31 10 ARG B O 1
ATOM 2033 N N . GLY B 1 11 ? 5.172 -49.562 -21.578 1 88.12 11 GLY B N 1
ATOM 2034 C CA . GLY B 1 11 ? 4.848 -50.969 -21.547 1 88.12 11 GLY B CA 1
ATOM 2035 C C . GLY B 1 11 ? 3.885 -51.406 -22.641 1 88.12 11 GLY B C 1
ATOM 2036 O O . GLY B 1 11 ? 3.967 -52.531 -23.156 1 88.12 11 GLY B O 1
ATOM 2037 N N . PHE B 1 12 ? 3.023 -50.5 -23.031 1 88.12 12 PHE B N 1
ATOM 2038 C CA . PHE B 1 12 ? 2.047 -50.812 -24.062 1 88.12 12 PHE B CA 1
ATOM 2039 C C . PHE B 1 12 ? 2.723 -50.969 -25.422 1 88.12 12 PHE B C 1
ATOM 2041 O O . PHE B 1 12 ? 2.221 -51.688 -26.297 1 88.12 12 PHE B O 1
ATOM 2048 N N . PHE B 1 13 ? 3.877 -50.375 -25.609 1 87.06 13 PHE B N 1
ATOM 2049 C CA . PHE B 1 13 ? 4.449 -50.25 -26.953 1 87.06 13 PHE B CA 1
ATOM 2050 C C . PHE B 1 13 ? 5.805 -50.938 -27.016 1 87.06 13 PHE B C 1
ATOM 2052 O O . PHE B 1 13 ? 6.645 -50.594 -27.844 1 87.06 13 PHE B O 1
ATOM 2059 N N . ARG B 1 14 ? 6.039 -51.812 -26.094 1 88.19 14 ARG B N 1
ATOM 2060 C CA . ARG B 1 14 ? 7.266 -52.594 -26.094 1 88.19 14 ARG B CA 1
ATOM 2061 C C . ARG B 1 14 ? 7.32 -53.531 -27.297 1 88.19 14 ARG B C 1
ATOM 2063 O O . ARG B 1 14 ? 6.281 -53.938 -27.828 1 88.19 14 ARG B O 1
ATOM 2070 N N . LYS B 1 15 ? 8.555 -53.812 -27.578 1 86.38 15 LYS B N 1
ATOM 2071 C CA . LYS B 1 15 ? 8.75 -54.719 -28.672 1 86.38 15 LYS B CA 1
ATOM 2072 C C . LYS B 1 15 ? 8.008 -56.031 -28.438 1 86.38 15 LYS B C 1
ATOM 2074 O O . LYS B 1 15 ? 8.094 -56.625 -27.344 1 86.38 15 LYS B O 1
ATOM 2079 N N . GLY B 1 16 ? 7.289 -56.594 -29.406 1 83.5 16 GLY B N 1
ATOM 2080 C CA . GLY B 1 16 ? 6.562 -57.844 -29.297 1 83.5 16 GLY B CA 1
ATOM 2081 C C . GLY B 1 16 ? 5.109 -57.656 -28.891 1 83.5 16 GLY B C 1
ATOM 2082 O O . GLY B 1 16 ? 4.301 -58.594 -29.031 1 83.5 16 GLY B O 1
ATOM 2083 N N . ASN B 1 17 ? 4.82 -56.469 -28.438 1 83.12 17 ASN B N 1
ATOM 2084 C CA . ASN B 1 17 ? 3.439 -56.188 -28.047 1 83.12 17 ASN B CA 1
ATOM 2085 C C . ASN B 1 17 ? 2.623 -55.688 -29.234 1 83.12 17 ASN B C 1
ATOM 2087 O O . ASN B 1 17 ? 3.176 -55.125 -30.188 1 83.12 17 ASN B O 1
ATOM 2091 N N . LEU B 1 18 ? 1.326 -55.969 -29.297 1 82.69 18 LEU B N 1
ATOM 2092 C CA . LEU B 1 18 ? 0.369 -55.375 -30.219 1 82.69 18 LEU B CA 1
ATOM 2093 C C . LEU B 1 18 ? -0.524 -54.375 -29.516 1 82.69 18 LEU B C 1
ATOM 2095 O O . LEU B 1 18 ? -1.547 -54.719 -28.938 1 82.69 18 LEU B O 1
ATOM 2099 N N . PRO B 1 19 ? 0.061 -53.062 -29.594 1 84.81 19 PRO B N 1
ATOM 2100 C CA . PRO B 1 19 ? -0.763 -52.031 -28.922 1 84.81 19 PRO B CA 1
ATOM 2101 C C . PRO B 1 19 ? -2.211 -52.031 -29.406 1 84.81 19 PRO B C 1
ATOM 2103 O O . PRO B 1 19 ? -2.465 -52.219 -30.594 1 84.81 19 PRO B O 1
ATOM 2106 N N . THR B 1 20 ? -3.152 -52.062 -28.438 1 87.62 20 THR B N 1
ATOM 2107 C CA . THR B 1 20 ? -4.582 -52.031 -28.734 1 87.62 20 THR B CA 1
ATOM 2108 C C . THR B 1 20 ? -5.09 -50.625 -28.891 1 87.62 20 THR B C 1
ATOM 2110 O O . THR B 1 20 ? -4.355 -49.656 -28.641 1 87.62 20 THR B O 1
ATOM 2113 N N . GLU B 1 21 ? -6.266 -50.5 -29.453 1 87.5 21 GLU B N 1
ATOM 2114 C CA . GLU B 1 21 ? -6.941 -49.219 -29.531 1 87.5 21 GLU B CA 1
ATOM 2115 C C . GLU B 1 21 ? -6.965 -48.531 -28.172 1 87.5 21 GLU B C 1
ATOM 2117 O O . GLU B 1 21 ? -6.73 -47.312 -28.062 1 87.5 21 GLU B O 1
ATOM 2122 N N . ASN B 1 22 ? -7.191 -49.312 -27.078 1 88.44 22 ASN B N 1
ATOM 2123 C CA . ASN B 1 22 ? -7.238 -48.75 -25.719 1 88.44 22 ASN B CA 1
ATOM 2124 C C . ASN B 1 22 ? -5.883 -48.219 -25.297 1 88.44 22 ASN B C 1
ATOM 2126 O O . ASN B 1 22 ? -5.809 -47.219 -24.578 1 88.44 22 ASN B O 1
ATOM 2130 N N . ASN B 1 23 ? -4.793 -48.844 -25.734 1 86.81 23 ASN B N 1
ATOM 2131 C CA . ASN B 1 23 ? -3.451 -48.375 -25.391 1 86.81 23 ASN B CA 1
ATOM 2132 C C . ASN B 1 23 ? -3.154 -47 -26.031 1 86.81 23 ASN B C 1
ATOM 2134 O O . ASN B 1 23 ? -2.582 -46.125 -25.391 1 86.81 23 ASN B O 1
ATOM 2138 N N . PHE B 1 24 ? -3.562 -46.812 -27.297 1 86 24 PHE B N 1
ATOM 2139 C CA . PHE B 1 24 ? -3.377 -45.531 -27.984 1 86 24 PHE B CA 1
ATOM 2140 C C . PHE B 1 24 ? -4.23 -44.469 -27.344 1 86 24 PHE B C 1
ATOM 2142 O O . PHE B 1 24 ? -3.787 -43.312 -27.188 1 86 24 PHE B O 1
ATOM 2149 N N . ASN B 1 25 ? -5.438 -44.844 -26.938 1 86.19 25 ASN B N 1
ATOM 2150 C CA . ASN B 1 25 ? -6.289 -43.875 -26.234 1 86.19 25 ASN B CA 1
ATOM 2151 C C . ASN B 1 25 ? -5.652 -43.406 -24.922 1 86.19 25 ASN B C 1
ATOM 2153 O O . ASN B 1 25 ? -5.676 -42.219 -24.609 1 86.19 25 ASN B O 1
ATOM 2157 N N . ASP B 1 26 ? -5.074 -44.344 -24.203 1 85.62 26 ASP B N 1
ATOM 2158 C CA . ASP B 1 26 ? -4.387 -44 -22.953 1 85.62 26 ASP B CA 1
ATOM 2159 C C . ASP B 1 26 ? -3.234 -43.031 -23.203 1 85.62 26 ASP B C 1
ATOM 2161 O O . ASP B 1 26 ? -3.014 -42.125 -22.422 1 85.62 26 ASP B O 1
ATOM 2165 N N . LEU B 1 27 ? -2.484 -43.25 -24.234 1 84.62 27 LEU B N 1
ATOM 2166 C CA . LEU B 1 27 ? -1.388 -42.344 -24.594 1 84.62 27 LEU B CA 1
ATOM 2167 C C . LEU B 1 27 ? -1.905 -40.938 -24.891 1 84.62 27 LEU B C 1
ATOM 2169 O O . LEU B 1 27 ? -1.402 -39.969 -24.359 1 84.62 27 LEU B O 1
ATOM 2173 N N . ILE B 1 28 ? -2.906 -40.812 -25.688 1 80.75 28 ILE B N 1
ATOM 2174 C CA . ILE B 1 28 ? -3.461 -39.531 -26.125 1 80.75 28 ILE B CA 1
ATOM 2175 C C . ILE B 1 28 ? -4.023 -38.781 -24.922 1 80.75 28 ILE B C 1
ATOM 2177 O O . ILE B 1 28 ? -3.816 -37.562 -24.781 1 80.75 28 ILE B O 1
ATOM 2181 N N . ASP B 1 29 ? -4.637 -39.531 -24.016 1 79.94 29 ASP B N 1
ATOM 2182 C CA . ASP B 1 29 ? -5.297 -38.906 -22.875 1 79.94 29 ASP B CA 1
ATOM 2183 C C . ASP B 1 29 ? -4.281 -38.5 -21.812 1 79.94 29 ASP B C 1
ATOM 2185 O O . ASP B 1 29 ? -4.555 -37.594 -21.016 1 79.94 29 ASP B O 1
ATOM 2189 N N . SER B 1 30 ? -3.131 -39.125 -21.812 1 78.06 30 SER B N 1
ATOM 2190 C CA . SER B 1 30 ? -2.164 -38.906 -20.75 1 78.06 30 SER B CA 1
ATOM 2191 C C . SER B 1 30 ? -1.193 -37.781 -21.094 1 78.06 30 SER B C 1
ATOM 2193 O O . SER B 1 30 ? -0.31 -37.438 -20.297 1 78.06 30 SER B O 1
ATOM 2195 N N . VAL B 1 31 ? -1.283 -37.18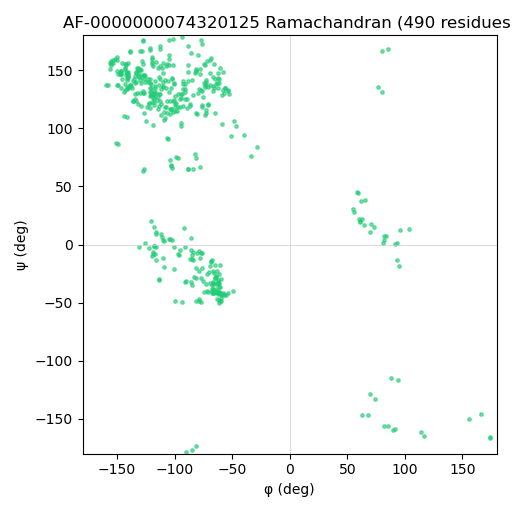8 -22.266 1 77 31 VAL B N 1
ATOM 2196 C CA . VAL B 1 31 ? -0.435 -36.062 -22.656 1 77 31 VAL B CA 1
ATOM 2197 C C . VAL B 1 31 ? -1.28 -34.812 -22.781 1 77 31 VAL B C 1
ATOM 2199 O O . VAL B 1 31 ? -2.502 -34.875 -22.922 1 77 31 VAL B O 1
ATOM 2202 N N . ILE B 1 32 ? -0.655 -33.562 -22.578 1 73.69 32 ILE B N 1
ATOM 2203 C CA . ILE B 1 32 ? -1.346 -32.281 -22.672 1 73.69 32 ILE B CA 1
ATOM 2204 C C . ILE B 1 32 ? -1.686 -31.984 -24.125 1 73.69 32 ILE B C 1
ATOM 2206 O O . ILE B 1 32 ? -0.815 -32.031 -25 1 73.69 32 ILE B O 1
ATOM 2210 N N . ASN B 1 33 ? -3.053 -31.828 -24.391 1 71.44 33 ASN B N 1
ATOM 2211 C CA . ASN B 1 33 ? -3.535 -31.438 -25.719 1 71.44 33 ASN B CA 1
ATOM 2212 C C . ASN B 1 33 ? -3.766 -29.922 -25.797 1 71.44 33 ASN B C 1
ATOM 2214 O O . ASN B 1 33 ? -4.52 -29.359 -24.984 1 71.44 33 ASN B O 1
ATOM 2218 N N . ARG B 1 34 ? -3.178 -29.25 -26.734 1 67.69 34 ARG B N 1
ATOM 2219 C CA . ARG B 1 34 ? -3.234 -27.797 -26.859 1 67.69 34 ARG B CA 1
ATOM 2220 C C . ARG B 1 34 ? -4.676 -27.312 -26.984 1 67.69 34 ARG B C 1
ATOM 2222 O O . ARG B 1 34 ? -5.043 -26.281 -26.438 1 67.69 34 ARG B O 1
ATOM 2229 N N . VAL B 1 35 ? -5.48 -27.969 -27.734 1 63.78 35 VAL B N 1
ATOM 2230 C CA . VAL B 1 35 ? -6.852 -27.562 -28.016 1 63.78 35 VAL B CA 1
ATOM 2231 C C . VAL B 1 35 ? -7.75 -27.891 -26.828 1 63.78 35 VAL B C 1
ATOM 2233 O O . VAL B 1 35 ? -8.445 -27.016 -26.312 1 63.78 35 VAL B O 1
ATOM 2236 N N . ASP B 1 36 ? -7.613 -29.156 -26.375 1 65.69 36 ASP B N 1
ATOM 2237 C CA . ASP B 1 36 ? -8.523 -29.625 -25.344 1 65.69 36 ASP B CA 1
ATOM 2238 C C . ASP B 1 36 ? -8.156 -29.031 -23.984 1 65.69 36 ASP B C 1
ATOM 2240 O O . ASP B 1 36 ? -9.031 -28.766 -23.156 1 65.69 36 ASP B O 1
ATOM 2244 N N . ASP B 1 37 ? -6.859 -28.828 -23.875 1 69.5 37 ASP B N 1
ATOM 2245 C CA . ASP B 1 37 ? -6.418 -28.406 -22.562 1 69.5 37 ASP B CA 1
ATOM 2246 C C . ASP B 1 37 ? -6.188 -26.906 -22.516 1 69.5 37 ASP B C 1
ATOM 2248 O O . ASP B 1 37 ? -5.98 -26.328 -21.438 1 69.5 37 ASP B O 1
ATOM 2252 N N . GLY B 1 38 ? -6.355 -26.25 -23.594 1 66.88 38 GLY B N 1
ATOM 2253 C CA . GLY B 1 38 ? -6.305 -24.797 -23.625 1 66.88 38 GLY B CA 1
ATOM 2254 C C . GLY B 1 38 ? -4.953 -24.234 -23.219 1 66.88 38 GLY B C 1
ATOM 2255 O O . GLY B 1 38 ? -4.883 -23.234 -22.5 1 66.88 38 GLY B O 1
ATOM 2256 N N . ILE B 1 39 ? -3.949 -25 -23.328 1 73.81 39 ILE B N 1
ATOM 2257 C CA . ILE B 1 39 ? -2.59 -24.547 -23.062 1 73.81 39 ILE B CA 1
ATOM 2258 C C . ILE B 1 39 ? -1.826 -24.391 -24.375 1 73.81 39 ILE B C 1
ATOM 2260 O O . ILE B 1 39 ? -1.803 -25.312 -25.188 1 73.81 39 ILE B O 1
ATOM 2264 N N . SER B 1 40 ? -1.518 -23.125 -24.656 1 70.38 40 SER B N 1
ATOM 2265 C CA . SER B 1 40 ? -0.711 -22.875 -25.844 1 70.38 40 SER B CA 1
ATOM 2266 C C . SER B 1 40 ? 0.429 -21.906 -25.562 1 70.38 40 SER B C 1
ATOM 2268 O O . SER B 1 40 ? 0.4 -21.203 -24.547 1 70.38 40 SER B O 1
ATOM 2270 N N . LYS B 1 41 ? 1.471 -22.141 -26.25 1 72.94 41 LYS B N 1
ATOM 2271 C CA . LYS B 1 41 ? 2.592 -21.219 -26.156 1 72.94 41 LYS B CA 1
ATOM 2272 C C . LYS B 1 41 ? 2.951 -20.656 -27.547 1 72.94 41 LYS B C 1
ATOM 2274 O O . LYS B 1 41 ? 3.053 -21.422 -28.516 1 72.94 41 LYS B O 1
ATOM 2279 N N . THR B 1 42 ? 2.891 -19.438 -27.625 1 67.75 42 THR B N 1
ATOM 2280 C CA . THR B 1 42 ? 3.281 -18.812 -28.891 1 67.75 42 THR B CA 1
ATOM 2281 C C . THR B 1 42 ? 4.504 -17.922 -28.703 1 67.75 42 THR B C 1
ATOM 2283 O O . THR B 1 42 ? 4.852 -17.578 -27.578 1 67.75 42 THR B O 1
ATOM 2286 N N . THR B 1 43 ? 5.25 -17.672 -29.766 1 68.69 43 THR B N 1
ATOM 2287 C CA . THR B 1 43 ? 6.418 -16.797 -29.703 1 68.69 43 THR B CA 1
ATOM 2288 C C . THR B 1 43 ? 6.02 -15.383 -29.281 1 68.69 43 THR B C 1
ATOM 2290 O O . THR B 1 43 ? 6.773 -14.703 -28.578 1 68.69 43 THR B O 1
ATOM 2293 N N . ASP B 1 44 ? 4.711 -15.023 -29.562 1 70.31 44 ASP B N 1
ATOM 2294 C CA . ASP B 1 44 ? 4.273 -13.656 -29.297 1 70.31 44 ASP B CA 1
ATOM 2295 C C . ASP B 1 44 ? 3.715 -13.523 -27.891 1 70.31 44 ASP B C 1
ATOM 2297 O O . ASP B 1 44 ? 3.912 -12.5 -27.234 1 70.31 44 ASP B O 1
ATOM 2301 N N . GLU B 1 45 ? 3.098 -14.617 -27.344 1 74.19 45 GLU B N 1
ATOM 2302 C CA . GLU B 1 45 ? 2.342 -14.461 -26.094 1 74.19 45 GLU B CA 1
ATOM 2303 C C . GLU B 1 45 ? 2.953 -15.289 -24.969 1 74.19 45 GLU B C 1
ATOM 2305 O O . GLU B 1 45 ? 2.609 -15.102 -23.797 1 74.19 45 GLU B O 1
ATOM 2310 N N . GLY B 1 46 ? 3.859 -16.047 -25.344 1 77.5 46 GLY B N 1
ATOM 2311 C CA . GLY B 1 46 ? 4.293 -17.031 -24.359 1 77.5 46 GLY B CA 1
ATOM 2312 C C . GLY B 1 46 ? 3.234 -18.062 -24.062 1 77.5 46 GLY B C 1
ATOM 2313 O O . GLY B 1 46 ? 2.533 -18.531 -24.953 1 77.5 46 GLY B O 1
ATOM 2314 N N . LEU B 1 47 ? 3.205 -18.547 -22.75 1 77.94 47 LEU B N 1
ATOM 2315 C CA . LEU B 1 47 ? 2.201 -19.516 -22.328 1 77.94 47 LEU B CA 1
ATOM 2316 C C . LEU B 1 47 ? 0.829 -18.859 -22.203 1 77.94 47 LEU B C 1
ATOM 2318 O O . LEU B 1 47 ? 0.666 -17.891 -21.484 1 77.94 47 LEU B O 1
ATOM 2322 N N . MET B 1 48 ? -0.076 -19.25 -22.969 1 76.25 48 MET B N 1
ATOM 2323 C CA . MET B 1 48 ? -1.442 -18.734 -22.938 1 76.25 48 MET B CA 1
ATOM 2324 C C . MET B 1 48 ? -2.352 -19.656 -22.125 1 76.25 48 MET B C 1
ATOM 2326 O O . MET B 1 48 ? -2.424 -20.859 -22.391 1 76.25 48 MET B O 1
ATOM 2330 N N . LEU B 1 49 ? -2.869 -19.109 -21.094 1 81.12 49 LEU B N 1
ATOM 2331 C CA . LEU B 1 49 ? -3.797 -19.828 -20.234 1 81.12 49 LEU B CA 1
ATOM 2332 C C . LEU B 1 49 ? -5.164 -19.156 -20.219 1 81.12 49 LEU B C 1
ATOM 2334 O O . LEU B 1 49 ? -5.258 -17.938 -20.141 1 81.12 49 LEU B O 1
ATOM 2338 N N . SER B 1 50 ? -6.254 -19.828 -20.375 1 78.94 50 SER B N 1
ATOM 2339 C CA . SER B 1 50 ? -7.613 -19.312 -20.281 1 78.94 50 SER B CA 1
ATOM 2340 C C . SER B 1 50 ? -8.5 -20.234 -19.438 1 78.94 50 SER B C 1
ATOM 2342 O O . SER B 1 50 ? -8.305 -21.453 -19.438 1 78.94 50 SER B O 1
ATOM 2344 N N . PRO B 1 51 ? -9.352 -19.531 -18.594 1 77.88 51 PRO B N 1
ATOM 2345 C CA . PRO B 1 51 ? -10.305 -20.406 -17.906 1 77.88 51 PRO B CA 1
ATOM 2346 C C . PRO B 1 51 ? -11.172 -21.219 -18.859 1 77.88 51 PRO B C 1
ATOM 2348 O O . PRO B 1 51 ? -11.422 -20.781 -19.984 1 77.88 51 PRO B O 1
ATOM 2351 N N . ILE B 1 52 ? -11.484 -22.375 -18.344 1 69.25 52 ILE B N 1
ATOM 2352 C CA . ILE B 1 52 ? -12.359 -23.219 -19.141 1 69.25 52 ILE B CA 1
ATOM 2353 C C . ILE B 1 52 ? -13.672 -23.438 -18.391 1 69.25 52 ILE B C 1
ATOM 2355 O O . ILE B 1 52 ? -13.68 -23.641 -17.172 1 69.25 52 ILE B O 1
ATOM 2359 N N . GLY B 1 53 ? -14.773 -23.344 -19.125 1 74.94 53 GLY B N 1
ATOM 2360 C CA . GLY B 1 53 ? -16.078 -23.562 -18.516 1 74.94 53 GLY B CA 1
ATOM 2361 C C . GLY B 1 53 ? -16.531 -22.406 -17.641 1 74.94 53 GLY B C 1
ATOM 2362 O O . GLY B 1 53 ? -16.422 -21.25 -18.031 1 74.94 53 GLY B O 1
ATOM 2363 N N . THR B 1 54 ? -17.047 -22.797 -16.328 1 82.19 54 THR B N 1
ATOM 2364 C CA . THR B 1 54 ? -17.609 -21.781 -15.445 1 82.19 54 THR B CA 1
ATOM 2365 C C . THR B 1 54 ? -16.562 -21.297 -14.438 1 82.19 54 THR B C 1
ATOM 2367 O O . THR B 1 54 ? -16.766 -20.297 -13.758 1 82.19 54 THR B O 1
ATOM 2370 N N . SER B 1 55 ? -15.477 -22.031 -14.484 1 85 55 SER B N 1
ATOM 2371 C CA . SER B 1 55 ? -14.453 -21.672 -13.508 1 85 55 SER B CA 1
ATOM 2372 C C . SER B 1 55 ? -13.672 -20.438 -13.953 1 85 55 SER B C 1
ATOM 2374 O O . SER B 1 55 ? -13.531 -20.188 -15.148 1 85 55 SER B O 1
ATOM 2376 N N . GLU B 1 56 ? -13.195 -19.703 -12.992 1 89.44 56 GLU B N 1
ATOM 2377 C CA . GLU B 1 56 ? -12.398 -18.5 -13.273 1 89.44 56 GLU B CA 1
ATOM 2378 C C . GLU B 1 56 ? -10.922 -18.766 -13.016 1 89.44 56 GLU B C 1
ATOM 2380 O O . GLU B 1 56 ? -10.094 -17.859 -13.188 1 89.44 56 GLU B O 1
ATOM 2385 N N . LYS B 1 57 ? -10.562 -19.953 -12.695 1 90.19 57 LYS B N 1
ATOM 2386 C CA . LYS B 1 57 ? -9.188 -20.281 -12.336 1 90.19 57 LYS B CA 1
ATOM 2387 C C . LYS B 1 57 ? -8.32 -20.438 -13.578 1 90.19 57 LYS B C 1
ATOM 2389 O O . LYS B 1 57 ? -8.719 -21.109 -14.539 1 90.19 57 LYS B O 1
ATOM 2394 N N . LEU B 1 58 ? -7.172 -19.75 -13.562 1 87.69 58 LEU B N 1
ATOM 2395 C CA . LEU B 1 58 ? -6.184 -19.859 -14.625 1 87.69 58 LEU B CA 1
ATOM 2396 C C . LEU B 1 58 ? -5.137 -20.922 -14.281 1 87.69 58 LEU B C 1
ATOM 2398 O O . LEU B 1 58 ? -4.801 -21.766 -15.125 1 87.69 58 LEU B O 1
ATOM 2402 N N . VAL B 1 59 ? -4.641 -20.797 -13.109 1 90.62 59 VAL B N 1
ATOM 2403 C CA . VAL B 1 59 ? -3.607 -21.703 -12.609 1 90.62 59 VAL B CA 1
ATOM 2404 C C . VAL B 1 59 ? -3.854 -22.016 -11.141 1 90.62 59 VAL B C 1
ATOM 2406 O O . VAL B 1 59 ? -4.215 -21.125 -10.367 1 90.62 59 VAL B O 1
ATOM 2409 N N . SER B 1 60 ? -3.727 -23.25 -10.805 1 91.25 60 SER B N 1
ATOM 2410 C CA . SER B 1 60 ? -3.836 -23.703 -9.422 1 91.25 60 SER B CA 1
ATOM 2411 C C . SER B 1 60 ? -2.543 -24.359 -8.945 1 91.25 60 SER B C 1
ATOM 2413 O O . SER B 1 60 ? -2 -25.234 -9.625 1 91.25 60 SER B O 1
ATOM 2415 N N . PHE B 1 61 ? -2.051 -23.875 -7.863 1 90.38 61 PHE B N 1
ATOM 2416 C CA . PHE B 1 61 ? -0.813 -24.375 -7.285 1 90.38 61 PHE B CA 1
ATOM 2417 C C . PHE B 1 61 ? -1.104 -25.328 -6.133 1 90.38 61 PHE B C 1
ATOM 2419 O O . PHE B 1 61 ? -1.819 -24.984 -5.191 1 90.38 61 PHE B O 1
ATOM 2426 N N . TYR B 1 62 ? -0.575 -26.531 -6.23 1 86.31 62 TYR B N 1
ATOM 2427 C CA . TYR B 1 62 ? -0.762 -27.547 -5.195 1 86.31 62 TYR B CA 1
ATOM 2428 C C . TYR B 1 62 ? 0.529 -27.781 -4.418 1 86.31 62 TYR B C 1
ATOM 2430 O O . TYR B 1 62 ? 1.624 -27.672 -4.973 1 86.31 62 TYR B O 1
ATOM 2438 N N . LYS B 1 63 ? 0.311 -27.969 -3.154 1 82.81 63 LYS B N 1
ATOM 2439 C CA . LYS B 1 63 ? 1.47 -28.344 -2.352 1 82.81 63 LYS B CA 1
ATOM 2440 C C . LYS B 1 63 ? 1.992 -29.719 -2.754 1 82.81 63 LYS B C 1
ATOM 2442 O O . LYS B 1 63 ? 3.203 -29.953 -2.76 1 82.81 63 LYS B O 1
ATOM 2447 N N . SER B 1 64 ? 1.028 -30.609 -2.984 1 74.88 64 SER B N 1
ATOM 2448 C CA . SER B 1 64 ? 1.338 -31.953 -3.441 1 74.88 64 SER B CA 1
ATOM 2449 C C . SER B 1 64 ? 0.305 -32.438 -4.449 1 74.88 64 SER B C 1
ATOM 2451 O O . SER B 1 64 ? -0.844 -32 -4.438 1 74.88 64 SER B O 1
ATOM 2453 N N . ILE B 1 65 ? 0.703 -33.406 -5.34 1 66.69 65 ILE B N 1
ATOM 2454 C CA . ILE B 1 65 ? -0.172 -33.938 -6.375 1 66.69 65 ILE B CA 1
ATOM 2455 C C . ILE B 1 65 ? -1.33 -34.688 -5.727 1 66.69 65 ILE B C 1
ATOM 2457 O O . ILE B 1 65 ? -2.367 -34.906 -6.359 1 66.69 65 ILE B O 1
ATOM 2461 N N . GLU B 1 66 ? -1.111 -35 -4.508 1 70.19 66 GLU B N 1
ATOM 2462 C CA . GLU B 1 66 ? -2.119 -35.812 -3.816 1 70.19 66 GLU B CA 1
ATOM 2463 C C . GLU B 1 66 ? -3.221 -34.938 -3.234 1 70.19 66 GLU B C 1
ATOM 2465 O O . GLU B 1 66 ? -4.293 -35.406 -2.875 1 70.19 66 GLU B O 1
ATOM 2470 N N . ASP B 1 67 ? -2.943 -33.688 -3.234 1 80.31 67 ASP B N 1
ATOM 2471 C CA . ASP B 1 67 ? -3.895 -32.781 -2.588 1 80.31 67 ASP B CA 1
ATOM 2472 C C . ASP B 1 67 ? -5.164 -32.625 -3.424 1 80.31 67 ASP B C 1
ATOM 2474 O O . ASP B 1 67 ? -5.102 -32.594 -4.652 1 80.31 67 ASP B O 1
ATOM 2478 N N . LYS B 1 68 ? -6.25 -32.562 -2.793 1 79.56 68 LYS B N 1
ATOM 2479 C CA . LYS B 1 68 ? -7.539 -32.438 -3.469 1 79.56 68 LYS B CA 1
ATOM 2480 C C . LYS B 1 68 ? -7.848 -31 -3.836 1 79.56 68 LYS B C 1
ATOM 2482 O O . LYS B 1 68 ? -8.625 -30.734 -4.758 1 79.56 68 LYS B O 1
ATOM 2487 N N . SER B 1 69 ? -7.281 -30.094 -3.031 1 87.25 69 SER B N 1
ATOM 2488 C CA . SER B 1 69 ? -7.535 -28.688 -3.283 1 87.25 69 SER B CA 1
ATOM 2489 C C . SER B 1 69 ? -6.23 -27.906 -3.406 1 87.25 69 SER B C 1
ATOM 2491 O O . SER B 1 69 ? -5.227 -28.266 -2.787 1 87.25 69 SER B O 1
ATOM 2493 N N . PRO B 1 70 ? -6.309 -26.953 -4.254 1 90.81 70 PRO B N 1
ATOM 2494 C CA . PRO B 1 70 ? -5.086 -26.172 -4.441 1 90.81 70 PRO B CA 1
ATOM 2495 C C . PRO B 1 70 ? -4.738 -25.312 -3.219 1 90.81 70 PRO B C 1
ATOM 2497 O O . PRO B 1 70 ? -5.633 -24.875 -2.496 1 90.81 70 PRO B O 1
ATOM 2500 N N . ALA B 1 71 ? -3.412 -25.125 -2.988 1 92.75 71 ALA B N 1
ATOM 2501 C CA . ALA B 1 71 ? -2.932 -24.219 -1.952 1 92.75 71 ALA B CA 1
ATOM 2502 C C . ALA B 1 71 ? -3.16 -22.766 -2.354 1 92.75 71 ALA B C 1
ATOM 2504 O O . ALA B 1 71 ? -3.498 -21.922 -1.514 1 92.75 71 ALA B O 1
ATOM 2505 N N . TRP B 1 72 ? -2.939 -22.469 -3.615 1 95.38 72 TRP B N 1
ATOM 2506 C CA . TRP B 1 72 ? -3.117 -21.141 -4.176 1 95.38 72 TRP B CA 1
ATOM 2507 C C . TRP B 1 72 ? -3.701 -21.203 -5.582 1 95.38 72 TRP B C 1
ATOM 2509 O O . TRP B 1 72 ? -3.566 -22.234 -6.266 1 95.38 72 TRP B O 1
ATOM 2519 N N . SER B 1 73 ? -4.34 -20.203 -5.98 1 95.12 73 SER B N 1
ATOM 2520 C CA . SER B 1 73 ? -4.82 -20.156 -7.359 1 95.12 73 SER B CA 1
ATOM 2521 C C . SER B 1 73 ? -4.797 -18.734 -7.902 1 95.12 73 SER B C 1
ATOM 2523 O O . SER B 1 73 ? -4.938 -17.766 -7.145 1 95.12 73 SER B O 1
ATOM 2525 N N . PHE B 1 74 ? -4.539 -18.609 -9.156 1 94.19 74 PHE B N 1
ATOM 2526 C CA . PHE B 1 74 ? -4.68 -17.375 -9.922 1 94.19 74 PHE B CA 1
ATOM 2527 C C . PHE B 1 74 ? -5.969 -17.391 -10.734 1 94.19 74 PHE B C 1
ATOM 2529 O O . PHE B 1 74 ? -6.203 -18.297 -11.531 1 94.19 74 PHE B O 1
ATOM 2536 N N . ASN B 1 75 ? -6.742 -16.375 -10.484 1 94.38 75 ASN B N 1
ATOM 2537 C CA . ASN B 1 75 ? -8.055 -16.312 -11.117 1 94.38 75 ASN B CA 1
ATOM 2538 C C . ASN B 1 75 ? -8.258 -15 -11.859 1 94.38 75 ASN B C 1
ATOM 2540 O O . ASN B 1 75 ? -7.762 -13.953 -11.43 1 94.38 75 ASN B O 1
ATOM 2544 N N . VAL B 1 76 ? -8.984 -15.109 -12.945 1 93 76 VAL B N 1
ATOM 2545 C CA . VAL B 1 76 ? -9.414 -13.898 -13.641 1 93 76 VAL B CA 1
ATOM 2546 C C . VAL B 1 76 ? -10.93 -13.758 -13.547 1 93 76 VAL B C 1
ATOM 2548 O O . VAL B 1 76 ? -11.672 -14.656 -13.969 1 93 76 VAL B O 1
ATOM 2551 N N . ASN B 1 77 ? -11.289 -12.688 -12.945 1 91.38 77 ASN B N 1
ATOM 2552 C CA . ASN B 1 77 ? -12.719 -12.469 -12.797 1 91.38 77 ASN B CA 1
ATOM 2553 C C . ASN B 1 77 ? -13.398 -12.242 -14.141 1 91.38 77 ASN B C 1
ATOM 2555 O O . ASN B 1 77 ? -12.922 -11.438 -14.953 1 91.38 77 ASN B O 1
ATOM 2559 N N . ARG B 1 78 ? -14.453 -12.867 -14.43 1 86.75 78 ARG B N 1
ATOM 2560 C CA . ARG B 1 78 ? -15.141 -12.812 -15.719 1 86.75 78 ARG B CA 1
ATOM 2561 C C . ARG B 1 78 ? -15.781 -11.453 -15.945 1 86.75 78 ARG B C 1
ATOM 2563 O O . ARG B 1 78 ? -15.836 -10.961 -17.078 1 86.75 78 ARG B O 1
ATOM 2570 N N . GLY B 1 79 ? -16.234 -10.82 -14.898 1 87 79 GLY B N 1
ATOM 2571 C CA . GLY B 1 79 ? -16.953 -9.562 -15.008 1 87 79 GLY B CA 1
ATOM 2572 C C . GLY B 1 79 ? -16.031 -8.367 -15.219 1 87 79 GLY B C 1
ATOM 2573 O O . GLY B 1 79 ? -16.219 -7.594 -16.156 1 87 79 GLY B O 1
ATOM 2574 N N . ASN B 1 80 ? -15.016 -8.281 -14.461 1 90.25 80 ASN B N 1
ATOM 2575 C CA . ASN B 1 80 ? -14.195 -7.074 -14.5 1 90.25 80 ASN B CA 1
ATOM 2576 C C . ASN B 1 80 ? -12.766 -7.383 -14.922 1 90.25 80 ASN B C 1
ATOM 2578 O O . ASN B 1 80 ? -11.93 -6.48 -15.031 1 90.25 80 ASN B O 1
ATOM 2582 N N . SER B 1 81 ? -12.398 -8.695 -15.07 1 90.75 81 SER B N 1
ATOM 2583 C CA . SER B 1 81 ? -11.102 -9.148 -15.562 1 90.75 81 SER B CA 1
ATOM 2584 C C . SER B 1 81 ? -10 -8.875 -14.555 1 90.75 81 SER B C 1
ATOM 2586 O O . SER B 1 81 ? -8.82 -8.828 -14.914 1 90.75 81 SER B O 1
ATOM 2588 N N . ASN B 1 82 ? -10.406 -8.633 -13.305 1 95.12 82 ASN B N 1
ATOM 2589 C CA . ASN B 1 82 ? -9.375 -8.492 -12.289 1 95.12 82 ASN B CA 1
ATOM 2590 C C . ASN B 1 82 ? -8.602 -9.789 -12.086 1 95.12 82 ASN B C 1
ATOM 2592 O O . ASN B 1 82 ? -9.172 -10.875 -12.203 1 95.12 82 ASN B O 1
ATOM 2596 N N . LEU B 1 83 ? -7.324 -9.711 -11.852 1 96 83 LEU B N 1
ATOM 2597 C CA . LEU B 1 83 ? -6.504 -10.859 -11.484 1 96 83 LEU B CA 1
ATOM 2598 C C . LEU B 1 83 ? -6.445 -11.023 -9.969 1 96 83 LEU B C 1
ATOM 2600 O O . LEU B 1 83 ? -6.094 -10.086 -9.25 1 96 83 LEU B O 1
ATOM 2604 N N . ASN B 1 84 ? -6.801 -12.188 -9.539 1 96.81 84 ASN B N 1
ATOM 2605 C CA . ASN B 1 84 ? -6.824 -12.469 -8.102 1 96.81 84 ASN B CA 1
ATOM 2606 C C . ASN B 1 84 ? -5.891 -13.625 -7.742 1 96.81 84 ASN B C 1
ATOM 2608 O O . ASN B 1 84 ? -5.797 -14.602 -8.477 1 96.81 84 ASN B O 1
ATOM 2612 N N . ILE B 1 85 ? -5.203 -13.469 -6.688 1 96.56 85 ILE B N 1
ATOM 2613 C CA . ILE B 1 85 ? -4.477 -14.562 -6.055 1 96.56 85 ILE B CA 1
ATOM 2614 C C . ILE B 1 85 ? -5.238 -15.031 -4.816 1 96.56 85 ILE B C 1
ATOM 2616 O O . ILE B 1 85 ? -5.355 -14.297 -3.834 1 96.56 85 ILE B O 1
ATOM 2620 N N . ASN B 1 86 ? -5.68 -16.25 -4.855 1 96.19 86 ASN B N 1
ATOM 2621 C CA . ASN B 1 86 ? -6.57 -16.766 -3.82 1 96.19 86 ASN B CA 1
ATOM 2622 C C . ASN B 1 86 ? -5.898 -17.844 -2.979 1 96.19 86 ASN B C 1
ATOM 2624 O O . ASN B 1 86 ? -5.137 -18.656 -3.502 1 96.19 86 ASN B O 1
ATOM 2628 N N . ASN B 1 87 ? -6.211 -17.797 -1.699 1 94.75 87 ASN B N 1
ATOM 2629 C CA . ASN B 1 87 ? -5.707 -18.844 -0.822 1 94.75 87 ASN B CA 1
ATOM 2630 C C . ASN B 1 87 ? -6.57 -20.094 -0.897 1 94.75 87 ASN B C 1
ATOM 2632 O O . ASN B 1 87 ? -7.469 -20.188 -1.738 1 94.75 87 ASN B O 1
ATOM 2636 N N . ARG B 1 88 ? -6.309 -21.016 -0.097 1 91.25 88 ARG B N 1
ATOM 2637 C CA . ARG B 1 88 ? -6.961 -22.312 -0.129 1 91.25 88 ARG B CA 1
ATOM 2638 C C . ARG B 1 88 ? -8.453 -22.188 0.157 1 91.25 88 ARG B C 1
ATOM 2640 O O . ARG B 1 88 ? -9.25 -23 -0.321 1 91.25 88 ARG B O 1
ATOM 2647 N N . LEU B 1 89 ? -8.797 -21.172 0.892 1 91.62 89 LEU B N 1
ATOM 2648 C CA . LEU B 1 89 ? -10.195 -20.984 1.276 1 91.62 89 LEU B CA 1
ATOM 2649 C C . LEU B 1 89 ? -10.953 -20.219 0.2 1 91.62 89 LEU B C 1
ATOM 2651 O O . LEU B 1 89 ? -12.172 -20.047 0.294 1 91.62 89 LEU B O 1
ATOM 2655 N N . GLY B 1 90 ? -10.234 -19.781 -0.812 1 90.5 90 GLY B N 1
ATOM 2656 C CA . GLY B 1 90 ? -10.867 -19.047 -1.893 1 90.5 90 GLY B CA 1
ATOM 2657 C C . GLY B 1 90 ? -10.867 -17.547 -1.678 1 90.5 90 GLY B C 1
ATOM 2658 O O . GLY B 1 90 ? -11.43 -16.797 -2.479 1 90.5 90 GLY B O 1
ATOM 2659 N N . ASP B 1 91 ? -10.281 -17.125 -0.528 1 93.81 91 ASP B N 1
ATOM 2660 C CA . ASP B 1 91 ? -10.18 -15.688 -0.283 1 93.81 91 ASP B CA 1
ATOM 2661 C C . ASP B 1 91 ? -9.133 -15.055 -1.19 1 93.81 91 ASP B C 1
ATOM 2663 O O . ASP B 1 91 ? -8.055 -15.617 -1.399 1 93.81 91 ASP B O 1
ATOM 2667 N N . SER B 1 92 ? -9.484 -13.93 -1.715 1 95.5 92 SER B N 1
ATOM 2668 C CA . SER B 1 92 ? -8.5 -13.195 -2.51 1 95.5 92 SER B CA 1
ATOM 2669 C C . SER B 1 92 ? -7.539 -12.414 -1.62 1 95.5 92 SER B C 1
ATOM 2671 O O . SER B 1 92 ? -7.93 -11.422 -0.996 1 95.5 92 SER B O 1
ATOM 2673 N N . ILE B 1 93 ? -6.309 -12.781 -1.589 1 96.69 93 ILE B N 1
ATOM 2674 C CA . ILE B 1 93 ? -5.293 -12.141 -0.758 1 96.69 93 ILE B CA 1
ATOM 2675 C C . ILE B 1 93 ? -4.73 -10.922 -1.479 1 96.69 93 ILE B C 1
ATOM 2677 O O . ILE B 1 93 ? -4.422 -9.906 -0.849 1 96.69 93 ILE B O 1
ATOM 2681 N N . MET B 1 94 ? -4.641 -11.023 -2.779 1 96.69 94 MET B N 1
ATOM 2682 C CA . MET B 1 94 ? -4.172 -9.93 -3.619 1 96.69 94 MET B CA 1
ATOM 2683 C C . MET B 1 94 ? -5.035 -9.789 -4.867 1 96.69 94 MET B C 1
ATOM 2685 O O . MET B 1 94 ? -5.379 -10.789 -5.504 1 96.69 94 MET B O 1
ATOM 2689 N N . THR B 1 95 ? -5.391 -8.586 -5.184 1 97.31 95 THR B N 1
ATOM 2690 C CA . THR B 1 95 ? -6.188 -8.289 -6.367 1 97.31 95 THR B CA 1
ATOM 2691 C C . THR B 1 95 ? -5.508 -7.219 -7.219 1 97.31 95 THR B C 1
ATOM 2693 O O . THR B 1 95 ? -5.07 -6.191 -6.699 1 97.31 95 THR B O 1
ATOM 2696 N N . LEU B 1 96 ? -5.371 -7.453 -8.477 1 96.75 96 LEU B N 1
ATOM 2697 C CA . LEU B 1 96 ? -4.848 -6.484 -9.438 1 96.75 96 LEU B CA 1
ATOM 2698 C C . LEU B 1 96 ? -5.934 -6.043 -10.414 1 96.75 96 LEU B C 1
ATOM 2700 O O . LEU B 1 96 ? -6.535 -6.875 -11.094 1 96.75 96 LEU B O 1
ATOM 2704 N N . GLN B 1 97 ? -6.16 -4.75 -10.477 1 95.31 97 GLN B N 1
ATOM 2705 C CA . GLN B 1 97 ? -7.16 -4.199 -11.383 1 95.31 97 GLN B CA 1
ATOM 2706 C C . GLN B 1 97 ? -6.5 -3.605 -12.625 1 95.31 97 GLN B C 1
ATOM 2708 O O . GLN B 1 97 ? -5.355 -3.152 -12.578 1 95.31 97 GLN B O 1
ATOM 2713 N N . HIS B 1 98 ? -7.227 -3.557 -13.688 1 92.44 98 HIS B N 1
ATOM 2714 C CA . HIS B 1 98 ? -6.711 -3.125 -14.984 1 92.44 98 HIS B CA 1
ATOM 2715 C C . HIS B 1 98 ? -6.336 -1.647 -14.969 1 92.44 98 HIS B C 1
ATOM 2717 O O . HIS B 1 98 ? -5.512 -1.2 -15.766 1 92.44 98 HIS B O 1
ATOM 2723 N N . ASP B 1 99 ? -6.891 -0.909 -14.094 1 92.5 99 ASP B N 1
ATOM 2724 C CA .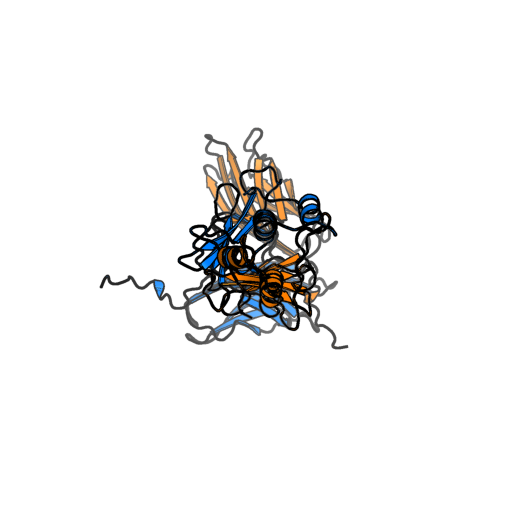 ASP B 1 99 ? -6.625 0.526 -14.078 1 92.5 99 ASP B CA 1
ATOM 2725 C C . ASP B 1 99 ? -5.445 0.856 -13.164 1 92.5 99 ASP B C 1
ATOM 2727 O O . ASP B 1 99 ? -5.25 2.014 -12.789 1 92.5 99 ASP B O 1
ATOM 2731 N N . GLY B 1 100 ? -4.676 -0.146 -12.766 1 93.31 100 GLY B N 1
ATOM 2732 C CA . GLY B 1 100 ? -3.41 0.069 -12.086 1 93.31 100 GLY B CA 1
ATOM 2733 C C . GLY B 1 100 ? -3.521 0.005 -10.578 1 93.31 100 GLY B C 1
ATOM 2734 O O . GLY B 1 100 ? -2.59 0.379 -9.859 1 93.31 100 GLY B O 1
ATOM 2735 N N . LYS B 1 101 ? -4.633 -0.472 -10.016 1 95.88 101 LYS B N 1
ATOM 2736 C CA . LYS B 1 101 ? -4.82 -0.542 -8.57 1 95.88 101 LYS B CA 1
ATOM 2737 C C . LYS B 1 101 ? -4.562 -1.952 -8.055 1 95.88 101 LYS B C 1
ATOM 2739 O O . LYS B 1 101 ? -4.926 -2.936 -8.703 1 95.88 101 LYS B O 1
ATOM 2744 N N . VAL B 1 102 ? -3.916 -1.979 -6.949 1 96.94 102 VAL B N 1
ATOM 2745 C CA . VAL B 1 102 ? -3.596 -3.238 -6.285 1 96.94 102 VAL B CA 1
ATOM 2746 C C . VAL B 1 102 ? -4.223 -3.264 -4.895 1 96.94 102 VAL B C 1
ATOM 2748 O O . VAL B 1 102 ? -4.055 -2.326 -4.113 1 96.94 102 VAL B O 1
ATOM 2751 N N . GLY B 1 103 ? -4.941 -4.316 -4.598 1 97.38 103 GLY B N 1
ATOM 2752 C CA . GLY B 1 103 ? -5.543 -4.504 -3.285 1 97.38 103 GLY B CA 1
ATOM 2753 C C . GLY B 1 103 ? -4.949 -5.668 -2.518 1 97.38 103 GLY B C 1
ATOM 2754 O O . GLY B 1 103 ? -4.754 -6.75 -3.072 1 97.38 103 GLY B O 1
ATOM 2755 N N . ILE B 1 104 ? -4.555 -5.496 -1.303 1 96.81 104 ILE B N 1
ATOM 2756 C CA . ILE B 1 104 ? -4.191 -6.566 -0.378 1 96.81 104 ILE B CA 1
ATOM 2757 C C . ILE B 1 104 ? -5.324 -6.793 0.62 1 96.81 104 ILE B C 1
ATOM 2759 O O . ILE B 1 104 ? -5.664 -5.895 1.394 1 96.81 104 ILE B O 1
ATOM 2763 N N . ASN B 1 105 ? -5.922 -7.984 0.584 1 96.38 105 ASN B N 1
ATOM 2764 C CA . ASN B 1 105 ? -7.125 -8.328 1.335 1 96.38 105 ASN B CA 1
ATOM 2765 C C . ASN B 1 105 ? -8.273 -7.363 1.026 1 96.38 105 ASN B C 1
ATOM 2767 O O . ASN B 1 105 ? -9.039 -6.996 1.92 1 96.38 105 ASN B O 1
ATOM 2771 N N . ASN B 1 106 ? -8.242 -6.812 -0.186 1 95.94 106 ASN B N 1
ATOM 2772 C CA . ASN B 1 106 ? -9.219 -5.863 -0.719 1 95.94 106 ASN B CA 1
ATOM 2773 C C . ASN B 1 106 ? -9.5 -6.129 -2.195 1 95.94 106 ASN B C 1
ATOM 2775 O O . ASN B 1 106 ? -8.672 -5.832 -3.055 1 95.94 106 ASN B O 1
ATOM 2779 N N . GLU B 1 107 ? -10.664 -6.602 -2.463 1 94.69 107 GLU B N 1
ATOM 2780 C CA . GLU B 1 107 ? -10.992 -6.988 -3.834 1 94.69 107 GLU B CA 1
ATOM 2781 C C . GLU B 1 107 ? -11.445 -5.781 -4.652 1 94.69 107 GLU B C 1
ATOM 2783 O O . GLU B 1 107 ? -11.555 -5.863 -5.879 1 94.69 107 GLU B O 1
ATOM 2788 N N . ASN B 1 108 ? -11.734 -4.699 -3.979 1 94 108 ASN B N 1
ATOM 2789 C CA . ASN B 1 108 ? -12.164 -3.482 -4.652 1 94 108 ASN B CA 1
ATOM 2790 C C . ASN B 1 108 ? -11.32 -2.281 -4.242 1 94 108 ASN B C 1
ATOM 2792 O O . ASN B 1 108 ? -11.844 -1.312 -3.686 1 94 108 ASN B O 1
ATOM 2796 N N . PRO B 1 109 ? -10.016 -2.34 -4.598 1 95.56 109 PRO B N 1
ATOM 2797 C CA . PRO B 1 109 ? -9.141 -1.229 -4.215 1 95.56 109 PRO B CA 1
ATOM 2798 C C . PRO B 1 109 ? -9.562 0.099 -4.84 1 95.56 109 PRO B C 1
ATOM 2800 O O . PRO B 1 109 ? -9.906 0.146 -6.023 1 95.56 109 PRO B O 1
ATOM 2803 N N . GLU B 1 110 ? -9.586 1.161 -4.039 1 94 110 GLU B N 1
ATOM 2804 C CA . GLU B 1 110 ? -9.953 2.494 -4.504 1 94 110 GLU B CA 1
ATOM 2805 C C . GLU B 1 110 ? -8.719 3.352 -4.754 1 94 110 GLU B C 1
ATOM 2807 O O . GLU B 1 110 ? -8.789 4.355 -5.465 1 94 110 GLU B O 1
ATOM 2812 N N . GLU B 1 111 ? -7.574 2.994 -4.137 1 95.06 111 GLU B N 1
ATOM 2813 C CA . GLU B 1 111 ? -6.297 3.68 -4.301 1 95.06 111 GLU B CA 1
ATOM 2814 C C . GLU B 1 111 ? -5.281 2.791 -5.012 1 95.06 111 GLU B C 1
ATOM 2816 O O . GLU B 1 111 ? -5.516 1.596 -5.199 1 95.06 111 GLU B O 1
ATOM 2821 N N . GLU B 1 112 ? -4.141 3.355 -5.387 1 95.62 112 GLU B N 1
ATOM 2822 C CA . GLU B 1 112 ? -3.133 2.594 -6.121 1 95.62 112 GLU B CA 1
ATOM 2823 C C . GLU B 1 112 ? -2.697 1.357 -5.34 1 95.62 112 GLU B C 1
ATOM 2825 O O . GLU B 1 112 ? -2.525 0.281 -5.918 1 95.62 112 GLU B O 1
ATOM 2830 N N . LEU B 1 113 ? -2.5 1.47 -4.152 1 95.81 113 LEU B N 1
ATOM 2831 C CA . LEU B 1 113 ? -2.34 0.376 -3.201 1 95.81 113 LEU B CA 1
ATOM 2832 C C . LEU B 1 113 ? -3.312 0.524 -2.035 1 95.81 113 LEU B C 1
ATOM 2834 O O . LEU B 1 113 ? -3.275 1.523 -1.312 1 95.81 113 LEU B O 1
ATOM 2838 N N . ASP B 1 114 ? -4.238 -0.372 -1.948 1 96.44 114 ASP B N 1
ATOM 2839 C CA . ASP B 1 114 ? -5.301 -0.336 -0.947 1 96.44 114 ASP B CA 1
ATOM 2840 C C . ASP B 1 114 ? -5.25 -1.572 -0.052 1 96.44 114 ASP B C 1
ATOM 2842 O O . ASP B 1 114 ? -5.668 -2.658 -0.461 1 96.44 114 ASP B O 1
ATOM 2846 N N . VAL B 1 115 ? -4.734 -1.409 1.174 1 96.12 115 VAL B N 1
ATOM 2847 C CA . VAL B 1 115 ? -4.531 -2.504 2.117 1 96.12 115 VAL B CA 1
ATOM 2848 C C . VAL B 1 115 ? -5.648 -2.508 3.156 1 96.12 115 VAL B C 1
ATOM 2850 O O . VAL B 1 115 ? -5.824 -1.533 3.891 1 96.12 115 VAL B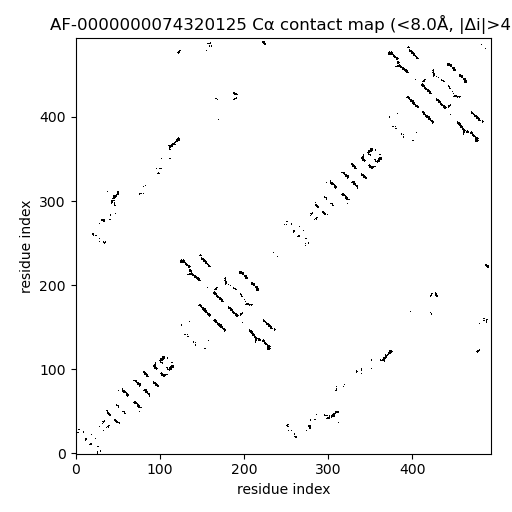 O 1
ATOM 2853 N N . ASP B 1 116 ? -6.492 -3.514 3.188 1 95.69 116 ASP B N 1
ATOM 2854 C CA . ASP B 1 116 ? -7.504 -3.67 4.227 1 95.69 116 ASP B CA 1
ATOM 2855 C C . ASP B 1 116 ? -6.91 -4.316 5.477 1 95.69 116 ASP B C 1
ATOM 2857 O O . ASP B 1 116 ? -7.156 -5.492 5.754 1 95.69 116 ASP B O 1
ATOM 2861 N N . GLY B 1 117 ? -6.207 -3.484 6.238 1 94.5 117 GLY B N 1
ATOM 2862 C CA . GLY B 1 117 ? -5.488 -3.9 7.434 1 94.5 117 GLY B CA 1
ATOM 2863 C C . GLY B 1 117 ? -4.332 -2.986 7.785 1 94.5 117 GLY B C 1
ATOM 2864 O O . GLY B 1 117 ? -4.387 -1.78 7.535 1 94.5 117 GLY B O 1
ATOM 2865 N N . THR B 1 118 ? -3.307 -3.545 8.398 1 94.75 118 THR B N 1
ATOM 2866 C CA . THR B 1 118 ? -2.17 -2.779 8.906 1 94.75 118 THR B CA 1
ATOM 2867 C C . THR B 1 118 ? -0.968 -2.922 7.977 1 94.75 118 THR B C 1
ATOM 2869 O O . THR B 1 118 ? -0.676 -4.02 7.492 1 94.75 118 THR B O 1
ATOM 2872 N N . VAL B 1 119 ? -0.369 -1.854 7.715 1 94.44 119 VAL B N 1
ATOM 2873 C CA . VAL B 1 119 ? 0.906 -1.869 7.004 1 94.44 119 VAL B CA 1
ATOM 2874 C C . VAL B 1 119 ? 2.053 -1.723 8 1 94.44 119 VAL B C 1
ATOM 2876 O O . VAL B 1 119 ? 2.156 -0.708 8.695 1 94.44 119 VAL B O 1
ATOM 2879 N N . GLY B 1 120 ? 2.84 -2.791 8.078 1 94.19 120 GLY B N 1
ATOM 2880 C CA . GLY B 1 120 ? 4.09 -2.711 8.82 1 94.19 120 GLY B CA 1
ATOM 2881 C C . GLY B 1 120 ? 5.273 -2.336 7.949 1 94.19 120 GLY B C 1
ATOM 2882 O O . GLY B 1 120 ? 5.395 -2.809 6.816 1 94.19 120 GLY B O 1
ATOM 2883 N N . MET B 1 121 ? 6.098 -1.561 8.445 1 94.31 121 MET B N 1
ATOM 2884 C CA . MET B 1 121 ? 7.266 -1.107 7.699 1 94.31 121 MET B CA 1
ATOM 2885 C C . MET B 1 121 ? 8.383 -0.682 8.641 1 94.31 121 MET B C 1
ATOM 2887 O O . MET B 1 121 ? 8.125 -0.247 9.766 1 94.31 121 MET B O 1
ATOM 2891 N N . LYS B 1 122 ? 9.648 -0.809 8.203 1 93.75 122 LYS B N 1
ATOM 2892 C CA . LYS B 1 122 ? 10.758 -0.305 9.008 1 93.75 122 LYS B CA 1
ATOM 2893 C C . LYS B 1 122 ? 10.836 1.218 8.938 1 93.75 122 LYS B C 1
ATOM 2895 O O . LYS B 1 122 ? 11.156 1.874 9.93 1 93.75 122 LYS B O 1
ATOM 2900 N N . SER B 1 123 ? 10.602 1.741 7.676 1 94.38 123 SER B N 1
ATOM 2901 C CA . SER B 1 123 ? 10.633 3.188 7.484 1 94.38 123 SER B CA 1
ATOM 2902 C C . SER B 1 123 ? 9.703 3.617 6.355 1 94.38 123 SER B C 1
ATOM 2904 O O . SER B 1 123 ? 9.219 2.779 5.59 1 94.38 123 SER B O 1
ATOM 2906 N N . ARG B 1 124 ? 9.289 4.941 6.352 1 94.81 124 ARG B N 1
ATOM 2907 C CA . ARG B 1 124 ? 8.516 5.52 5.254 1 94.81 124 ARG B CA 1
ATOM 2908 C C . ARG B 1 124 ? 9.195 6.77 4.707 1 94.81 124 ARG B C 1
ATOM 2910 O O . ARG B 1 124 ? 9.859 7.496 5.445 1 94.81 124 ARG B O 1
ATOM 2917 N N . LYS B 1 125 ? 9.094 6.977 3.447 1 96 125 LYS B N 1
ATOM 2918 C CA . LYS B 1 125 ? 9.672 8.117 2.746 1 96 125 LYS B CA 1
ATOM 2919 C C . LYS B 1 125 ? 8.656 8.766 1.81 1 96 125 LYS B C 1
ATOM 2921 O O . LYS B 1 125 ? 7.988 8.07 1.038 1 96 125 LYS B O 1
ATOM 2926 N N . GLY B 1 126 ? 8.555 10.117 1.935 1 97 126 GLY B N 1
ATOM 2927 C CA . GLY B 1 126 ? 7.703 10.828 0.992 1 97 126 GLY B CA 1
ATOM 2928 C C . GLY B 1 126 ? 8.312 10.938 -0.394 1 97 126 GLY B C 1
ATOM 2929 O O . GLY B 1 126 ? 9.5 11.25 -0.535 1 97 126 GLY B O 1
ATOM 2930 N N . LYS B 1 127 ? 7.516 10.688 -1.428 1 97 127 LYS B N 1
ATOM 2931 C CA . LYS B 1 127 ? 8.031 10.688 -2.795 1 97 127 LYS B CA 1
ATOM 2932 C C . LYS B 1 127 ? 7.359 11.773 -3.633 1 97 127 LYS B C 1
ATOM 2934 O O . LYS B 1 127 ? 7.645 11.906 -4.824 1 97 127 LYS B O 1
ATOM 2939 N N . LEU B 1 128 ? 6.453 12.492 -3.064 1 96.75 128 LEU B N 1
ATOM 2940 C CA . LEU B 1 128 ? 5.766 13.531 -3.822 1 96.75 128 LEU B CA 1
ATOM 2941 C C . LEU B 1 128 ? 6.75 14.586 -4.316 1 96.75 128 LEU B C 1
ATOM 2943 O O . LEU B 1 128 ? 6.738 14.953 -5.492 1 96.75 128 LEU B O 1
ATOM 2947 N N . HIS B 1 129 ? 7.574 15.102 -3.43 1 97.19 129 HIS B N 1
ATOM 2948 C CA . HIS B 1 129 ? 8.695 15.984 -3.734 1 97.19 129 HIS B CA 1
ATOM 2949 C C . HIS B 1 129 ? 9.945 15.562 -2.977 1 97.19 129 HIS B C 1
ATOM 2951 O O . HIS B 1 129 ? 9.914 15.391 -1.756 1 97.19 129 HIS B O 1
ATOM 2957 N N . THR B 1 130 ? 10.969 15.352 -3.748 1 97.5 130 THR B N 1
ATOM 2958 C CA . THR B 1 130 ? 12.266 15.031 -3.156 1 97.5 130 THR B CA 1
ATOM 2959 C C . THR B 1 130 ? 13.367 15.898 -3.76 1 97.5 130 THR B C 1
ATOM 2961 O O . THR B 1 130 ? 13.281 16.297 -4.926 1 97.5 130 THR B O 1
ATOM 2964 N N . GLY B 1 131 ? 14.336 16.281 -2.922 1 97 131 GLY B N 1
ATOM 2965 C CA . GLY B 1 131 ? 15.422 17.094 -3.461 1 97 131 GLY B CA 1
ATOM 2966 C C . GLY B 1 131 ? 16.375 17.594 -2.396 1 97 131 GLY B C 1
ATOM 2967 O O . GLY B 1 131 ? 16.469 17 -1.313 1 97 131 GLY B O 1
ATOM 2968 N N . LYS B 1 132 ? 17.156 18.516 -2.801 1 97.62 132 LYS B N 1
ATOM 2969 C CA . LYS B 1 132 ? 18.109 19.156 -1.904 1 97.62 132 LYS B CA 1
ATOM 2970 C C . LYS B 1 132 ? 18.188 20.656 -2.172 1 97.62 132 LYS B C 1
ATOM 2972 O O . LYS B 1 132 ? 18.016 21.109 -3.307 1 97.62 132 LYS B O 1
ATOM 2977 N N . ILE B 1 133 ? 18.406 21.359 -1.196 1 97.81 133 ILE B N 1
ATOM 2978 C CA . ILE B 1 133 ? 18.641 22.797 -1.311 1 97.81 133 ILE B CA 1
ATOM 2979 C C . ILE B 1 133 ? 19.922 23.188 -0.574 1 97.81 133 ILE B C 1
ATOM 2981 O O . ILE B 1 133 ? 20.328 22.5 0.367 1 97.81 133 ILE B O 1
ATOM 2985 N N . PRO B 1 134 ? 20.5 24.328 -0.954 1 97.44 134 PRO B N 1
ATOM 2986 C CA . PRO B 1 134 ? 21.688 24.766 -0.23 1 97.44 134 PRO B CA 1
ATOM 2987 C C . PRO B 1 134 ? 21.406 25.094 1.231 1 97.44 134 PRO B C 1
ATOM 2989 O O . PRO B 1 134 ? 20.359 25.688 1.54 1 97.44 134 PRO B O 1
ATOM 2992 N N . ALA B 1 135 ? 22.328 24.656 2.1 1 97.31 135 ALA B N 1
ATOM 2993 C CA . ALA B 1 135 ? 22.266 25.062 3.504 1 97.31 135 ALA B CA 1
ATOM 2994 C C . ALA B 1 135 ? 23.016 26.375 3.732 1 97.31 135 ALA B C 1
ATOM 2996 O O . ALA B 1 135 ? 23.969 26.406 4.516 1 97.31 135 ALA B O 1
ATOM 2997 N N . ASP B 1 136 ? 22.562 27.469 3.156 1 96.62 136 ASP B N 1
ATOM 2998 C CA . ASP B 1 136 ? 23.328 28.719 3.096 1 96.62 136 ASP B CA 1
ATOM 2999 C C . ASP B 1 136 ? 22.625 29.828 3.869 1 96.62 136 ASP B C 1
ATOM 3001 O O . ASP B 1 136 ? 22.953 31.016 3.707 1 96.62 136 ASP B O 1
ATOM 3005 N N . GLY B 1 137 ? 21.656 29.5 4.594 1 97.06 137 GLY B N 1
ATOM 3006 C CA . GLY B 1 137 ? 20.953 30.484 5.406 1 97.06 137 GLY B CA 1
ATOM 3007 C C . GLY B 1 137 ? 19.938 31.297 4.625 1 97.06 137 GLY B C 1
ATOM 3008 O O . GLY B 1 137 ? 19.297 32.188 5.172 1 97.06 137 GLY B O 1
ATOM 3009 N N . LYS B 1 138 ? 19.781 31.016 3.328 1 97.81 138 LYS B N 1
ATOM 3010 C CA . LYS B 1 138 ? 18.828 31.719 2.477 1 97.81 138 LYS B CA 1
ATOM 3011 C C . LYS B 1 138 ? 17.609 30.859 2.182 1 97.81 138 LYS B C 1
ATOM 3013 O O . LYS B 1 138 ? 17.688 29.625 2.244 1 97.81 138 LYS B O 1
ATOM 3018 N N . TRP B 1 139 ? 16.531 31.516 1.895 1 98.38 139 TRP B N 1
ATOM 3019 C CA . TRP B 1 139 ? 15.289 30.797 1.589 1 98.38 139 TRP B CA 1
ATOM 3020 C C . TRP B 1 139 ? 15.328 30.234 0.177 1 98.38 139 TRP B C 1
ATOM 3022 O O . TRP B 1 139 ? 15.703 30.922 -0.772 1 98.38 139 TRP B O 1
ATOM 3032 N N . HIS B 1 140 ? 14.945 28.938 0.007 1 98.5 140 HIS B N 1
ATOM 3033 C CA . HIS B 1 140 ? 14.859 28.25 -1.273 1 98.5 140 HIS B CA 1
ATOM 3034 C C . HIS B 1 140 ? 13.516 27.547 -1.432 1 98.5 140 HIS B C 1
ATOM 3036 O O . HIS B 1 140 ? 13 26.969 -0.477 1 98.5 140 HIS B O 1
ATOM 3042 N N . PRO B 1 141 ? 12.93 27.562 -2.65 1 98.38 141 PRO B N 1
ATOM 3043 C CA . PRO B 1 141 ? 11.672 26.844 -2.867 1 98.38 141 PRO B CA 1
ATOM 3044 C C . PRO B 1 141 ? 11.859 25.328 -2.848 1 98.38 141 PRO B C 1
ATOM 3046 O O . PRO B 1 141 ? 12.844 24.812 -3.391 1 98.38 141 PRO B O 1
ATOM 3049 N N . VAL B 1 142 ? 10.977 24.625 -2.178 1 98.31 142 VAL B N 1
ATOM 3050 C CA . VAL B 1 142 ? 11.016 23.156 -2.188 1 98.31 142 VAL B CA 1
ATOM 3051 C C . VAL B 1 142 ? 9.781 22.609 -2.9 1 98.31 142 VAL B C 1
ATOM 3053 O O . VAL B 1 142 ? 9.812 21.516 -3.455 1 98.31 142 VAL B O 1
ATOM 3056 N N . VAL B 1 143 ? 8.656 23.266 -2.873 1 98.06 143 VAL B N 1
ATOM 3057 C CA . VAL B 1 143 ? 7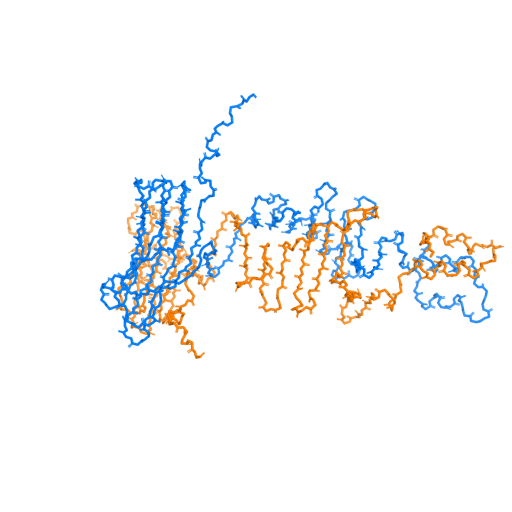.465 23.016 -3.67 1 98.06 143 VAL B CA 1
ATOM 3058 C C . VAL B 1 143 ? 6.941 24.328 -4.25 1 98.06 143 VAL B C 1
ATOM 3060 O O . VAL B 1 143 ? 6.609 25.25 -3.508 1 98.06 143 VAL B O 1
ATOM 3063 N N . SER B 1 144 ? 6.812 24.375 -5.543 1 97.81 144 SER B N 1
ATOM 3064 C CA . SER B 1 144 ? 6.465 25.641 -6.176 1 97.81 144 SER B CA 1
ATOM 3065 C C . SER B 1 144 ? 5.168 25.531 -6.969 1 97.81 144 SER B C 1
ATOM 3067 O O . SER B 1 144 ? 4.629 24.438 -7.133 1 97.81 144 SER B O 1
ATOM 3069 N N . GLU B 1 145 ? 4.648 26.656 -7.355 1 97.56 145 GLU B N 1
ATOM 3070 C CA . GLU B 1 145 ? 3.498 26.766 -8.242 1 97.56 145 GLU B CA 1
ATOM 3071 C C . GLU B 1 145 ? 2.273 26.062 -7.66 1 97.56 145 GLU B C 1
ATOM 3073 O O . GLU B 1 145 ? 1.6 25.297 -8.352 1 97.56 145 GLU B O 1
ATOM 3078 N N . LEU B 1 146 ? 2.098 26.297 -6.441 1 97.56 146 LEU B N 1
ATOM 3079 C CA . LEU B 1 146 ? 0.959 25.688 -5.762 1 97.56 146 LEU B CA 1
ATOM 3080 C C . LEU B 1 146 ? -0.296 26.531 -5.941 1 97.56 146 LEU B C 1
ATOM 3082 O O . LEU B 1 146 ? -0.224 27.766 -5.941 1 97.56 146 LEU B O 1
ATOM 3086 N N . ASN B 1 147 ? -1.366 25.844 -6.105 1 96.88 147 ASN B N 1
ATOM 3087 C CA . ASN B 1 147 ? -2.709 26.406 -6.141 1 96.88 147 ASN B CA 1
ATOM 3088 C C . ASN B 1 147 ? -3.711 25.531 -5.398 1 96.88 147 ASN B C 1
ATOM 3090 O O . ASN B 1 147 ? -3.658 24.312 -5.5 1 96.88 147 ASN B O 1
ATOM 3094 N N . GLY B 1 148 ? -4.59 26.234 -4.555 1 96.06 148 GLY B N 1
ATOM 3095 C CA . GLY B 1 148 ? -5.59 25.469 -3.824 1 96.06 148 GLY B CA 1
ATOM 3096 C C . GLY B 1 148 ? -5.121 25.031 -2.447 1 96.06 148 GLY B C 1
ATOM 3097 O O . GLY B 1 148 ? -4.324 25.734 -1.812 1 96.06 148 GLY B O 1
ATOM 3098 N N . CYS B 1 149 ? -5.758 23.984 -1.902 1 97.38 149 CYS B N 1
ATOM 3099 C CA . CYS B 1 149 ? -5.496 23.516 -0.549 1 97.38 149 CYS B CA 1
ATOM 3100 C C . CYS B 1 149 ? -4.512 22.344 -0.559 1 97.38 149 CYS B C 1
ATOM 3102 O O . CYS B 1 149 ? -4.68 21.391 -1.322 1 97.38 149 CYS B O 1
ATOM 3104 N N . HIS B 1 150 ? -3.479 22.469 0.269 1 98 150 HIS B N 1
ATOM 3105 C CA . HIS B 1 150 ? -2.453 21.438 0.324 1 98 150 HIS B CA 1
ATOM 3106 C C . HIS B 1 150 ? -2.09 21.094 1.767 1 98 150 HIS B C 1
ATOM 3108 O O . HIS B 1 150 ? -2.111 21.969 2.639 1 98 150 HIS B O 1
ATOM 3114 N N . ALA B 1 151 ? -1.835 19.859 2.055 1 98.44 151 ALA B N 1
ATOM 3115 C CA . ALA B 1 151 ? -1.299 19.359 3.314 1 98.44 151 ALA B CA 1
ATOM 3116 C C . ALA B 1 151 ? -0.088 18.453 3.074 1 98.44 151 ALA B C 1
ATOM 3118 O O . ALA B 1 151 ? -0.201 17.422 2.43 1 98.44 151 ALA B O 1
ATOM 3119 N N . PHE B 1 152 ? 1.101 18.844 3.629 1 98.38 152 PHE B N 1
ATOM 3120 C CA . PHE B 1 152 ? 2.344 18.109 3.389 1 98.38 152 PHE B CA 1
ATOM 3121 C C . PHE B 1 152 ? 2.949 17.625 4.699 1 98.38 152 PHE B C 1
ATOM 3123 O O . PHE B 1 152 ? 2.908 18.328 5.707 1 98.38 152 PHE B O 1
ATOM 3130 N N . GLU B 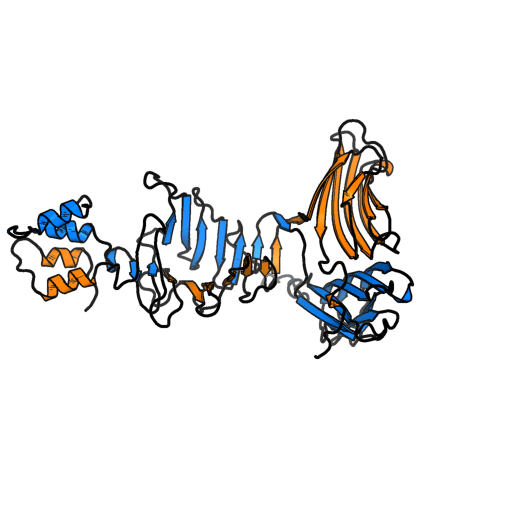1 153 ? 3.506 16.453 4.688 1 98.31 153 GLU B N 1
ATOM 3131 C CA . GLU B 1 153 ? 4.473 15.984 5.672 1 98.31 153 GLU B CA 1
ATOM 3132 C C . GLU B 1 153 ? 5.902 16.125 5.16 1 98.31 153 GLU B C 1
ATOM 3134 O O . GLU B 1 153 ? 6.262 15.547 4.137 1 98.31 153 GLU B O 1
ATOM 3139 N N . VAL B 1 154 ? 6.715 16.859 5.887 1 98.5 154 VAL B N 1
ATOM 3140 C CA . VAL B 1 154 ? 8.062 17.172 5.434 1 98.5 154 VAL B CA 1
ATOM 3141 C C . VAL B 1 154 ? 9.086 16.578 6.395 1 98.5 154 VAL B C 1
ATOM 3143 O O . VAL B 1 154 ? 8.977 16.734 7.609 1 98.5 154 VAL B O 1
ATOM 3146 N N . VAL B 1 155 ? 10.055 15.844 5.855 1 98.62 155 VAL B N 1
ATOM 3147 C CA . VAL B 1 155 ? 11.234 15.422 6.598 1 98.62 155 VAL B CA 1
ATOM 3148 C C . VAL B 1 155 ? 12.492 15.945 5.91 1 98.62 155 VAL B C 1
ATOM 3150 O O . VAL B 1 155 ? 12.648 15.805 4.695 1 98.62 155 VAL B O 1
ATOM 3153 N N . ALA B 1 156 ? 13.312 16.594 6.672 1 98.62 156 ALA B N 1
ATOM 3154 C CA . ALA B 1 156 ? 14.508 17.219 6.102 1 98.62 156 ALA B CA 1
ATOM 3155 C C . ALA B 1 156 ? 15.664 17.188 7.094 1 98.62 156 ALA B C 1
ATOM 3157 O O . ALA B 1 156 ? 15.453 17.234 8.305 1 98.62 156 ALA B O 1
ATOM 3158 N N . GLY B 1 157 ? 16.906 17.109 6.508 1 98.06 157 GLY B N 1
ATOM 3159 C CA . GLY B 1 157 ? 18.094 17.078 7.352 1 98.06 157 GLY B CA 1
ATOM 3160 C C . GLY B 1 157 ? 19.312 17.688 6.695 1 98.06 157 GLY B C 1
ATOM 3161 O O . GLY B 1 157 ? 19.453 17.641 5.473 1 98.06 157 GLY B O 1
ATOM 3162 N N . ALA B 1 158 ? 20.125 18.234 7.523 1 96.69 158 ALA B N 1
ATOM 3163 C CA . ALA B 1 158 ? 21.406 18.781 7.117 1 96.69 158 ALA B CA 1
ATOM 3164 C C . ALA B 1 158 ? 22.484 18.469 8.156 1 96.69 158 ALA B C 1
ATOM 3166 O O . ALA B 1 158 ? 22.203 18.406 9.352 1 96.69 158 ALA B O 1
ATOM 3167 N N . GLY B 1 159 ? 23.703 18.203 7.574 1 94.38 159 GLY B N 1
ATOM 3168 C CA . GLY B 1 159 ? 24.797 17.953 8.492 1 94.38 159 GLY B CA 1
ATOM 3169 C C . GLY B 1 159 ? 26.156 18.188 7.871 1 94.38 159 GLY B C 1
ATOM 3170 O O . GLY B 1 159 ? 26.375 17.891 6.691 1 94.38 159 GLY B O 1
ATOM 3171 N N . LYS B 1 160 ? 26.984 18.812 8.656 1 90.81 160 LYS B N 1
ATOM 3172 C CA . LYS B 1 160 ? 28.406 18.953 8.328 1 90.81 160 LYS B CA 1
ATOM 3173 C C . LYS B 1 160 ? 29.266 18.078 9.242 1 90.81 160 LYS B C 1
ATOM 3175 O O . LYS B 1 160 ? 29.5 18.438 10.406 1 90.81 160 LYS B O 1
ATOM 3180 N N . LYS B 1 161 ? 29.75 17.047 8.633 1 87.69 161 LYS B N 1
ATOM 3181 C CA . LYS B 1 161 ? 30.453 16.016 9.398 1 87.69 161 LYS B CA 1
ATOM 3182 C C . LYS B 1 161 ? 31.609 16.625 10.195 1 87.69 161 LYS B C 1
ATOM 3184 O O . LYS B 1 161 ? 32.344 17.453 9.672 1 87.69 161 LYS B O 1
ATOM 3189 N N . LYS B 1 162 ? 31.75 16.25 11.453 1 87.44 162 LYS B N 1
ATOM 3190 C CA . LYS B 1 162 ? 32.844 16.547 12.359 1 87.44 162 LYS B CA 1
ATOM 3191 C C . LYS B 1 162 ? 32.875 18.016 12.758 1 87.44 162 LYS B C 1
ATOM 3193 O O . LYS B 1 162 ? 33.875 18.531 13.242 1 87.44 162 LYS B O 1
ATOM 3198 N N . THR B 1 163 ? 31.922 18.859 12.5 1 86.81 163 THR B N 1
ATOM 3199 C CA . THR B 1 163 ? 31.875 20.266 12.883 1 86.81 163 THR B CA 1
ATOM 3200 C C . THR B 1 163 ? 30.812 20.5 13.953 1 86.81 163 THR B C 1
ATOM 3202 O O . THR B 1 163 ? 30.734 21.594 14.523 1 86.81 163 THR B O 1
ATOM 3205 N N . GLY B 1 164 ? 29.984 19.484 14.156 1 86.19 164 GLY B N 1
ATOM 3206 C CA . GLY B 1 164 ? 28.938 19.625 15.141 1 86.19 164 GLY B CA 1
ATOM 3207 C C . GLY B 1 164 ? 27.719 20.359 14.609 1 86.19 164 GLY B C 1
ATOM 3208 O O . GLY B 1 164 ? 26.875 20.812 15.391 1 86.19 164 GLY B O 1
ATOM 3209 N N . LYS B 1 165 ? 27.656 20.641 13.375 1 93.19 165 LYS B N 1
ATOM 3210 C CA . LYS B 1 165 ? 26.484 21.281 12.781 1 93.19 165 LYS B CA 1
ATOM 3211 C C . LYS B 1 165 ? 25.531 20.234 12.203 1 93.19 165 LYS B C 1
ATOM 3213 O O . LYS B 1 165 ? 25.797 19.641 11.156 1 93.19 165 LYS B O 1
ATOM 3218 N N . TYR B 1 166 ? 24.422 19.938 12.852 1 95.88 166 TYR B N 1
ATOM 3219 C CA . TYR B 1 166 ? 23.406 18.984 12.406 1 95.88 166 TYR B CA 1
ATOM 3220 C C . TYR B 1 166 ? 22 19.484 12.727 1 95.88 166 TYR B C 1
ATOM 3222 O O . TYR B 1 166 ? 21.797 20.141 13.758 1 95.88 166 TYR B O 1
ATOM 3230 N N . ALA B 1 167 ? 21.094 19.234 11.82 1 97.62 167 ALA B N 1
ATOM 3231 C CA . ALA B 1 167 ? 19.688 19.5 12.086 1 97.62 167 ALA B CA 1
ATOM 3232 C C . ALA B 1 167 ? 18.797 18.484 11.398 1 97.62 167 ALA B C 1
ATOM 3234 O O . ALA B 1 167 ? 19.141 17.969 10.336 1 97.62 167 ALA B O 1
ATOM 3235 N N . LEU B 1 168 ? 17.703 18.172 12 1 97.81 168 LEU B N 1
ATOM 3236 C CA . LEU B 1 168 ? 16.688 17.266 11.484 1 97.81 168 LEU B CA 1
ATOM 3237 C C . LEU B 1 168 ? 15.289 17.766 11.867 1 97.81 168 LEU B C 1
ATOM 3239 O O . LEU B 1 168 ? 15.062 18.156 13.016 1 97.81 168 LEU B O 1
ATOM 3243 N N . ILE B 1 169 ? 14.422 17.766 10.852 1 98.31 169 ILE B N 1
ATOM 3244 C CA . ILE B 1 169 ? 13.086 18.219 11.227 1 98.31 169 ILE B CA 1
ATOM 3245 C C . ILE B 1 169 ? 12.039 17.25 10.688 1 98.31 169 ILE B C 1
ATOM 3247 O O . ILE B 1 169 ? 12.273 16.562 9.695 1 98.31 169 ILE B O 1
ATOM 3251 N N . HIS B 1 170 ? 10.938 17.156 11.328 1 98.38 170 HIS B N 1
ATOM 3252 C CA . HIS B 1 170 ? 9.625 16.703 10.883 1 98.38 170 HIS B CA 1
ATOM 3253 C C . HIS B 1 170 ? 8.594 17.812 10.953 1 98.38 170 HIS B C 1
ATOM 3255 O O . HIS B 1 170 ? 8.484 18.5 11.977 1 98.38 170 HIS B O 1
ATOM 3261 N N . ALA B 1 171 ? 7.875 18 9.875 1 98.56 171 ALA B N 1
ATOM 3262 C CA . ALA B 1 171 ? 6.941 19.125 9.906 1 98.56 171 ALA B CA 1
ATOM 3263 C C . ALA B 1 171 ? 5.637 18.766 9.195 1 98.56 171 ALA B C 1
ATOM 3265 O O . ALA B 1 171 ? 5.629 17.969 8.266 1 98.56 171 ALA B O 1
ATOM 3266 N N . LEU B 1 172 ? 4.543 19.359 9.672 1 98.38 172 LEU B N 1
ATOM 3267 C CA . LEU B 1 172 ? 3.244 19.359 9.008 1 98.38 172 LEU B CA 1
ATOM 3268 C C . LEU B 1 172 ? 2.926 20.75 8.461 1 98.38 172 LEU B C 1
ATOM 3270 O O . LEU B 1 172 ? 2.816 21.719 9.219 1 98.38 172 LEU B O 1
ATOM 3274 N N . ALA B 1 173 ? 2.863 20.859 7.176 1 98.56 173 ALA B N 1
ATOM 3275 C CA . ALA B 1 173 ? 2.621 22.141 6.531 1 98.56 173 ALA B CA 1
ATOM 3276 C C . ALA B 1 173 ? 1.277 22.156 5.809 1 98.56 173 ALA B C 1
ATOM 3278 O O . ALA B 1 173 ? 1.091 21.422 4.824 1 98.56 173 ALA B O 1
ATOM 3279 N N . LEU B 1 174 ? 0.367 22.969 6.203 1 98.5 174 LEU B N 1
ATOM 3280 C CA . LEU B 1 174 ? -0.963 23.047 5.609 1 98.5 174 LEU B CA 1
ATOM 3281 C C . LEU B 1 174 ? -1.248 24.453 5.109 1 98.5 174 LEU B C 1
ATOM 3283 O O . LEU B 1 174 ? -0.896 25.438 5.77 1 98.5 174 LEU B O 1
ATOM 3287 N N . SER B 1 175 ? -1.896 24.594 4.027 1 97.69 175 SER B N 1
ATOM 3288 C CA . SER B 1 175 ? -2.32 25.891 3.514 1 97.69 175 SER B CA 1
ATOM 3289 C C . SER B 1 175 ? -3.604 25.766 2.697 1 97.69 175 SER B C 1
ATOM 3291 O O . SER B 1 175 ? -3.791 24.797 1.968 1 97.69 175 SER B O 1
ATOM 3293 N N . THR B 1 176 ? -4.512 26.609 2.838 1 96.88 176 THR B N 1
ATOM 3294 C CA . THR B 1 176 ? -5.715 26.734 2.021 1 96.88 176 THR B CA 1
ATOM 3295 C C . THR B 1 176 ? -5.602 27.906 1.064 1 96.88 176 THR B C 1
ATOM 3297 O O . THR B 1 176 ? -6.344 28.891 1.186 1 96.88 176 THR B O 1
ATOM 3300 N N . PHE B 1 177 ? -4.805 27.734 0.073 1 95.44 177 PHE B N 1
ATOM 3301 C CA . PHE B 1 177 ? -4.402 28.766 -0.875 1 95.44 177 PHE B CA 1
ATOM 3302 C C . PHE B 1 177 ? -3.301 29.641 -0.286 1 95.44 177 PHE B C 1
ATOM 3304 O O . PHE B 1 177 ? -2.996 29.547 0.904 1 95.44 177 PHE B O 1
ATOM 3311 N N . GLY B 1 178 ? -2.666 30.422 -1.173 1 94.31 178 GLY B N 1
ATOM 3312 C CA . GLY B 1 178 ? -1.661 31.375 -0.719 1 94.31 178 GLY B CA 1
ATOM 3313 C C . GLY B 1 178 ? -2.254 32.594 -0.014 1 94.31 178 GLY B C 1
ATOM 3314 O O . GLY B 1 178 ? -3.402 32.938 -0.264 1 94.31 178 GLY B O 1
ATOM 3315 N N . LYS B 1 179 ? -1.438 33.25 0.907 1 93.75 179 LYS B N 1
ATOM 3316 C CA . LYS B 1 179 ? -1.842 34.406 1.677 1 93.75 179 LYS B CA 1
ATOM 3317 C C . LYS B 1 179 ? -3.043 34.094 2.566 1 93.75 179 LYS B C 1
ATOM 3319 O O . LYS B 1 179 ? -3.906 34.969 2.775 1 93.75 179 LYS B O 1
ATOM 3324 N N . SER B 1 180 ? -3.215 32.875 2.838 1 93.94 180 SER B N 1
ATOM 3325 C CA . SER B 1 180 ? -4.234 32.438 3.779 1 93.94 180 SER B CA 1
ATOM 3326 C C . SER B 1 180 ? -3.664 32.281 5.188 1 93.94 180 SER B C 1
ATOM 3328 O O . SER B 1 180 ? -2.512 32.656 5.434 1 93.94 180 SER B O 1
ATOM 3330 N N . LYS B 1 181 ? -4.527 31.906 6.129 1 95.31 181 LYS B N 1
ATOM 3331 C CA . LYS B 1 181 ? -4.031 31.562 7.461 1 95.31 181 LYS B CA 1
ATOM 3332 C C . LYS B 1 181 ? -3.506 30.141 7.504 1 95.31 181 LYS B C 1
ATOM 3334 O O . LYS B 1 181 ? -4.164 29.25 8.039 1 95.31 181 LYS B O 1
ATOM 3339 N N . SER B 1 182 ? -2.332 30.016 6.906 1 95.12 182 SER B N 1
ATOM 3340 C CA . SER B 1 182 ? -1.659 28.734 6.828 1 95.12 182 SER B CA 1
ATOM 3341 C C . SER B 1 182 ? -0.944 28.406 8.133 1 95.12 182 SER B C 1
ATOM 3343 O O . SER B 1 182 ? -0.796 29.266 9 1 95.12 182 SER B O 1
ATOM 3345 N N . LYS B 1 183 ? -0.613 27.141 8.273 1 96.62 183 LYS B N 1
ATOM 3346 C CA . LYS B 1 183 ? 0.088 26.719 9.484 1 96.62 183 LYS B CA 1
ATOM 3347 C C . LYS B 1 183 ? 1.166 25.688 9.172 1 96.62 183 LYS B C 1
ATOM 3349 O O . LYS B 1 183 ? 0.943 24.781 8.375 1 96.62 183 LYS B O 1
ATOM 3354 N N . ILE B 1 184 ? 2.332 25.859 9.734 1 97.75 184 ILE B N 1
ATOM 3355 C CA . ILE B 1 184 ? 3.396 24.859 9.719 1 97.75 184 ILE B CA 1
ATOM 3356 C C . ILE B 1 184 ? 3.793 24.5 11.148 1 97.75 184 ILE B C 1
ATOM 3358 O O . ILE B 1 184 ? 4.191 25.375 11.93 1 97.75 184 ILE B O 1
ATOM 3362 N N . ARG B 1 185 ? 3.672 23.328 11.484 1 97.62 185 ARG B N 1
ATOM 3363 C CA . ARG B 1 185 ? 4.164 22.828 12.766 1 97.62 185 ARG B CA 1
ATOM 3364 C C . ARG B 1 185 ? 5.449 22.031 12.578 1 97.62 185 ARG B C 1
ATOM 3366 O O . ARG B 1 185 ? 5.469 21.016 11.875 1 97.62 185 ARG B O 1
ATOM 3373 N N . ILE B 1 186 ? 6.52 22.453 13.289 1 97.19 186 ILE B N 1
ATOM 3374 C CA . ILE B 1 186 ? 7.824 21.828 13.094 1 97.19 186 ILE B CA 1
ATOM 3375 C C . ILE B 1 186 ? 8.281 21.172 14.398 1 97.19 186 ILE B C 1
ATOM 3377 O O . ILE B 1 186 ? 8.234 21.797 15.461 1 97.19 186 ILE B O 1
ATOM 3381 N N . THR B 1 187 ? 8.602 19.938 14.359 1 96.44 187 THR B N 1
ATOM 3382 C CA . THR B 1 187 ? 9.414 19.266 15.375 1 96.44 187 THR B CA 1
ATOM 3383 C C . THR B 1 187 ? 10.891 19.297 14.992 1 96.44 187 THR B C 1
ATOM 3385 O O . THR B 1 187 ? 11.289 18.719 13.984 1 96.44 187 THR B O 1
ATOM 3388 N N . GLN B 1 188 ? 11.711 19.953 15.875 1 96.5 188 GLN B N 1
ATOM 3389 C CA . GLN B 1 188 ? 13.062 20.344 15.5 1 96.5 188 GLN B CA 1
ATOM 3390 C C . GLN B 1 188 ? 14.094 19.656 16.391 1 96.5 188 GLN B C 1
ATOM 3392 O O . GLN B 1 188 ? 13.914 19.594 17.609 1 96.5 188 GLN B O 1
ATOM 3397 N N . ALA B 1 189 ? 15.078 19.016 15.789 1 96.25 189 ALA B N 1
ATOM 3398 C CA . ALA B 1 189 ? 16.297 18.594 16.484 1 96.25 189 ALA B CA 1
ATOM 3399 C C . ALA B 1 189 ? 17.531 19.234 15.844 1 96.25 189 ALA B C 1
ATOM 3401 O O . ALA B 1 189 ? 17.594 19.406 14.625 1 96.25 189 ALA B O 1
ATOM 3402 N N . TYR B 1 190 ? 18.406 19.734 16.688 1 95.5 190 TYR B N 1
ATOM 3403 C CA . TYR B 1 190 ? 19.656 20.297 16.172 1 95.5 190 TYR B CA 1
ATOM 3404 C C . TYR B 1 190 ? 20.812 20.062 17.125 1 95.5 190 TYR B C 1
ATOM 3406 O O . TYR B 1 190 ? 20.594 19.734 18.297 1 95.5 190 TYR B O 1
ATOM 3414 N N . TYR B 1 191 ? 21.969 20.062 16.672 1 94 191 TYR B N 1
ATOM 3415 C CA . TYR B 1 191 ? 23.188 19.969 17.453 1 94 191 TYR B CA 1
ATOM 3416 C C . TYR B 1 191 ? 23.969 21.266 17.406 1 94 191 TYR B C 1
ATOM 3418 O O . TYR B 1 191 ? 24.125 21.891 16.359 1 94 191 TYR B O 1
ATOM 3426 N N . GLY B 1 192 ? 24.469 21.766 18.625 1 89.69 192 GLY B N 1
ATOM 3427 C CA . GLY B 1 192 ? 25.266 22.984 18.688 1 89.69 192 GLY B CA 1
ATOM 3428 C C . GLY B 1 192 ? 24.438 24.219 18.984 1 89.69 192 GLY B C 1
ATOM 3429 O O . GLY B 1 192 ? 23.781 24.297 20.031 1 89.69 192 GLY B O 1
ATOM 3430 N N . VAL B 1 193 ? 24.5 25.094 17.906 1 92.75 193 VAL B N 1
ATOM 3431 C CA . VAL B 1 193 ? 23.859 26.375 18.156 1 92.75 193 VAL B CA 1
ATOM 3432 C C . VAL B 1 193 ? 22.516 26.438 17.422 1 92.75 193 VAL B C 1
ATOM 3434 O O . VAL B 1 193 ? 22.312 25.734 16.422 1 92.75 193 VAL B O 1
ATOM 3437 N N . ARG B 1 194 ? 21.594 27.328 17.844 1 94.38 194 ARG B N 1
ATOM 3438 C CA . ARG B 1 194 ? 20.234 27.453 17.297 1 94.38 194 ARG B CA 1
ATOM 3439 C C . ARG B 1 194 ? 20.266 27.859 15.828 1 94.38 194 ARG B C 1
ATOM 3441 O O . ARG B 1 194 ? 19.312 27.609 15.094 1 94.38 194 ARG B O 1
ATOM 3448 N N . CYS B 1 195 ? 21.359 28.438 15.555 1 93.69 195 CYS B N 1
ATOM 3449 C CA . CYS B 1 195 ? 21.453 28.922 14.18 1 93.69 195 CYS B CA 1
ATOM 3450 C C . CYS B 1 195 ? 21.516 27.75 13.195 1 93.69 195 CYS B C 1
ATOM 3452 O O . CYS B 1 195 ? 21.312 27.938 12 1 93.69 195 CYS B O 1
ATOM 3454 N N . ASN B 1 196 ? 21.75 26.469 13.641 1 94.12 196 ASN B N 1
ATOM 3455 C CA . ASN B 1 196 ? 21.828 25.281 12.797 1 94.12 196 ASN B CA 1
ATOM 3456 C C . ASN B 1 196 ? 20.438 24.781 12.414 1 94.12 196 ASN B C 1
ATOM 3458 O O . ASN B 1 196 ? 20.297 23.922 11.539 1 94.12 196 ASN B O 1
ATOM 3462 N N . MET B 1 197 ? 19.422 25.297 12.891 1 97.62 197 MET B N 1
ATOM 3463 C CA . MET B 1 197 ? 18.047 24.828 12.742 1 97.62 197 MET B CA 1
ATOM 3464 C C . MET B 1 197 ? 17.562 25.016 11.312 1 97.62 197 MET B C 1
ATOM 3466 O O . MET B 1 197 ? 18.141 25.812 10.555 1 97.62 197 MET B O 1
ATOM 3470 N N . ILE B 1 198 ? 16.531 24.25 10.969 1 97.94 198 ILE B N 1
ATOM 3471 C CA . ILE B 1 198 ? 15.867 24.359 9.672 1 97.94 198 ILE B CA 1
ATOM 3472 C C . ILE B 1 198 ? 14.5 25.016 9.836 1 97.94 198 ILE B C 1
ATOM 3474 O O . ILE B 1 198 ? 13.758 24.688 10.773 1 97.94 198 ILE B O 1
ATOM 3478 N N . ARG B 1 199 ? 14.227 25.953 8.945 1 98.38 199 ARG B N 1
ATOM 3479 C CA . ARG B 1 199 ? 12.961 26.688 8.992 1 98.38 199 ARG B CA 1
ATOM 3480 C C . ARG B 1 199 ? 12.156 26.469 7.719 1 98.38 199 ARG B C 1
ATOM 3482 O O . ARG B 1 199 ? 12.727 26.172 6.664 1 98.38 199 ARG B O 1
ATOM 3489 N N . LEU B 1 200 ? 10.898 26.594 7.812 1 98.62 200 LEU B N 1
ATOM 3490 C CA . LEU B 1 200 ? 9.961 26.531 6.691 1 98.62 200 LEU B CA 1
ATOM 3491 C C . LEU B 1 200 ? 9.031 27.734 6.688 1 98.62 200 LEU B C 1
ATOM 3493 O O . LEU B 1 200 ? 8.703 28.281 7.742 1 98.62 200 LEU B O 1
ATOM 3497 N N . ARG B 1 201 ? 8.609 28.125 5.516 1 98.38 201 ARG B N 1
ATOM 3498 C CA . ARG B 1 201 ? 7.59 29.172 5.434 1 98.38 201 ARG B CA 1
ATOM 3499 C C . ARG B 1 201 ? 6.805 29.062 4.129 1 98.38 201 ARG B C 1
ATOM 3501 O O . ARG B 1 201 ? 7.289 28.484 3.152 1 98.38 201 ARG B O 1
ATOM 3508 N N . TRP B 1 202 ? 5.574 29.547 4.105 1 98.25 202 TRP B N 1
ATOM 3509 C CA . TRP B 1 202 ? 4.773 29.734 2.9 1 98.25 202 TRP B CA 1
ATOM 3510 C C . TRP B 1 202 ? 4.973 31.141 2.328 1 98.25 202 TRP B C 1
ATOM 3512 O O . TRP B 1 202 ? 5.023 32.125 3.074 1 98.25 202 TRP B O 1
ATOM 3522 N N . THR B 1 203 ? 5.18 31.297 1.052 1 98.12 203 THR B N 1
ATOM 3523 C CA . THR B 1 203 ? 5.27 32.594 0.395 1 98.12 203 THR B CA 1
ATOM 3524 C C . THR B 1 203 ? 4.539 32.594 -0.945 1 98.12 203 THR B C 1
ATOM 3526 O O . THR B 1 203 ? 4.211 31.516 -1.463 1 98.12 203 THR B O 1
ATOM 3529 N N . GLY B 1 204 ? 4.289 33.812 -1.513 1 97.62 204 GLY B N 1
ATOM 3530 C CA . GLY B 1 204 ? 3.662 33.906 -2.818 1 97.62 204 GLY B CA 1
ATOM 3531 C C . GLY B 1 204 ? 2.305 34.594 -2.771 1 97.62 204 GLY B C 1
ATOM 3532 O O . GLY B 1 204 ? 1.994 35.312 -1.815 1 97.62 204 GLY B O 1
ATOM 3533 N N . THR B 1 205 ? 1.587 34.406 -3.875 1 97.5 205 THR B N 1
ATOM 3534 C CA . THR B 1 205 ? 0.264 35 -3.986 1 97.5 205 THR B CA 1
ATOM 3535 C C . THR B 1 205 ? -0.828 33.969 -3.727 1 97.5 205 THR B C 1
ATOM 3537 O O . THR B 1 205 ? -0.536 32.781 -3.516 1 97.5 205 THR B O 1
ATOM 3540 N N . THR B 1 206 ? -2.059 34.375 -3.732 1 96.25 206 THR B N 1
ATOM 3541 C CA . THR B 1 206 ? -3.199 33.531 -3.402 1 96.25 206 THR B CA 1
ATOM 3542 C C . THR B 1 206 ? -3.268 32.344 -4.34 1 96.25 206 THR B C 1
ATOM 3544 O O . THR B 1 206 ? -3.514 31.203 -3.898 1 96.25 206 THR B O 1
ATOM 3547 N N . TYR B 1 207 ? -3.053 32.531 -5.617 1 96.06 207 TYR B N 1
ATOM 3548 C CA . TYR B 1 207 ? -3.281 31.469 -6.598 1 96.06 207 TYR B CA 1
ATOM 3549 C C . TYR B 1 207 ? -1.964 30.938 -7.152 1 96.06 207 TYR B C 1
ATOM 3551 O O . TYR B 1 207 ? -1.952 30.156 -8.102 1 96.06 207 TYR B O 1
ATOM 3559 N N . ASN B 1 208 ? -0.878 31.391 -6.688 1 98.06 208 ASN B N 1
ATOM 3560 C CA . ASN B 1 208 ? 0.472 30.953 -7.027 1 98.06 208 ASN B CA 1
ATOM 3561 C C . ASN B 1 208 ? 1.437 31.156 -5.863 1 98.06 208 ASN B C 1
ATOM 3563 O O . ASN B 1 208 ? 2.094 32.188 -5.766 1 98.06 208 ASN B O 1
ATOM 3567 N N . TYR B 1 209 ? 1.507 30.188 -5.016 1 98 209 TYR B N 1
ATOM 3568 C CA . TYR B 1 209 ? 2.336 30.281 -3.816 1 98 209 TYR B CA 1
ATOM 3569 C C . TYR B 1 209 ? 3.27 29.078 -3.707 1 98 209 TYR B C 1
ATOM 3571 O O . TYR B 1 209 ? 3.32 28.25 -4.609 1 98 209 TYR B O 1
ATOM 3579 N N . GLN B 1 210 ? 4.156 29.016 -2.756 1 98.56 210 GLN B N 1
ATOM 3580 C CA . GLN B 1 210 ? 5.16 27.969 -2.666 1 98.56 210 GLN B CA 1
ATOM 3581 C C . GLN B 1 210 ? 5.602 27.75 -1.221 1 98.56 210 GLN B C 1
ATOM 3583 O O . GLN B 1 210 ? 5.363 28.594 -0.359 1 98.56 210 GLN B O 1
ATOM 3588 N N . LEU B 1 211 ? 6.094 26.578 -0.968 1 98.62 211 LEU B N 1
ATOM 3589 C CA . LEU B 1 211 ? 6.754 26.25 0.289 1 98.62 211 LEU B CA 1
ATOM 3590 C C . LEU B 1 211 ? 8.266 26.422 0.172 1 98.62 211 LEU B C 1
ATOM 3592 O O . LEU B 1 211 ? 8.883 25.922 -0.77 1 98.62 211 LEU B O 1
ATOM 3596 N N . GLU B 1 212 ? 8.828 27.156 1.121 1 98.81 212 GLU B N 1
ATOM 3597 C CA . GLU B 1 212 ? 10.266 27.406 1.115 1 98.81 212 GLU B CA 1
ATOM 3598 C C . GLU B 1 212 ? 10.93 26.859 2.377 1 98.81 212 GLU B C 1
ATOM 3600 O O . GLU B 1 212 ? 10.266 26.672 3.4 1 98.81 212 GLU B O 1
ATOM 3605 N N . MET B 1 213 ? 12.219 26.656 2.273 1 98.62 213 MET B N 1
ATOM 3606 C CA . MET B 1 213 ? 13.023 26.078 3.355 1 98.62 213 MET B CA 1
ATOM 3607 C C . MET B 1 213 ? 14.391 26.75 3.428 1 98.62 213 MET B C 1
ATOM 3609 O O . MET B 1 213 ? 14.93 27.188 2.408 1 98.62 213 MET B O 1
ATOM 3613 N N . ARG B 1 214 ? 14.914 26.875 4.633 1 98.31 214 ARG B N 1
ATOM 3614 C CA . ARG B 1 214 ? 16.281 27.375 4.809 1 98.31 214 ARG B CA 1
ATOM 3615 C C . ARG B 1 214 ? 16.891 26.859 6.105 1 98.31 214 ARG B C 1
ATOM 3617 O O . ARG B 1 214 ? 16.172 26.438 7.008 1 98.31 214 ARG B O 1
ATOM 3624 N N . THR B 1 215 ? 18.188 26.875 6.145 1 97.5 215 THR B N 1
ATOM 3625 C CA . THR B 1 215 ? 18.844 26.859 7.445 1 97.5 215 THR B CA 1
ATOM 3626 C C . THR B 1 215 ? 18.875 28.25 8.055 1 97.5 215 THR B C 1
ATOM 3628 O O . THR B 1 215 ? 18.891 29.25 7.336 1 97.5 215 THR B O 1
ATOM 3631 N N . ARG B 1 216 ? 18.875 28.344 9.344 1 97.12 216 ARG B N 1
ATOM 3632 C CA . ARG B 1 216 ? 18.875 29.656 9.977 1 97.12 216 ARG B CA 1
ATOM 3633 C C . ARG B 1 216 ? 20.203 30.375 9.727 1 97.12 216 ARG B C 1
ATOM 3635 O O . ARG B 1 216 ? 20.25 31.609 9.68 1 97.12 216 ARG B O 1
ATOM 3642 N N . CYS B 1 217 ? 21.312 29.609 9.68 1 94.5 217 CYS B N 1
ATOM 3643 C CA . CYS B 1 217 ? 22.625 30.188 9.359 1 94.5 217 CYS B CA 1
ATOM 3644 C C . CYS B 1 217 ? 23.297 29.406 8.242 1 94.5 217 CYS B C 1
ATOM 3646 O O . CYS B 1 217 ? 22.828 28.328 7.848 1 94.5 217 CYS B O 1
ATOM 3648 N N . ASP B 1 218 ? 24.359 30.016 7.699 1 95.12 218 ASP B N 1
ATOM 3649 C CA . ASP B 1 218 ? 25.156 29.391 6.648 1 95.12 218 ASP B CA 1
ATOM 3650 C C . ASP B 1 218 ? 26.062 28.312 7.219 1 95.12 218 ASP B C 1
ATOM 3652 O O . ASP B 1 218 ? 26.875 28.578 8.117 1 95.12 218 ASP B O 1
ATOM 3656 N N . TYR B 1 219 ? 25.891 27.062 6.742 1 93.81 219 TYR B N 1
ATOM 3657 C CA . TYR B 1 219 ? 26.719 25.953 7.172 1 93.81 219 TYR B CA 1
ATOM 3658 C C . TYR B 1 219 ? 28.141 26.109 6.645 1 93.81 219 TYR B C 1
ATOM 3660 O O . TYR B 1 219 ? 29.062 25.453 7.141 1 93.81 219 TYR B O 1
ATOM 3668 N N . GLY B 1 220 ? 28.297 26.938 5.637 1 89.5 220 GLY B N 1
ATOM 3669 C CA . GLY B 1 220 ? 29.594 27.141 5.016 1 89.5 220 GLY B CA 1
ATOM 3670 C C . GLY B 1 220 ? 29.953 26.047 4.027 1 89.5 220 GLY B C 1
ATOM 3671 O O . GLY B 1 220 ? 29.766 24.859 4.305 1 89.5 220 GLY B O 1
ATOM 3672 N N . GLY B 1 221 ? 30.375 26.422 2.885 1 87.94 221 GLY B N 1
ATOM 3673 C CA . GLY B 1 221 ? 30.781 25.453 1.881 1 87.94 221 GLY B CA 1
ATOM 3674 C C . GLY B 1 221 ? 29.625 24.938 1.046 1 87.94 221 GLY B C 1
ATOM 3675 O O . GLY B 1 221 ? 28.625 25.641 0.871 1 87.94 221 GLY B O 1
ATOM 3676 N N . ASP B 1 222 ? 29.875 23.719 0.498 1 92.12 222 ASP B N 1
ATOM 3677 C CA . ASP B 1 222 ? 28.891 23.109 -0.396 1 92.12 222 ASP B CA 1
ATOM 3678 C C . ASP B 1 222 ? 28.094 22.031 0.325 1 92.12 222 ASP B C 1
ATOM 3680 O O . ASP B 1 222 ? 28.219 20.844 0.014 1 92.12 222 ASP B O 1
ATOM 3684 N N . PHE B 1 223 ? 27.344 22.484 1.276 1 94.81 223 PHE B N 1
ATOM 3685 C CA . PHE B 1 223 ? 26.484 21.562 2.023 1 94.81 223 PHE B CA 1
ATOM 3686 C C . PHE B 1 223 ? 25.016 21.812 1.72 1 94.81 223 PHE B C 1
ATOM 3688 O O . PHE B 1 223 ? 24.641 22.938 1.377 1 94.81 223 PHE B O 1
ATOM 3695 N N . TYR B 1 224 ? 24.219 20.719 1.85 1 97.5 224 TYR B N 1
ATOM 3696 C CA . TYR B 1 224 ? 22.844 20.797 1.4 1 97.5 224 TYR B CA 1
ATOM 3697 C C . TYR B 1 224 ? 21.891 20.266 2.471 1 97.5 224 TYR B C 1
ATOM 3699 O O . TYR B 1 224 ? 22.281 19.438 3.299 1 97.5 224 TYR B O 1
ATOM 3707 N N . VAL B 1 225 ? 20.688 20.797 2.496 1 98.06 225 VAL B N 1
ATOM 3708 C CA . VAL B 1 225 ? 19.562 20.172 3.203 1 98.06 225 VAL B CA 1
ATOM 3709 C C . VAL B 1 225 ? 18.875 19.172 2.293 1 98.06 225 VAL B C 1
ATOM 3711 O O . VAL B 1 225 ? 18.406 19.516 1.207 1 98.06 225 VAL B O 1
ATOM 3714 N N . ASN B 1 226 ? 18.812 17.938 2.684 1 98.38 226 ASN B N 1
ATOM 3715 C CA . ASN B 1 226 ? 18.047 16.922 1.973 1 98.38 226 ASN B CA 1
ATOM 3716 C C . ASN B 1 226 ? 16.641 16.797 2.531 1 98.38 226 ASN B C 1
ATOM 3718 O O . ASN B 1 226 ? 16.438 16.859 3.746 1 98.38 226 ASN B O 1
ATOM 3722 N N . TYR B 1 227 ? 15.727 16.672 1.605 1 98.5 227 TYR B N 1
ATOM 3723 C CA . TYR B 1 227 ? 14.367 16.594 2.123 1 98.5 227 TYR B CA 1
ATOM 3724 C C . TYR B 1 227 ? 13.523 15.625 1.3 1 98.5 227 TYR B C 1
ATOM 3726 O O . TYR B 1 227 ? 13.859 15.328 0.151 1 98.5 227 TYR B O 1
ATOM 3734 N N . HIS B 1 228 ? 12.469 15.055 1.896 1 98.56 228 HIS B N 1
ATOM 3735 C CA . HIS B 1 228 ? 11.398 14.328 1.22 1 98.56 228 HIS B CA 1
ATOM 3736 C C . HIS B 1 228 ? 10.031 14.719 1.776 1 98.56 228 HIS B C 1
ATOM 3738 O O . HIS B 1 228 ? 9.891 14.953 2.979 1 98.56 228 HIS B O 1
ATOM 3744 N N . ILE B 1 229 ? 9.07 14.836 0.882 1 98.31 229 ILE B N 1
ATOM 3745 C CA . ILE B 1 229 ? 7.754 15.344 1.23 1 98.31 229 ILE B CA 1
ATOM 3746 C C . ILE B 1 229 ? 6.68 14.367 0.766 1 98.31 229 ILE B C 1
ATOM 3748 O O . ILE B 1 229 ? 6.758 13.828 -0.342 1 98.31 229 ILE B O 1
ATOM 3752 N N . ALA B 1 230 ? 5.758 14.062 1.657 1 97.88 230 ALA B N 1
ATOM 3753 C CA . ALA B 1 230 ? 4.566 13.281 1.337 1 97.88 230 ALA B CA 1
ATOM 3754 C C . ALA B 1 230 ? 3.311 14.141 1.386 1 97.88 230 ALA B C 1
ATOM 3756 O O . ALA B 1 230 ? 3.197 15.039 2.227 1 97.88 230 ALA B O 1
ATOM 3757 N N . GLY B 1 231 ? 2.367 13.805 0.534 1 97.06 231 GLY B N 1
ATOM 3758 C CA . GLY B 1 231 ? 1.07 14.469 0.591 1 97.06 231 GLY B CA 1
ATOM 3759 C C . GLY B 1 231 ? 0.101 13.789 1.542 1 97.06 231 GLY B C 1
ATOM 3760 O O . GLY B 1 231 ? 0.174 12.578 1.756 1 97.06 231 GLY B O 1
ATOM 3761 N N . MET B 1 232 ? -0.873 14.562 2.062 1 96.81 232 MET B N 1
ATOM 3762 C CA . MET B 1 232 ? -1.853 14 2.984 1 96.81 232 MET B CA 1
ATOM 3763 C C . MET B 1 232 ? -3.271 14.375 2.572 1 96.81 232 MET B C 1
ATOM 3765 O O . MET B 1 232 ? -4.238 13.961 3.209 1 96.81 232 MET B O 1
ATOM 3769 N N . TRP B 1 233 ? -3.398 15.172 1.491 1 96.88 233 TRP B N 1
ATOM 3770 C CA . TRP B 1 233 ? -4.695 15.648 1.022 1 96.88 233 TRP B CA 1
ATOM 3771 C C . TRP B 1 233 ? -4.75 15.664 -0.501 1 96.88 233 TRP B C 1
ATOM 3773 O O . TRP B 1 233 ? -3.844 16.172 -1.157 1 96.88 233 TRP B O 1
ATOM 3783 N N . ASP B 1 234 ? -5.844 15.148 -1.103 1 93.75 234 ASP B N 1
ATOM 3784 C CA . ASP B 1 234 ? -5.863 14.984 -2.553 1 93.75 234 ASP B CA 1
ATOM 3785 C C . ASP B 1 234 ? -6.973 15.82 -3.186 1 93.75 234 ASP B C 1
ATOM 3787 O O . ASP B 1 234 ? -7.094 15.875 -4.41 1 93.75 234 ASP B O 1
ATOM 3791 N N . ASP B 1 235 ? -7.812 16.406 -2.391 1 94.44 235 ASP B N 1
ATOM 3792 C CA . ASP B 1 235 ? -8.891 17.25 -2.9 1 94.44 235 ASP B CA 1
ATOM 3793 C C . ASP B 1 235 ? -8.516 18.734 -2.828 1 94.44 235 ASP B C 1
ATOM 3795 O O . ASP B 1 235 ? -9.086 19.484 -2.045 1 94.44 235 ASP B O 1
ATOM 3799 N N . THR B 1 236 ? -7.656 19.172 -3.723 1 94.38 236 THR B N 1
ATOM 3800 C CA . THR B 1 236 ? -6.98 20.469 -3.668 1 94.38 236 THR B CA 1
ATOM 3801 C C . THR B 1 236 ? -7.988 21.609 -3.738 1 94.38 236 THR B C 1
ATOM 3803 O O . THR B 1 236 ? -7.809 22.641 -3.096 1 94.38 236 THR B O 1
ATOM 3806 N N . PHE B 1 237 ? -9.055 21.422 -4.449 1 93.88 237 PHE B N 1
ATOM 3807 C CA . PHE B 1 237 ? -9.992 22.531 -4.633 1 93.88 237 PHE B CA 1
ATOM 3808 C C . PHE B 1 237 ? -11.297 22.25 -3.896 1 93.88 237 PHE B C 1
ATOM 3810 O O . PHE B 1 237 ? -12.297 22.938 -4.117 1 93.88 237 PHE B O 1
ATOM 3817 N N . MET B 1 238 ? -11.359 21.188 -3.139 1 93.94 238 MET B N 1
ATOM 3818 C CA . MET B 1 238 ? -12.492 20.828 -2.295 1 93.94 238 MET B CA 1
ATOM 3819 C C . MET B 1 238 ? -13.727 20.516 -3.141 1 93.94 238 MET B C 1
ATOM 3821 O O . MET B 1 238 ? -14.836 20.938 -2.803 1 93.94 238 MET B O 1
ATOM 3825 N N . ASP B 1 239 ? -13.555 19.891 -4.223 1 91.12 239 ASP B N 1
ATOM 3826 C CA . ASP B 1 239 ? -14.641 19.516 -5.121 1 91.12 239 ASP B CA 1
ATOM 3827 C C . ASP B 1 239 ? -15.617 18.547 -4.441 1 91.12 239 ASP B C 1
ATOM 3829 O O . ASP B 1 239 ? -16.828 18.609 -4.691 1 91.12 239 ASP B O 1
ATOM 3833 N N . ASP B 1 240 ? -15.141 17.766 -3.605 1 89.94 240 ASP B N 1
ATOM 3834 C CA . ASP B 1 240 ? -15.961 16.75 -2.957 1 89.94 240 ASP B CA 1
ATOM 3835 C C . ASP B 1 240 ? -16.766 17.344 -1.812 1 89.94 240 ASP B C 1
ATOM 3837 O O . ASP B 1 240 ? -17.578 16.641 -1.191 1 89.94 240 ASP B O 1
ATOM 3841 N N . SER B 1 241 ? -16.516 18.531 -1.494 1 90.25 241 SER B N 1
ATOM 3842 C CA . SER B 1 241 ? -17.25 19.188 -0.414 1 90.25 241 SER B CA 1
ATOM 3843 C C . SER B 1 241 ? -18.641 19.594 -0.865 1 90.25 241 SER B C 1
ATOM 3845 O O . SER B 1 241 ? -19.5 19.906 -0.037 1 90.25 241 SER B O 1
ATOM 3847 N N . LEU B 1 242 ? -18.844 19.703 -2.143 1 85.5 242 LEU B N 1
ATOM 3848 C CA . LEU B 1 242 ? -20.156 20.047 -2.674 1 85.5 242 LEU B CA 1
ATOM 3849 C C . LEU B 1 242 ? -21.109 18.859 -2.613 1 85.5 242 LEU B C 1
ATOM 3851 O O . LEU B 1 242 ? -20.719 17.734 -2.932 1 85.5 242 LEU B O 1
ATOM 3855 N N . GLY B 1 243 ? -22.312 19 -2.016 1 76.88 243 GLY B N 1
ATOM 3856 C CA . GLY B 1 243 ? -23.312 17.953 -1.975 1 76.88 243 GLY B CA 1
ATOM 3857 C C . GLY B 1 243 ? -23.859 17.594 -3.344 1 76.88 243 GLY B C 1
ATOM 3858 O O . GLY B 1 243 ? -23.922 18.453 -4.234 1 76.88 243 GLY B O 1
ATOM 3859 N N . LEU B 1 244 ? -23.656 16.438 -3.908 1 59.16 244 LEU B N 1
ATOM 3860 C CA . LEU B 1 244 ? -24.266 16.047 -5.176 1 59.16 244 LEU B CA 1
ATOM 3861 C C . LEU B 1 244 ? -25.75 16.344 -5.172 1 59.16 244 LEU B C 1
ATOM 3863 O O . LEU B 1 244 ? -26.453 16.031 -4.211 1 59.16 244 LEU B O 1
ATOM 3867 N N . LYS B 1 245 ? -26.297 17.453 -5.934 1 46.88 245 LYS B N 1
ATOM 3868 C CA . LYS B 1 245 ? -27.719 17.609 -6.242 1 46.88 245 LYS B CA 1
ATOM 3869 C C . LYS B 1 245 ? -28.312 16.297 -6.75 1 46.88 245 LYS B C 1
ATOM 3871 O O . LYS B 1 245 ? -27.703 15.609 -7.57 1 46.88 245 LYS B O 1
ATOM 3876 N N . ASP B 1 246 ? -29.031 15.57 -5.945 1 37.41 246 ASP B N 1
ATOM 3877 C CA . ASP B 1 246 ? -29.969 14.664 -6.613 1 37.41 246 ASP B CA 1
ATOM 3878 C C . ASP B 1 246 ? -30.5 15.289 -7.898 1 37.41 246 ASP B C 1
ATOM 3880 O O . ASP B 1 246 ? -31.141 16.344 -7.859 1 37.41 246 ASP B O 1
ATOM 3884 N N . GLU B 1 247 ? -29.703 15.312 -8.984 1 30.7 247 GLU B N 1
ATOM 3885 C CA . GLU B 1 247 ? -30.672 15.359 -10.078 1 30.7 247 GLU B CA 1
ATOM 3886 C C . GLU B 1 247 ? -31.609 14.156 -10.047 1 30.7 247 GLU B C 1
ATOM 3888 O O . GLU B 1 247 ? -31.172 13.039 -9.742 1 30.7 247 GLU B O 1
#

pLDDT: mean 90.26, std 10.07, range [30.7, 98.81]

Secondary structure (DSSP, 8-state):
-PPPPHHHHHHHTSTT----HHHHHHHHHHS-BTTTS-EEEETTTEEEE---TT--EEEEE-SSTT-SS-SEEEEE-TTT--EEEE-TTS-EEEEE-TTS-EEES-SS--SSEEEEEEEEESB----SEEEEEE-BSS-EEEEEEE-SEEEEEEEEEEEETTTTEEEEEEEEEEEESTTS--EEEEEEEEESSGGG-EEEEEEEETTEEEEEEEESSB--SSBEEEEEEEE----TT-GGGS-----/-PPP-HHHHHHHTSTT----HHHHHHHHHTB--HHHHTEEEETTTEEEE---TT--EEEEE-SSTT-SS-SEEEEE-TTT--EEEE-TTS-EEEEE-TTS-EEES-SS--SSEEESS-EEEEEEEE-SEEEEEE-BSS-EEEEEEE-SEEEEEEEEEEEETTTTEEEEEEEEEEEESTTSB-EEEEEEEEES-GGG-EEEEEEEETTEEEEEEEESSB--SS-EEEEEEEE----TT-GGGB-----

Foldseek 3Di:
DDADDPVVLCVQDDPPHDRDPVSVVNVVVNDDDCVQQVWDADPVPGTGFADDDPAQFGDFADPDPPDPFGQWTWGQDPPQRWIFIAGRVRQGQWIAHPVQAIEGSDNDDPDNYHYPDDDDDPDDFADPFWDKDAQAQDKDFRWWFDFFKFKKWKWKKWDDPPPFQIKIKTKIWIDGFPPGPTDIDIDIDTTDDQQSTKDWDKDDDRGTITIIMYRNHGPDDGIIMTMTMHTDDDCRHCVVVDPPPPD/DDADDPVVLCVQVDPPHDRDPVSVVNVVVNDDDCVVNVWDADPVPGTDFADDDPFFFGDFDDPDPPDPFGQWTWGQDPPQRWIFIAGRVRQGQWIAHPVQAIEGSDNDDPDNYHYPDDDDDPDDFADPFWDKDAQAQDKDFRWWFDFFKFWKWKWKKWDDPPPFQIKIKTKIWIDGFPPGPTDIDIDIDTTDDQQSTKDWDWDDDRGTITIIIYRNHGPDDGIIMTMTMHTDDDCRHCPVVDDPPPD

Nearest PDB structures (foldseek):
  8ond-assembly2_B  TM=3.237E-01  e=5.024E-06  Bdellovibrio bacteriovorus HD100
  8ond-assembly1_A  TM=3.107E-01  e=5.298E-06  Bdellovibrio bacteriovorus HD100
  8onf-assembly1_B  TM=3.379E-01  e=3.928E-04  Bdellovibrio bacteriovorus HD100
  8ol4-assembly1_A  TM=3.045E-01  e=4.368E-04  Bdellovibrio bacteriovorus HD100
  3lxu-assembly1_X-2  TM=2.360E-01  e=2.969E+00  Drosophila melanogaster

Organism: NCBI:txid2715131